Protein AF-A0A367XX42-F1 (afdb_monomer_lite)

pLDDT: mean 78.11, std 17.23, range [24.27, 94.19]

Sequence (552 aa):
MSEKLGTAPFSQDINPVTSVGSHLQVQDHEVNIDAITSNPLGLGEVGTTLTESEKWFVLKRLHFDALLSLDELPPSATFIFDKIEQMSPEEAVEILRSAIVEHAGDVNIPEADLDLWRELVEYNGPKDVHLGAKYDHSLDGNSSTAKGEKIVIHENGTEDSLTNPERHEVVDWNLQVRLEAVLVAYWSPYPEVRAVTFPYDDPSIPVETFRVYLIGIIWTGIGAVINQFFTERQPSITLAMSVVQVFLYPSGLLCEWVLPKWSFKIWKWTIDLNPGPYTFKEQMLATIFCGVTGGGTSYVSSNILMQKSEIFYDNKWVDFGYQVLLILSTNFLGVGLAGIMRKFSIYPVKAVWPSILPGIALNKTLLTPSKKEKINGWTISAYKFFFIVFWASFLYFWVPDYLFQALSTFNWMTWIKPTNLNLAVVTGSVGGLGLNPIPTFDWNYFSSLLQPLQVPFYNPVNNIIGMFLGFFCILGVWYSNYKWTGYLPINDNGLYTNTGERYSVTAVVDKDSLFDVEKYNEIGPPSTLRLIWLFMVHSLPSILSTLFTKSV

Foldseek 3Di:
DDDDPDDDDPPDPLPQADCPDFLVDQNRQAGDVCSCVVPFAALCRFLVVADPVLLCVLCVVLVNNQFPGRRGDDVLSRSLRVQLVVDFLVNLLVLLVVVLVQCPLQPQFQPLLSVVSVCLNPPPDDQPQHDDPDDDDDPDPDDPDDDDDDDDDDDPDPPPPVVDPSHDDCRHSSSVSSSQSSCVSQANSGPLRNLLDGSHDHPVDDQDAPLLVVLLVVLLVVQQVVQLVQCPDVVGDHDALLNSLVVLLVSQQVQLVPPDQDWDDDPPDIHGSHPDHRALNSSVSSSVSSVLSRPHYQPCSVVLCQCCDPQHNVPPVSDPVNVVVVSVVSVCVVVVVVVVCCVPQPPSSSRDDLQCSVVSNSSCLSHPDDRQGQDPNDRDDPVNVVVVVVVVLVVVQCVCPPVNVCQAQPQVQCVVPVPDPVSCQDCPSPLHLNPDPRGHPHPCSVCVQQVPVRDDPVLSVLLVVLSVVLSVVLVVCCVVCPLPNVLERSDDPFWAFSVRHGDHLNQQADPNRHGHPVSCVVRDDTDDNVVSVCCSNPVRSVVVVVVVSVVD

Radius of gyration: 30.05 Å; chains: 1; bounding box: 87×72×72 Å

InterPro domains:
  IPR004648 Tetrapeptide transporter, OPT1/isp4 [PTHR22601] (186-536)
  IPR004813 Oligopeptide transporter, OPT superfamily [PF03169] (208-543)
  IPR004813 Oligopeptide transporter, OPT superfamily [TIGR00728] (191-525)

Structure (mmCIF, N/CA/C/O backbone):
data_AF-A0A367XX42-F1
#
_entry.id   AF-A0A367XX42-F1
#
loop_
_atom_site.group_PDB
_atom_site.id
_atom_site.type_symbol
_atom_site.label_atom_id
_atom_site.label_alt_id
_atom_site.label_comp_id
_atom_site.label_asym_id
_atom_site.label_entity_id
_atom_site.label_seq_id
_atom_site.pdbx_PDB_ins_code
_atom_site.Cartn_x
_atom_site.Cartn_y
_atom_site.Cartn_z
_atom_site.occupancy
_atom_site.B_iso_or_equiv
_atom_site.auth_seq_id
_atom_site.auth_comp_id
_atom_site.auth_asym_id
_atom_site.auth_atom_id
_atom_site.pdbx_PDB_model_num
ATOM 1 N N . MET A 1 1 ? -46.211 -36.014 17.354 1.00 34.41 1 MET A N 1
ATOM 2 C CA . MET A 1 1 ? -45.037 -36.649 17.990 1.00 34.41 1 MET A CA 1
ATOM 3 C C . MET A 1 1 ? -43.874 -35.672 17.801 1.00 34.41 1 MET A C 1
ATOM 5 O O . MET A 1 1 ? -43.135 -35.789 16.845 1.00 34.41 1 MET A O 1
ATOM 9 N N . SER A 1 2 ? -43.896 -34.476 18.398 1.00 30.98 2 SER A N 1
ATOM 10 C CA . SER A 1 2 ? -43.550 -34.189 19.800 1.00 30.98 2 SER A CA 1
ATOM 11 C C . SER A 1 2 ? -42.387 -35.044 20.287 1.00 30.98 2 SER A C 1
ATOM 13 O O . SER A 1 2 ? -42.651 -36.132 20.781 1.00 30.98 2 SER A O 1
ATOM 15 N N . GLU A 1 3 ? -41.152 -34.553 20.153 1.00 26.73 3 GLU A N 1
ATOM 16 C CA . GLU A 1 3 ? -40.171 -34.509 21.249 1.00 26.73 3 GLU A CA 1
ATOM 17 C C . GLU A 1 3 ? -38.836 -33.870 20.812 1.00 26.73 3 GLU A C 1
ATOM 19 O O . GLU A 1 3 ? -38.213 -34.297 19.846 1.00 26.73 3 GLU A O 1
ATOM 24 N N . LYS A 1 4 ? -38.395 -32.904 21.633 1.00 26.22 4 LYS A N 1
ATOM 25 C CA . LYS A 1 4 ? -36.998 -32.557 21.962 1.00 26.22 4 LYS A CA 1
ATOM 26 C C . LYS A 1 4 ? -36.167 -31.771 20.932 1.00 26.22 4 LYS A C 1
ATOM 28 O O . LYS A 1 4 ? -35.149 -32.246 20.443 1.00 26.22 4 LYS A O 1
ATOM 33 N N . LEU A 1 5 ? -36.502 -30.485 20.766 1.00 27.83 5 LEU A N 1
ATOM 34 C CA . LEU A 1 5 ? -35.464 -29.451 20.651 1.00 27.83 5 LEU A CA 1
ATOM 35 C C . LEU A 1 5 ? -34.899 -29.194 22.055 1.00 27.83 5 LEU A C 1
ATOM 37 O O . LEU A 1 5 ? -35.572 -28.613 22.903 1.00 27.83 5 LEU A O 1
ATOM 41 N N . GLY A 1 6 ? -33.683 -29.673 22.309 1.00 24.44 6 GLY A N 1
ATOM 42 C CA . GLY A 1 6 ? -32.907 -29.276 23.477 1.00 24.44 6 GLY A CA 1
ATOM 43 C C . GLY A 1 6 ? -32.323 -27.887 23.248 1.00 24.44 6 GLY A C 1
ATOM 44 O O . GLY A 1 6 ? -31.422 -27.723 22.432 1.00 24.44 6 GLY A O 1
ATOM 45 N N . THR A 1 7 ? -32.838 -26.893 23.962 1.00 28.52 7 THR A N 1
ATOM 46 C CA . THR A 1 7 ? -32.195 -25.590 24.137 1.00 28.52 7 THR A CA 1
ATOM 47 C C . THR A 1 7 ? -30.976 -25.774 25.040 1.00 28.52 7 THR A C 1
ATOM 49 O O . THR A 1 7 ? -31.125 -26.001 26.242 1.00 28.52 7 THR A O 1
ATOM 52 N N . ALA A 1 8 ? -29.774 -25.721 24.467 1.00 24.62 8 ALA A N 1
ATOM 53 C CA . ALA A 1 8 ? -28.548 -25.554 25.241 1.00 24.62 8 ALA A CA 1
ATOM 54 C C . ALA A 1 8 ? -28.492 -24.108 25.778 1.00 24.62 8 ALA A C 1
ATOM 56 O O . ALA A 1 8 ? -28.835 -23.185 25.034 1.00 24.62 8 ALA A O 1
ATOM 57 N N . PRO A 1 9 ? -28.093 -23.880 27.041 1.00 25.00 9 PRO A N 1
ATOM 58 C CA . PRO A 1 9 ? -28.039 -22.543 27.608 1.00 25.00 9 PRO A CA 1
ATOM 59 C C . PRO A 1 9 ? -26.758 -21.852 27.125 1.00 25.00 9 PRO A C 1
ATOM 61 O O . PRO A 1 9 ? -25.681 -22.082 27.665 1.00 25.00 9 PRO A O 1
ATOM 64 N N . PHE A 1 10 ? -26.861 -21.008 26.099 1.00 27.25 10 PHE A N 1
ATOM 65 C CA . PHE A 1 10 ? -25.854 -19.978 25.841 1.00 27.25 10 PHE A CA 1
ATOM 66 C C . PHE A 1 10 ? -26.141 -18.798 26.774 1.00 27.25 10 PHE A C 1
ATOM 68 O O . PHE A 1 10 ? -26.784 -17.828 26.393 1.00 27.25 10 PHE A O 1
ATOM 75 N N . SER A 1 11 ? -25.707 -18.911 28.028 1.00 31.38 11 SER A N 1
ATOM 76 C CA . SER A 1 11 ? -25.450 -17.745 28.874 1.00 31.38 11 SER A CA 1
ATOM 77 C C . SER A 1 11 ? -23.935 -17.572 28.950 1.00 31.38 11 SER A C 1
ATOM 79 O O . SER A 1 11 ? -23.294 -18.029 29.896 1.00 31.38 11 SER A O 1
ATOM 81 N N . GLN A 1 12 ? -23.351 -17.008 27.896 1.00 31.55 12 GLN A N 1
ATOM 82 C CA . GLN A 1 12 ? -22.063 -16.333 28.018 1.00 31.55 12 GLN A CA 1
ATOM 83 C C . GLN A 1 12 ? -22.381 -14.870 28.302 1.00 31.55 12 GLN A C 1
ATOM 85 O O . GLN A 1 12 ? -23.206 -14.284 27.602 1.00 31.55 12 GLN A O 1
ATOM 90 N N . ASP A 1 13 ? -21.790 -14.331 29.365 1.00 31.23 13 ASP A N 1
ATOM 91 C CA . ASP A 1 13 ? -21.870 -12.917 29.712 1.00 31.23 13 ASP A CA 1
ATOM 92 C C . ASP A 1 13 ? -21.578 -12.072 28.466 1.00 31.23 13 ASP A C 1
ATOM 94 O O . ASP A 1 13 ? -20.507 -12.165 27.865 1.00 31.23 13 ASP A O 1
ATOM 98 N N . ILE A 1 14 ? -22.574 -11.295 28.040 1.00 37.25 14 ILE A N 1
ATOM 99 C CA . ILE A 1 14 ? -22.528 -10.454 26.844 1.00 37.25 14 ILE A CA 1
ATOM 100 C C . ILE A 1 14 ? -21.790 -9.168 27.223 1.00 37.25 14 ILE A C 1
ATOM 102 O O . ILE A 1 14 ? -22.387 -8.100 27.296 1.00 37.25 14 ILE A O 1
ATOM 106 N N . ASN A 1 15 ? -20.497 -9.274 27.520 1.00 46.44 15 ASN A N 1
ATOM 107 C CA . ASN A 1 15 ? -19.628 -8.107 27.477 1.00 46.44 15 ASN A CA 1
ATOM 108 C C . ASN A 1 15 ? -19.117 -7.993 26.036 1.00 46.44 15 ASN A C 1
ATOM 110 O O . ASN A 1 15 ? -18.351 -8.855 25.603 1.00 46.44 15 ASN A O 1
ATOM 114 N N . PRO A 1 16 ? -19.566 -6.987 25.260 1.00 55.16 16 PRO A N 1
ATOM 115 C CA . PRO A 1 16 ? -19.175 -6.843 23.859 1.00 55.16 16 PRO A CA 1
ATOM 116 C C . PRO A 1 16 ? -17.667 -6.607 23.689 1.00 55.16 16 PRO A C 1
ATOM 118 O O . PRO A 1 16 ? -17.118 -6.932 22.638 1.00 55.16 16 PRO A O 1
ATOM 121 N N . VAL A 1 17 ? -17.005 -6.091 24.728 1.00 56.19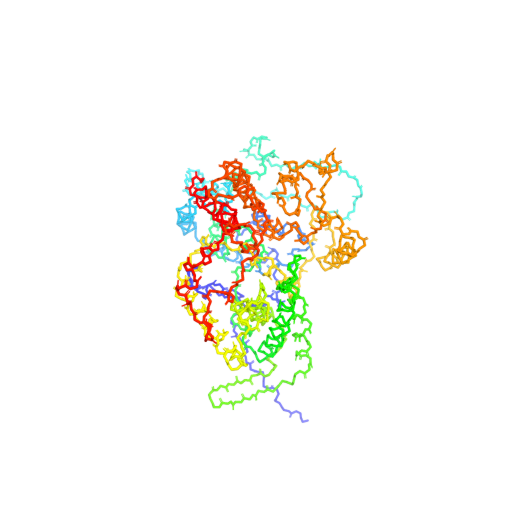 17 VAL A N 1
ATOM 122 C CA . VAL A 1 17 ? -15.565 -5.827 24.795 1.00 56.19 17 VAL A CA 1
ATOM 123 C C . VAL A 1 17 ? -14.982 -6.602 25.975 1.00 56.19 17 VAL A C 1
ATOM 125 O O . VAL A 1 17 ? -15.462 -6.477 27.105 1.00 56.19 17 VAL A O 1
ATOM 128 N N . THR A 1 18 ? -13.953 -7.414 25.736 1.00 54.69 18 THR A N 1
ATOM 129 C CA . THR A 1 18 ? -13.193 -8.051 26.817 1.00 54.69 18 THR A CA 1
ATOM 130 C C . THR A 1 18 ? -12.054 -7.129 27.238 1.00 54.69 18 THR A C 1
ATOM 132 O O . THR A 1 18 ? -11.157 -6.846 26.454 1.00 54.69 18 THR A O 1
ATOM 135 N N . SER A 1 19 ? -12.086 -6.646 28.480 1.00 53.19 19 SER A N 1
ATOM 136 C CA . SER A 1 19 ? -10.995 -5.867 29.074 1.00 53.19 19 SER A CA 1
ATOM 137 C C . SER A 1 19 ? -10.301 -6.712 30.137 1.00 53.19 19 SER A C 1
ATOM 139 O O . SER A 1 19 ? -10.938 -7.160 31.093 1.00 53.19 19 SER A O 1
ATOM 141 N N . VAL A 1 20 ? -9.019 -7.010 29.930 1.00 50.78 20 VAL A N 1
ATOM 142 C CA . VAL A 1 20 ? -8.220 -7.914 30.778 1.00 50.78 20 VAL A CA 1
ATOM 143 C C . VAL A 1 20 ? -7.036 -7.184 31.431 1.00 50.78 20 VAL A C 1
ATOM 145 O O . VAL A 1 20 ? -6.425 -7.715 32.360 1.00 50.78 20 VAL A O 1
ATOM 148 N N . GLY A 1 21 ? -6.788 -5.920 31.065 1.00 61.53 21 GLY A N 1
ATOM 149 C CA . GLY A 1 21 ? -6.164 -4.956 31.977 1.00 61.53 21 GLY A CA 1
ATOM 150 C C . GLY A 1 21 ? -4.957 -4.173 31.463 1.00 61.53 21 GLY A C 1
ATOM 151 O O . GLY A 1 21 ? -4.473 -3.323 32.200 1.00 61.53 21 GLY A O 1
ATOM 152 N N . SER A 1 22 ? -4.437 -4.422 30.257 1.00 72.75 22 SER A N 1
ATOM 153 C CA . SER A 1 22 ? -3.381 -3.576 29.674 1.00 72.75 22 SER A CA 1
ATOM 154 C C . SER A 1 22 ? -3.448 -3.550 28.153 1.00 72.75 22 SER A C 1
ATOM 156 O O . SER A 1 22 ? -3.519 -4.603 27.521 1.00 72.75 22 SER A O 1
ATOM 158 N N . HIS A 1 23 ? -3.281 -2.359 27.575 1.00 74.94 23 HIS A N 1
ATOM 159 C CA . HIS A 1 23 ? -3.243 -2.126 26.127 1.00 74.94 23 HIS A CA 1
ATOM 160 C C . HIS A 1 23 ? -2.162 -2.930 25.377 1.00 74.94 23 HIS A C 1
ATOM 162 O O . HIS A 1 23 ? -2.243 -3.092 24.162 1.00 74.94 23 HIS A O 1
ATOM 168 N N . LEU A 1 24 ? -1.150 -3.455 26.078 1.00 80.12 24 LEU A N 1
ATOM 169 C CA . LEU A 1 24 ? -0.098 -4.296 25.493 1.00 80.12 24 LEU A CA 1
ATOM 170 C C . LEU A 1 24 ? -0.530 -5.757 25.282 1.00 80.12 24 LEU A C 1
ATOM 172 O O . LEU A 1 24 ? 0.173 -6.516 24.610 1.00 80.12 24 LEU A O 1
ATOM 176 N N . GLN A 1 25 ? -1.640 -6.182 25.888 1.00 82.44 25 GLN A N 1
ATOM 177 C CA . GLN A 1 25 ? -2.153 -7.543 25.766 1.00 82.44 25 GLN A CA 1
ATOM 178 C C . GLN A 1 25 ? -3.146 -7.635 24.613 1.00 82.44 25 GLN A C 1
ATOM 180 O O . GLN A 1 25 ? -4.071 -6.839 24.520 1.00 82.44 25 GLN A O 1
ATOM 185 N N . VAL A 1 26 ? -2.987 -8.653 23.764 1.00 80.69 26 VAL A N 1
ATOM 186 C CA . VAL A 1 26 ? -3.850 -8.869 22.587 1.00 80.69 26 VAL A CA 1
ATOM 187 C C . VAL A 1 26 ? -5.320 -9.006 22.986 1.00 80.69 26 VAL A C 1
ATOM 189 O O . VAL A 1 26 ? -6.181 -8.452 22.315 1.00 80.69 26 VAL A O 1
ATOM 192 N N . GLN A 1 27 ? -5.589 -9.664 24.116 1.00 82.44 27 GLN A N 1
ATOM 193 C CA . GLN A 1 27 ? -6.941 -9.906 24.628 1.00 82.44 27 GLN A CA 1
ATOM 194 C C . GLN A 1 27 ? -7.713 -8.616 24.920 1.00 82.44 27 GLN A C 1
ATOM 196 O O . GLN A 1 27 ? -8.938 -8.615 24.887 1.00 82.44 27 GLN A O 1
ATOM 201 N N . ASP A 1 28 ? -7.006 -7.518 25.195 1.00 82.75 28 ASP A N 1
ATOM 202 C CA . ASP A 1 28 ? -7.619 -6.233 25.527 1.00 82.75 28 ASP A CA 1
ATOM 203 C C . ASP A 1 28 ? -8.176 -5.496 24.295 1.00 82.75 28 ASP A C 1
ATOM 205 O O . ASP A 1 28 ? -8.953 -4.549 24.430 1.00 82.75 28 ASP A O 1
ATOM 209 N N . HIS A 1 29 ? -7.802 -5.961 23.099 1.00 84.38 29 HIS A N 1
ATOM 210 C CA . HIS A 1 29 ? -8.303 -5.497 21.802 1.00 84.38 29 HIS A CA 1
ATOM 211 C C . HIS A 1 29 ? -9.388 -6.423 21.237 1.00 84.38 29 HIS A C 1
ATOM 213 O O . HIS A 1 29 ? -9.926 -6.143 20.166 1.00 84.38 29 HIS A O 1
ATOM 219 N N . GLU A 1 30 ? -9.702 -7.529 21.921 1.00 85.50 30 GLU A N 1
ATOM 220 C CA . GLU A 1 30 ? -10.661 -8.523 21.441 1.00 85.50 30 GLU A CA 1
ATOM 221 C C . GLU A 1 30 ? -12.111 -8.062 21.664 1.00 85.50 30 GLU A C 1
ATOM 223 O O . GLU A 1 30 ? -12.510 -7.632 22.750 1.00 85.50 30 GLU A O 1
ATOM 228 N N . VAL A 1 31 ? -12.912 -8.144 20.602 1.00 83.62 31 VAL A N 1
ATOM 229 C CA . VAL A 1 31 ? -14.309 -7.705 20.562 1.00 83.62 31 VAL A CA 1
ATOM 230 C C . VAL A 1 31 ? -15.153 -8.755 19.853 1.00 83.62 31 VAL A C 1
ATOM 232 O O . VAL A 1 31 ? -14.757 -9.279 18.815 1.00 83.62 31 VAL A O 1
ATOM 235 N N . ASN A 1 32 ? -16.347 -9.031 20.382 1.00 81.88 32 ASN A N 1
ATOM 236 C CA . ASN A 1 32 ? -17.321 -9.888 19.708 1.00 81.88 32 ASN A CA 1
ATOM 237 C C . ASN A 1 32 ? -18.212 -9.037 18.792 1.00 81.88 32 ASN A C 1
ATOM 239 O O . ASN A 1 32 ? -19.147 -8.369 19.247 1.00 81.88 32 ASN A O 1
ATOM 243 N N . ILE A 1 33 ? -17.921 -9.053 17.490 1.00 78.06 33 ILE A N 1
ATOM 244 C CA . ILE A 1 33 ? -18.613 -8.199 16.516 1.00 78.06 33 ILE A CA 1
ATOM 245 C C . ILE A 1 33 ? -20.065 -8.646 16.330 1.00 78.06 33 ILE A C 1
ATOM 247 O O . ILE A 1 33 ? -20.950 -7.800 16.186 1.00 78.06 33 ILE A O 1
ATOM 251 N N . ASP A 1 34 ? -20.338 -9.950 16.379 1.00 76.56 34 ASP A N 1
ATOM 252 C CA . ASP A 1 34 ? -21.696 -10.488 16.256 1.00 76.56 34 ASP A CA 1
ATOM 253 C C . ASP A 1 34 ? -22.591 -10.002 17.406 1.00 76.56 34 ASP A C 1
ATOM 255 O O . ASP A 1 34 ? -23.749 -9.642 17.187 1.00 76.56 34 ASP A O 1
ATOM 259 N N . ALA A 1 35 ? -22.051 -9.907 18.624 1.00 74.81 35 ALA A N 1
ATOM 260 C CA . ALA A 1 35 ? -22.774 -9.364 19.771 1.00 74.81 35 ALA A CA 1
ATOM 261 C C . ALA A 1 35 ? -23.094 -7.867 19.599 1.00 74.81 35 ALA A C 1
ATOM 263 O O . ALA A 1 35 ? -24.232 -7.459 19.839 1.00 74.81 35 ALA A O 1
ATOM 264 N N . ILE A 1 36 ? -22.125 -7.066 19.137 1.00 73.31 36 ILE A N 1
ATOM 265 C CA . ILE A 1 36 ? -22.303 -5.618 18.908 1.00 73.31 36 ILE A CA 1
ATOM 266 C C . ILE A 1 36 ? -23.280 -5.345 17.763 1.00 73.31 36 ILE A C 1
ATOM 268 O O . ILE A 1 36 ? -24.101 -4.437 17.841 1.00 73.31 36 ILE A O 1
ATOM 272 N N . THR A 1 37 ? -23.197 -6.115 16.681 1.00 72.62 37 THR A N 1
ATOM 273 C CA . THR A 1 37 ? -24.079 -5.933 15.520 1.00 72.62 37 THR A CA 1
ATOM 274 C C . THR A 1 37 ? -25.500 -6.416 15.787 1.00 72.62 37 THR A C 1
ATOM 276 O O . THR A 1 37 ? -26.442 -5.840 15.247 1.00 72.62 37 THR A O 1
ATOM 279 N N . SER A 1 38 ? -25.674 -7.433 16.637 1.00 78.25 38 SER A N 1
ATOM 280 C CA . SER A 1 38 ? -26.997 -7.936 17.026 1.00 78.25 38 SER A CA 1
ATOM 281 C C . SER A 1 38 ? -27.737 -6.996 17.981 1.00 78.25 38 SER A C 1
ATOM 283 O O . SER A 1 38 ? -28.964 -6.947 17.942 1.00 78.25 38 SER A O 1
ATOM 285 N N . ASN A 1 39 ? -27.007 -6.253 18.819 1.00 77.75 39 ASN A N 1
ATOM 286 C CA . ASN A 1 39 ? -27.549 -5.257 19.743 1.00 77.75 39 ASN A CA 1
ATOM 287 C C . ASN A 1 39 ? -26.800 -3.926 19.556 1.00 77.75 39 ASN A C 1
ATOM 289 O O . ASN A 1 39 ? -25.881 -3.633 20.326 1.00 77.75 39 ASN A O 1
ATOM 293 N N . PRO A 1 40 ? -27.142 -3.142 18.517 1.00 75.19 40 PRO A N 1
ATOM 294 C CA . PRO A 1 40 ? -26.451 -1.892 18.247 1.00 75.19 40 PRO A CA 1
ATOM 295 C C . PRO A 1 40 ? -26.687 -0.907 19.392 1.00 75.19 40 PRO A C 1
ATOM 297 O O . PRO A 1 40 ? -27.827 -0.671 19.784 1.00 75.19 40 PRO A O 1
ATOM 300 N N . LEU A 1 41 ? -25.599 -0.335 19.907 1.00 79.81 41 LEU A N 1
ATOM 301 C CA . LEU A 1 41 ? -25.650 0.646 20.986 1.00 79.81 41 LEU A CA 1
ATOM 302 C C . LEU A 1 41 ? -25.751 2.064 20.422 1.00 79.81 41 LEU A C 1
ATOM 304 O O . LEU A 1 41 ? -24.984 2.447 19.528 1.00 79.81 41 LEU A O 1
ATOM 308 N N . GLY A 1 42 ? -26.670 2.846 20.979 1.00 80.75 42 GLY A N 1
ATOM 309 C CA . GLY A 1 42 ? -26.812 4.268 20.673 1.00 80.75 42 GLY A CA 1
ATOM 310 C C . GLY A 1 42 ? -25.917 5.156 21.537 1.00 80.75 42 GLY A C 1
ATOM 311 O O . GLY A 1 42 ? -25.373 4.732 22.557 1.00 80.75 42 GLY A O 1
ATOM 312 N N . LEU A 1 43 ? -25.806 6.439 21.180 1.00 79.69 43 LEU A N 1
ATOM 313 C CA . LEU A 1 43 ? -25.015 7.421 21.941 1.00 79.69 43 LEU A CA 1
ATOM 314 C C . LEU A 1 43 ? -25.445 7.546 23.416 1.00 79.69 43 LEU A C 1
ATOM 316 O O . LEU A 1 43 ? -24.625 7.841 24.287 1.00 79.69 43 LEU A O 1
ATOM 320 N N . GLY A 1 44 ? -26.724 7.302 23.709 1.00 75.94 44 GLY A N 1
ATOM 321 C CA . GLY A 1 44 ? -27.254 7.309 25.074 1.00 75.94 44 GLY A CA 1
ATOM 322 C C . GLY A 1 44 ? -26.788 6.130 25.935 1.00 75.94 44 GLY A C 1
ATOM 323 O O . GLY A 1 44 ? -26.713 6.271 27.151 1.00 75.94 44 GLY A O 1
ATOM 324 N N . GLU A 1 45 ? -26.444 4.999 25.320 1.00 79.38 45 GLU A N 1
ATOM 325 C CA . GLU A 1 45 ? -26.136 3.735 26.009 1.00 79.38 45 GLU A CA 1
ATOM 326 C C . GLU A 1 45 ? -24.630 3.509 26.197 1.00 79.38 45 GLU A C 1
ATOM 328 O O . GLU A 1 45 ? -24.217 2.699 27.021 1.00 79.38 45 GLU A O 1
ATOM 333 N N . VAL A 1 46 ? -23.809 4.247 25.451 1.00 82.06 46 VAL A N 1
ATOM 334 C CA . VAL A 1 46 ? -22.345 4.186 25.491 1.00 82.06 46 VAL A CA 1
ATOM 335 C C . VAL A 1 46 ? -21.794 5.356 26.301 1.00 82.06 46 VAL A C 1
ATOM 337 O O . VAL A 1 46 ? -22.337 6.458 26.221 1.00 82.06 46 VAL A O 1
ATOM 340 N N . GLY A 1 47 ? -20.702 5.163 27.048 1.00 77.12 47 GLY A N 1
ATOM 341 C CA . GLY A 1 47 ? -20.066 6.262 27.775 1.00 77.12 47 GLY A CA 1
ATOM 342 C C . GLY A 1 47 ? -20.987 6.825 28.859 1.00 77.12 47 GLY A C 1
ATOM 343 O O . GLY A 1 47 ? -21.227 8.028 28.898 1.00 77.12 47 GLY A O 1
ATOM 344 N N . THR A 1 48 ? -21.614 5.961 29.661 1.00 81.31 48 THR A N 1
ATOM 345 C CA . THR A 1 48 ? -22.647 6.344 30.645 1.00 81.31 48 THR A CA 1
ATOM 346 C C . THR A 1 48 ? -22.174 7.363 31.684 1.00 81.31 48 THR A C 1
ATOM 348 O O . THR A 1 48 ? -22.992 8.096 32.237 1.00 81.31 48 THR A O 1
ATOM 351 N N . THR A 1 49 ? -20.866 7.436 31.924 1.00 83.06 49 THR A N 1
ATOM 352 C CA . THR A 1 49 ? -20.237 8.411 32.821 1.00 83.06 49 THR A CA 1
ATOM 353 C C . THR A 1 49 ? -20.009 9.779 32.175 1.00 83.06 49 THR A C 1
ATOM 355 O O . THR A 1 49 ? -19.788 10.751 32.894 1.00 83.06 49 THR A O 1
ATOM 358 N N . LEU A 1 50 ? -20.088 9.866 30.843 1.00 83.06 50 LEU A N 1
ATOM 359 C CA . LEU A 1 50 ? -19.843 11.080 30.070 1.00 83.06 50 LEU A CA 1
ATOM 360 C C . LEU A 1 50 ? -21.137 11.860 29.811 1.00 83.06 50 LEU A C 1
ATOM 362 O O . LEU A 1 50 ? -22.195 11.302 29.504 1.00 83.06 50 LEU A O 1
ATOM 366 N N . THR A 1 51 ? -21.031 13.180 29.864 1.00 84.00 51 THR A N 1
ATOM 367 C CA . THR A 1 51 ? -22.068 14.120 29.435 1.00 84.00 51 THR A CA 1
ATOM 368 C C . THR A 1 51 ? -22.234 14.112 27.913 1.00 84.00 51 THR A C 1
ATOM 370 O O . THR A 1 51 ? -21.370 13.668 27.157 1.00 84.00 51 THR A O 1
ATOM 373 N N . GLU A 1 52 ? -23.362 14.626 27.424 1.00 78.94 52 GLU A N 1
ATOM 374 C CA . GLU A 1 52 ? -23.644 14.683 25.985 1.00 78.94 52 GLU A CA 1
ATOM 375 C C . GLU A 1 52 ? -22.615 15.534 25.214 1.00 78.94 52 GLU A C 1
ATOM 377 O O . GLU A 1 52 ? -22.163 15.139 24.140 1.00 78.94 52 GLU A O 1
ATOM 382 N N . SER A 1 53 ? -22.177 16.657 25.788 1.00 75.56 53 SER A N 1
ATOM 383 C CA . SER A 1 53 ? -21.129 17.529 25.239 1.00 75.56 53 SER A CA 1
ATOM 384 C C . SER A 1 53 ? -19.771 16.827 25.143 1.00 75.56 53 SER A C 1
ATOM 386 O O . SER A 1 53 ? -19.095 16.938 24.119 1.00 75.56 53 SER A O 1
ATOM 388 N N . GLU A 1 54 ? -19.380 16.074 26.173 1.00 81.19 54 GLU A N 1
ATOM 389 C CA . GLU A 1 54 ? -18.151 15.266 26.177 1.00 81.19 54 GLU A CA 1
ATOM 390 C C . GLU A 1 54 ? -18.212 14.162 25.111 1.00 81.19 54 GLU A C 1
ATOM 392 O O . GLU A 1 54 ? -17.257 13.960 24.359 1.00 81.19 54 GLU A O 1
ATOM 397 N N . LYS A 1 55 ? -19.361 13.492 24.962 1.00 84.44 55 LYS A N 1
ATOM 398 C CA . LYS A 1 55 ? -19.560 12.484 23.910 1.00 84.44 55 LYS A CA 1
ATOM 399 C C . LYS A 1 55 ? -19.430 13.074 22.506 1.00 84.44 55 LYS A C 1
ATOM 401 O O . LYS A 1 55 ? -18.773 12.480 21.651 1.00 84.44 55 LYS A O 1
ATOM 406 N N . TRP A 1 56 ? -20.003 14.251 22.265 1.00 81.69 56 TRP A N 1
ATOM 407 C CA . TRP A 1 56 ? -19.856 14.961 20.992 1.00 81.69 56 TRP A CA 1
ATOM 408 C C . TRP A 1 56 ? -18.418 15.388 20.715 1.00 81.69 56 TRP A C 1
ATOM 410 O O . TRP A 1 56 ? -17.954 15.280 19.578 1.00 81.69 56 TRP A O 1
ATOM 420 N N . PHE A 1 57 ? -17.696 15.825 21.747 1.00 83.88 57 PHE A N 1
ATOM 421 C CA . PHE A 1 57 ? -16.276 16.134 21.635 1.00 83.88 57 PHE A CA 1
ATOM 422 C C . PHE A 1 57 ? -15.479 14.909 21.162 1.00 83.88 57 PHE A C 1
ATOM 424 O O . PHE A 1 57 ? -14.722 15.005 20.192 1.00 83.88 57 PHE A O 1
ATOM 431 N N . VAL A 1 58 ? -15.716 13.743 21.775 1.00 86.38 58 VAL A N 1
ATOM 432 C CA . VAL A 1 58 ? -15.096 12.475 21.363 1.00 86.38 58 VAL A CA 1
ATOM 433 C C . VAL A 1 58 ? -15.461 12.131 19.917 1.00 86.38 58 VAL A C 1
ATOM 435 O O . VAL A 1 58 ? -14.567 11.901 19.107 1.00 86.38 58 VAL A O 1
ATOM 438 N N . LEU A 1 59 ? -16.745 12.158 19.540 1.00 85.12 59 LEU A N 1
ATOM 439 C CA . LEU A 1 59 ? -17.172 11.841 18.168 1.00 85.12 59 LEU A CA 1
ATOM 440 C C . LEU A 1 59 ? -16.518 12.746 17.122 1.00 85.12 59 LEU A C 1
ATOM 442 O O . LEU A 1 59 ? -16.098 12.260 16.072 1.00 85.12 59 LEU A O 1
ATOM 446 N N . LYS A 1 60 ? -16.386 14.042 17.416 1.00 84.69 60 LYS A N 1
ATOM 447 C CA . LYS A 1 60 ? -15.721 14.998 16.529 1.00 84.69 60 LYS A CA 1
ATOM 448 C C . LYS A 1 60 ? -14.233 14.687 16.372 1.00 84.69 60 LYS A C 1
ATOM 450 O O . LYS A 1 60 ? -13.731 14.703 15.251 1.00 84.69 60 LYS A O 1
ATOM 455 N N . ARG A 1 61 ? -13.535 14.348 17.463 1.00 85.56 61 ARG A N 1
ATOM 456 C CA . ARG A 1 61 ? -12.121 13.934 17.414 1.00 85.56 61 ARG A CA 1
ATOM 457 C C . ARG A 1 61 ? -11.925 12.622 16.644 1.00 85.56 61 ARG A C 1
ATOM 459 O O . ARG A 1 61 ? -10.897 12.442 16.002 1.00 85.56 61 ARG A O 1
ATOM 466 N N . LEU A 1 62 ? -12.918 11.731 16.663 1.00 84.19 62 LEU A N 1
ATOM 467 C CA . LEU A 1 62 ? -12.925 10.478 15.899 1.00 84.19 62 LEU A CA 1
ATOM 468 C C . LEU A 1 62 ? -13.398 10.631 14.439 1.00 84.19 62 LEU A C 1
ATOM 470 O O . LEU A 1 62 ? -13.417 9.635 13.718 1.00 84.19 62 LEU A O 1
ATOM 474 N N . HIS A 1 63 ? -13.776 11.838 13.998 1.00 82.62 63 HIS A N 1
ATOM 475 C CA . HIS A 1 63 ? -14.383 12.111 12.684 1.00 82.62 63 HIS A CA 1
ATOM 476 C C . HIS A 1 63 ? -15.705 11.362 12.419 1.00 82.62 63 HIS A C 1
ATOM 478 O O . HIS A 1 63 ? -16.028 11.023 11.281 1.00 82.62 63 HIS A O 1
ATOM 484 N N . PHE A 1 64 ? -16.487 11.112 13.472 1.00 81.38 64 PHE A N 1
ATOM 485 C CA . PHE A 1 64 ? -17.833 10.530 13.401 1.00 81.38 64 PHE A CA 1
ATOM 486 C C . PHE A 1 64 ? -18.950 11.575 13.574 1.00 81.38 64 PHE A C 1
ATOM 488 O O . PHE A 1 64 ? -20.116 11.229 13.753 1.00 81.38 64 PHE A O 1
ATOM 495 N N . ASP A 1 65 ? -18.625 12.862 13.481 1.00 71.94 65 ASP A N 1
ATOM 496 C CA . ASP A 1 65 ? -19.567 13.984 13.559 1.00 71.94 65 ASP A CA 1
ATOM 497 C C . ASP A 1 65 ? -20.496 14.093 12.334 1.00 71.94 65 ASP A C 1
ATOM 499 O O . ASP A 1 65 ? -21.553 14.717 12.403 1.00 71.94 65 ASP A O 1
ATOM 503 N N . ALA A 1 66 ? -20.143 13.439 11.223 1.00 72.44 66 ALA A N 1
ATOM 504 C CA . ALA A 1 66 ? -20.917 13.420 9.979 1.00 72.44 66 ALA A CA 1
ATOM 505 C C . ALA A 1 66 ? -21.946 12.271 9.871 1.00 72.44 66 ALA A C 1
ATOM 507 O O . ALA A 1 66 ? -22.543 12.078 8.799 1.00 72.44 66 ALA A O 1
ATOM 508 N N . LEU A 1 67 ? -22.140 11.488 10.940 1.00 75.25 67 LEU A N 1
ATOM 509 C CA . LEU A 1 67 ? -23.094 10.377 10.971 1.00 75.25 67 LEU A CA 1
ATOM 510 C C . LEU A 1 67 ? -24.541 10.876 10.826 1.00 75.25 67 LEU A C 1
ATOM 512 O O . LEU A 1 67 ? -24.954 11.850 11.448 1.00 75.25 67 LEU A O 1
ATOM 516 N N . LEU A 1 68 ? -25.342 10.183 10.007 1.00 68.56 68 LEU A N 1
ATOM 517 C CA . LEU A 1 68 ? -26.756 10.536 9.805 1.00 68.56 68 LEU A CA 1
ATOM 518 C C . LEU A 1 68 ? -27.687 10.109 10.954 1.00 68.56 68 LEU A C 1
ATOM 520 O O . LEU A 1 68 ? -28.789 10.641 11.050 1.00 68.56 68 LEU A O 1
ATOM 524 N N . SER A 1 69 ? -27.287 9.134 11.773 1.00 74.56 69 SER A N 1
ATOM 525 C CA . SER A 1 69 ? -28.014 8.673 12.965 1.00 74.56 69 SER A CA 1
ATOM 526 C C . SER A 1 69 ? -27.005 8.281 14.044 1.00 74.56 69 SER A C 1
ATOM 528 O O . SER A 1 69 ? -25.940 7.743 13.734 1.00 74.56 69 SER A O 1
ATOM 530 N N . LEU A 1 70 ? -27.362 8.573 15.296 1.00 79.81 70 LEU A N 1
ATOM 531 C CA . LEU A 1 70 ? -26.590 8.276 16.508 1.00 79.81 70 LEU A CA 1
ATOM 532 C C . LEU A 1 70 ? -27.239 7.170 17.354 1.00 79.81 70 LEU A C 1
ATOM 534 O O . LEU A 1 70 ? -26.727 6.832 18.421 1.00 79.81 70 LEU A O 1
ATOM 538 N N . ASP A 1 71 ? -28.351 6.609 16.874 1.00 77.38 71 ASP A N 1
ATOM 539 C CA . ASP A 1 71 ? -29.066 5.501 17.519 1.00 77.38 71 ASP A CA 1
ATOM 540 C C . ASP A 1 71 ? -28.291 4.190 17.379 1.00 77.38 71 ASP A C 1
ATOM 542 O O . ASP A 1 71 ? -28.403 3.296 18.206 1.00 77.38 71 ASP A O 1
ATOM 546 N N . GLU A 1 72 ? -27.459 4.100 16.343 1.00 78.50 72 GLU A N 1
ATOM 547 C CA . GLU A 1 72 ? -26.530 3.002 16.146 1.00 78.50 72 GLU A CA 1
ATOM 548 C C . GLU A 1 72 ? -25.138 3.591 15.927 1.00 78.50 72 GLU A C 1
ATOM 550 O O . GLU A 1 72 ? -24.823 4.095 14.841 1.00 78.50 72 GLU A O 1
ATOM 555 N N . LEU A 1 73 ? -24.255 3.489 16.913 1.00 82.88 73 LEU A N 1
ATOM 556 C CA . LEU A 1 73 ? -22.866 3.905 16.744 1.00 82.88 73 LEU A CA 1
ATOM 557 C C . LEU A 1 73 ? -22.051 2.866 15.950 1.00 82.88 73 LEU A C 1
ATOM 559 O O . LEU A 1 73 ? -22.417 1.686 15.879 1.00 82.88 73 LEU A O 1
ATOM 563 N N . PRO A 1 74 ? -20.975 3.275 15.254 1.00 83.62 74 PRO A N 1
ATOM 564 C CA . PRO A 1 74 ? -19.998 2.337 14.711 1.00 83.62 74 PRO A CA 1
ATOM 565 C C . PRO A 1 74 ? -19.288 1.576 15.846 1.00 83.62 74 PRO A C 1
ATOM 567 O O . PRO A 1 74 ? -18.942 2.208 16.846 1.00 83.62 74 PRO A O 1
ATOM 570 N N . PRO A 1 75 ? -18.954 0.280 15.681 1.00 84.94 75 PRO A N 1
ATOM 571 C CA . PRO A 1 75 ? -18.269 -0.490 16.725 1.00 84.94 75 PRO A CA 1
ATOM 572 C C . PRO A 1 75 ? -16.950 0.143 17.190 1.00 84.94 75 PRO A C 1
ATOM 574 O O . PRO A 1 75 ? -16.611 0.066 18.364 1.00 84.94 75 PRO A O 1
ATOM 577 N N . SER A 1 76 ? -16.233 0.835 16.294 1.00 87.81 76 SER A N 1
ATOM 578 C CA . SER A 1 76 ? -15.006 1.561 16.648 1.00 87.81 76 SER A CA 1
ATOM 579 C C . SER A 1 76 ? -15.263 2.682 17.650 1.00 87.81 76 SER A C 1
ATOM 581 O O . SER A 1 76 ? -14.468 2.866 18.560 1.00 87.81 76 SER A O 1
ATOM 583 N N . ALA A 1 77 ? -16.363 3.425 17.496 1.00 87.56 77 ALA A N 1
ATOM 584 C CA . ALA A 1 77 ? -16.714 4.489 18.430 1.00 87.56 77 ALA A CA 1
ATOM 585 C C . ALA A 1 77 ? -17.091 3.892 19.790 1.00 87.56 77 ALA A C 1
ATOM 587 O O . ALA A 1 77 ? -16.569 4.328 20.811 1.00 87.56 77 ALA A O 1
ATOM 588 N N . THR A 1 78 ? -17.928 2.849 19.794 1.00 87.38 78 THR A N 1
ATOM 589 C CA . THR A 1 78 ? -18.320 2.120 21.010 1.00 87.38 78 THR A CA 1
ATOM 590 C C . THR A 1 78 ? -17.110 1.593 21.780 1.00 87.38 78 THR A C 1
ATOM 592 O O . THR A 1 78 ? -17.021 1.799 22.986 1.00 87.38 78 THR A O 1
ATOM 595 N N . PHE A 1 79 ? -16.156 0.972 21.082 1.00 89.25 79 PHE A N 1
ATOM 596 C CA . PHE A 1 79 ? -14.925 0.459 21.678 1.00 89.25 79 PHE A CA 1
ATOM 597 C C . PHE A 1 79 ? -14.074 1.571 22.306 1.00 89.25 79 PHE A C 1
ATOM 599 O O . PHE A 1 79 ? -13.614 1.435 23.436 1.00 89.25 79 PHE A O 1
ATOM 606 N N . ILE A 1 80 ? -13.898 2.697 21.608 1.00 91.12 80 ILE A N 1
ATOM 607 C CA . ILE A 1 80 ? -13.117 3.826 22.131 1.00 91.12 80 ILE A CA 1
ATOM 608 C C . ILE A 1 80 ? -13.775 4.423 23.377 1.00 91.12 80 ILE A C 1
ATOM 610 O O . ILE A 1 80 ? -13.081 4.693 24.353 1.00 91.12 80 ILE A O 1
ATOM 614 N N . PHE A 1 81 ? -15.098 4.593 23.381 1.00 90.19 81 PHE A N 1
ATOM 615 C CA . PHE A 1 81 ? -15.805 5.077 24.566 1.00 90.19 81 PHE A CA 1
ATOM 616 C C . PHE A 1 81 ? -15.630 4.149 25.771 1.00 90.19 81 PHE A C 1
ATOM 618 O O . PHE A 1 81 ? -15.322 4.637 26.854 1.00 90.19 81 PHE A O 1
ATOM 625 N N . ASP A 1 82 ? -15.769 2.834 25.584 1.00 88.31 82 ASP A N 1
ATOM 626 C CA . ASP A 1 82 ? -15.562 1.851 26.655 1.00 88.31 82 ASP A CA 1
ATOM 627 C C . ASP A 1 82 ? -14.140 1.939 27.240 1.00 88.31 82 ASP A C 1
ATOM 629 O O . ASP A 1 82 ? -13.952 1.987 28.457 1.00 88.31 82 ASP A O 1
ATOM 633 N N . LYS A 1 83 ? -13.121 2.084 26.382 1.00 89.81 83 LYS A N 1
ATOM 634 C CA . LYS A 1 83 ? -11.730 2.256 26.831 1.00 89.81 83 LYS A CA 1
ATOM 635 C C . LYS A 1 83 ? -11.479 3.590 27.536 1.00 89.81 83 LYS A C 1
ATOM 637 O O . LYS A 1 83 ? -10.696 3.622 28.482 1.00 89.81 83 LYS A O 1
ATOM 642 N N . ILE A 1 84 ? -12.154 4.673 27.142 1.00 90.50 84 ILE A N 1
ATOM 643 C CA . ILE A 1 84 ? -12.077 5.966 27.848 1.00 90.50 84 ILE A CA 1
ATOM 644 C C . ILE A 1 84 ? -12.659 5.859 29.266 1.00 90.50 84 ILE A C 1
ATOM 646 O O . ILE A 1 84 ? -12.113 6.457 30.195 1.00 90.50 84 ILE A O 1
ATOM 650 N N . GLU A 1 85 ? -13.744 5.102 29.455 1.00 88.12 85 GLU A N 1
ATOM 651 C CA . GLU A 1 85 ? -14.347 4.896 30.781 1.00 88.12 85 GLU A CA 1
ATOM 652 C C . GLU A 1 85 ? -13.471 4.036 31.698 1.00 88.12 85 GLU A C 1
ATOM 654 O O . GLU A 1 85 ? -13.435 4.265 32.907 1.00 88.12 85 GLU A O 1
ATOM 659 N N . GLN A 1 86 ? -12.748 3.071 31.130 1.00 87.50 86 GLN A N 1
ATOM 660 C CA . GLN A 1 86 ? -11.878 2.166 31.883 1.00 87.50 86 GLN A CA 1
ATOM 661 C C . GLN A 1 86 ? -10.502 2.767 32.203 1.00 87.50 86 GLN A C 1
ATOM 663 O O . GLN A 1 86 ? -9.875 2.368 33.185 1.00 87.50 86 GLN A O 1
ATOM 668 N N . MET A 1 87 ? -10.017 3.714 31.395 1.00 88.19 87 MET A N 1
ATOM 669 C CA . MET A 1 87 ? -8.689 4.302 31.559 1.00 88.19 87 MET A CA 1
ATOM 670 C C . MET A 1 87 ? -8.652 5.330 32.695 1.00 88.19 87 MET A C 1
ATOM 672 O O . MET A 1 87 ? -9.443 6.274 32.729 1.00 88.19 87 MET A O 1
ATOM 676 N N . SER A 1 88 ? -7.680 5.191 33.601 1.00 90.25 88 SER A N 1
ATOM 677 C CA . SER A 1 88 ? -7.434 6.199 34.639 1.00 90.25 88 SER A CA 1
ATOM 678 C C . SER A 1 88 ? -6.636 7.392 34.088 1.00 90.25 88 SER A C 1
ATOM 680 O O . SER A 1 88 ? -5.801 7.208 33.196 1.00 90.25 88 SER A O 1
ATOM 682 N N . PRO A 1 89 ? -6.835 8.621 34.605 1.00 88.94 89 PRO A N 1
ATOM 683 C CA . PRO A 1 89 ? -6.033 9.775 34.198 1.00 88.94 89 PRO A CA 1
ATOM 684 C C . PRO A 1 89 ? -4.529 9.580 34.437 1.00 88.94 89 PRO A C 1
ATOM 686 O O . PRO A 1 89 ? -3.714 10.061 33.654 1.00 88.94 89 PRO A O 1
ATOM 689 N N . GLU A 1 90 ? -4.139 8.865 35.495 1.00 88.44 90 GLU A N 1
ATOM 690 C CA . GLU A 1 90 ? -2.733 8.597 35.812 1.00 88.44 90 GLU A CA 1
ATOM 691 C C . GLU A 1 90 ? -2.079 7.689 34.768 1.00 88.44 90 GLU A C 1
ATOM 693 O O . GLU A 1 90 ? -0.970 7.971 34.310 1.00 88.44 90 GLU A O 1
ATOM 698 N N . GLU A 1 91 ? -2.775 6.624 34.364 1.00 89.81 91 GLU A N 1
ATOM 699 C CA . GLU A 1 91 ? -2.320 5.737 33.292 1.00 89.81 91 GLU A CA 1
ATOM 700 C C . GLU A 1 91 ? -2.242 6.483 31.956 1.00 89.81 91 GLU A C 1
ATOM 702 O O . GLU A 1 91 ? -1.248 6.366 31.238 1.00 89.81 91 GLU A O 1
ATOM 707 N N . ALA A 1 92 ? -3.248 7.310 31.656 1.00 91.31 92 ALA A N 1
ATOM 708 C CA . ALA A 1 92 ? -3.293 8.111 30.441 1.00 91.31 92 ALA A CA 1
ATOM 709 C C . ALA A 1 92 ? -2.077 9.047 30.309 1.00 91.31 92 ALA A C 1
ATOM 711 O O . ALA A 1 92 ? -1.448 9.116 29.251 1.00 91.31 92 ALA A O 1
ATOM 712 N N . VAL A 1 93 ? -1.691 9.725 31.397 1.00 91.75 93 VAL A N 1
ATOM 713 C CA . VAL A 1 93 ? -0.506 10.600 31.421 1.00 91.75 93 VAL A CA 1
ATOM 714 C C . VAL A 1 93 ? 0.782 9.819 31.154 1.00 91.75 93 VAL A C 1
ATOM 716 O O . VAL A 1 93 ? 1.661 10.325 30.455 1.00 91.75 93 VAL A O 1
ATOM 719 N N . GLU A 1 94 ? 0.921 8.602 31.683 1.00 91.69 94 GLU A N 1
ATOM 720 C CA . GLU A 1 94 ? 2.127 7.788 31.479 1.00 91.69 94 GLU A CA 1
ATOM 721 C C . GLU A 1 94 ? 2.251 7.286 30.033 1.00 91.69 94 GLU A C 1
ATOM 723 O O . GLU A 1 94 ? 3.343 7.314 29.449 1.00 91.69 94 GLU A O 1
ATOM 728 N N . ILE A 1 95 ? 1.123 6.901 29.427 1.00 91.69 95 ILE A N 1
ATOM 729 C CA . ILE A 1 95 ? 1.047 6.541 28.006 1.00 91.69 95 ILE A CA 1
ATOM 730 C C . ILE A 1 95 ? 1.474 7.733 27.146 1.00 91.69 95 ILE A C 1
ATOM 732 O O . ILE A 1 95 ? 2.372 7.595 26.315 1.00 91.69 95 ILE A O 1
ATOM 736 N N . LEU A 1 96 ? 0.900 8.918 27.377 1.00 92.12 96 LEU A N 1
ATOM 737 C CA . LEU A 1 96 ? 1.245 10.117 26.607 1.00 92.12 96 LEU A CA 1
ATOM 738 C C . LEU A 1 96 ? 2.697 10.548 26.820 1.00 92.12 96 LEU A C 1
ATOM 740 O O . LEU A 1 96 ? 3.376 10.907 25.861 1.00 92.12 96 LEU A O 1
ATOM 744 N N . ARG A 1 97 ? 3.225 10.457 28.046 1.00 92.88 97 ARG A N 1
ATOM 745 C CA . ARG A 1 97 ? 4.640 10.746 28.328 1.00 92.88 97 ARG A CA 1
ATOM 746 C C . ARG A 1 97 ? 5.563 9.839 27.515 1.00 92.88 97 ARG A C 1
ATOM 748 O O . ARG A 1 97 ? 6.536 10.322 26.934 1.00 92.88 97 ARG A O 1
ATOM 755 N N . SER A 1 98 ? 5.248 8.548 27.458 1.00 90.44 98 SER A N 1
ATOM 756 C CA . SER A 1 98 ? 5.994 7.577 26.655 1.00 90.44 98 SER A CA 1
ATOM 757 C C . SER A 1 98 ? 5.879 7.886 25.162 1.00 90.44 98 SER A C 1
ATOM 759 O O . SER A 1 98 ? 6.892 7.908 24.464 1.00 90.44 98 SER A O 1
ATOM 761 N N . ALA A 1 99 ? 4.677 8.224 24.695 1.00 90.06 99 ALA A N 1
ATOM 762 C CA . ALA A 1 99 ? 4.401 8.569 23.305 1.00 90.06 99 ALA A CA 1
ATOM 763 C C . ALA A 1 99 ? 5.133 9.837 22.843 1.00 90.06 99 ALA A C 1
ATOM 765 O O . ALA A 1 99 ? 5.665 9.859 21.740 1.00 90.06 99 ALA A O 1
ATOM 766 N N . ILE A 1 100 ? 5.234 10.873 23.682 1.00 91.25 100 ILE A N 1
ATOM 767 C CA . ILE A 1 100 ? 5.983 12.102 23.364 1.00 91.25 100 ILE A CA 1
ATOM 768 C C . ILE A 1 100 ? 7.470 11.793 23.164 1.00 91.25 100 ILE A C 1
ATOM 770 O O . ILE A 1 100 ? 8.095 12.319 22.244 1.00 91.25 100 ILE A O 1
ATOM 774 N N . VAL A 1 101 ? 8.053 10.949 24.022 1.00 90.50 101 VAL A N 1
ATOM 775 C CA . VAL A 1 101 ? 9.464 10.545 23.906 1.00 90.50 101 VAL A CA 1
ATOM 776 C C . VAL A 1 101 ? 9.667 9.650 22.690 1.00 90.50 101 VAL A C 1
ATOM 778 O O . VAL A 1 101 ? 10.654 9.798 21.968 1.00 90.50 101 VAL A O 1
ATOM 781 N N . GLU A 1 102 ? 8.741 8.724 22.456 1.00 87.19 102 GLU A N 1
ATOM 782 C CA . GLU A 1 102 ? 8.786 7.846 21.302 1.00 87.19 102 GLU A CA 1
ATOM 783 C C . GLU A 1 102 ? 8.671 8.668 20.014 1.00 87.19 102 GLU A C 1
ATOM 785 O O . GLU A 1 102 ? 9.558 8.613 19.174 1.00 87.19 102 GLU A O 1
ATOM 790 N N . HIS A 1 103 ? 7.673 9.518 19.857 1.00 88.12 103 HIS A N 1
ATOM 791 C CA . HIS A 1 103 ? 7.415 10.217 18.599 1.00 88.12 103 HIS A CA 1
ATOM 792 C C . HIS A 1 103 ? 8.068 11.603 18.484 1.00 88.12 103 HIS A C 1
ATOM 794 O O . HIS A 1 103 ? 7.704 12.400 17.621 1.00 88.12 103 HIS A O 1
ATOM 800 N N . ALA A 1 104 ? 9.073 11.896 19.311 1.00 84.81 104 ALA A N 1
ATOM 801 C CA . ALA A 1 104 ? 9.849 13.124 19.187 1.00 84.81 104 ALA A CA 1
ATOM 802 C C . ALA A 1 104 ? 10.527 13.215 17.802 1.00 84.81 104 ALA A C 1
ATOM 804 O O . ALA A 1 104 ? 11.363 12.374 17.462 1.00 84.81 104 ALA A O 1
ATOM 805 N N . GLY A 1 105 ? 10.176 14.247 17.024 1.00 80.38 105 GLY A N 1
ATOM 806 C CA . GLY A 1 105 ? 10.699 14.474 15.668 1.00 80.38 105 GLY A CA 1
ATOM 807 C C . GLY A 1 105 ? 10.073 13.585 14.586 1.00 80.38 105 GLY A C 1
ATOM 808 O O . GLY A 1 105 ? 10.638 13.435 13.507 1.00 80.38 105 GLY A O 1
ATOM 809 N N . ASP A 1 106 ? 8.935 12.940 14.859 1.00 83.06 106 ASP A N 1
ATOM 810 C CA . ASP A 1 106 ? 8.226 12.161 13.845 1.00 83.06 106 ASP A CA 1
ATOM 811 C C . ASP A 1 106 ? 7.385 13.069 12.939 1.00 83.06 106 ASP A C 1
ATOM 813 O O . ASP A 1 106 ? 6.347 13.587 13.341 1.00 83.06 106 ASP A O 1
ATOM 817 N N . VAL A 1 107 ? 7.814 13.216 11.685 1.00 78.38 107 VAL A N 1
ATOM 818 C CA . VAL A 1 107 ? 7.136 14.044 10.671 1.00 78.38 107 VAL A CA 1
ATOM 819 C C . VAL A 1 107 ? 5.743 13.544 10.279 1.00 78.38 107 VAL A C 1
ATOM 821 O O . VAL A 1 107 ? 5.014 14.260 9.597 1.00 78.38 107 VAL A O 1
ATOM 824 N N . ASN A 1 108 ? 5.383 12.310 10.645 1.00 80.88 108 ASN A N 1
ATOM 825 C CA . ASN A 1 108 ? 4.079 11.732 10.317 1.00 80.88 108 ASN A CA 1
ATOM 826 C C . ASN A 1 108 ? 3.018 12.024 11.388 1.00 80.88 108 ASN A C 1
ATOM 828 O O . ASN A 1 108 ? 1.853 11.700 11.173 1.00 80.88 108 ASN A O 1
ATOM 832 N N . ILE A 1 109 ? 3.394 12.603 12.534 1.00 84.31 109 ILE A N 1
ATOM 833 C CA . ILE A 1 109 ? 2.429 13.075 13.532 1.00 84.31 109 ILE A CA 1
ATOM 834 C C . ILE A 1 109 ? 2.253 14.587 13.367 1.00 84.31 109 ILE A C 1
ATOM 836 O O . ILE A 1 109 ? 3.254 15.306 13.330 1.00 84.31 109 ILE A O 1
ATOM 840 N N . PRO A 1 110 ? 1.009 15.096 13.287 1.00 83.75 110 PRO A N 1
ATOM 841 C CA . PRO A 1 110 ? 0.767 16.532 13.282 1.00 83.75 110 PRO A CA 1
ATOM 842 C C . PRO A 1 110 ? 1.392 17.211 14.509 1.00 83.75 110 PRO A C 1
ATOM 844 O O . PRO A 1 110 ? 1.173 16.784 15.641 1.00 83.75 110 PRO A O 1
ATOM 847 N N . GLU A 1 111 ? 2.128 18.305 14.300 1.00 83.88 111 GLU A N 1
ATOM 848 C CA . GLU A 1 111 ? 2.789 19.045 15.390 1.00 83.88 111 GLU A CA 1
ATOM 849 C C . GLU A 1 111 ? 1.777 19.530 16.443 1.00 83.88 111 GLU A C 1
ATOM 851 O O . GLU A 1 111 ? 2.025 19.428 17.641 1.00 83.88 111 GLU A O 1
ATOM 856 N N . ALA A 1 112 ? 0.579 19.917 15.997 1.00 83.75 112 ALA A N 1
ATOM 857 C CA . ALA A 1 112 ? -0.544 20.282 16.854 1.00 83.75 112 ALA A CA 1
ATOM 858 C C . ALA A 1 112 ? -0.991 19.167 17.821 1.00 83.75 112 ALA A C 1
ATOM 860 O O . ALA A 1 112 ? -1.439 19.468 18.926 1.00 83.75 112 ALA A O 1
ATOM 861 N N . ASP A 1 113 ? -0.894 17.896 17.418 1.00 86.38 113 ASP A N 1
ATOM 862 C CA . ASP A 1 113 ? -1.243 16.761 18.280 1.00 86.38 113 ASP A CA 1
ATOM 863 C C . ASP A 1 113 ? -0.125 16.504 19.307 1.00 86.38 113 ASP A C 1
ATOM 865 O O . ASP A 1 113 ? -0.405 16.281 20.483 1.00 86.38 113 ASP A O 1
ATOM 869 N N . LEU A 1 114 ? 1.149 16.613 18.903 1.00 86.50 114 LEU A N 1
ATOM 870 C CA . LEU A 1 114 ? 2.288 16.489 19.826 1.00 86.50 114 LEU A CA 1
ATOM 871 C C . LEU A 1 114 ? 2.316 17.605 20.875 1.00 86.50 114 LEU A C 1
ATOM 873 O O . LEU A 1 114 ? 2.610 17.344 22.045 1.00 86.50 114 LEU A O 1
ATOM 877 N N . ASP A 1 115 ? 2.020 18.838 20.472 1.00 88.31 115 ASP A N 1
ATOM 878 C CA . ASP A 1 115 ? 1.951 19.974 21.388 1.00 88.31 115 ASP A CA 1
ATOM 879 C C . ASP A 1 115 ? 0.777 19.840 22.360 1.00 88.31 115 ASP A C 1
ATOM 881 O O . ASP A 1 115 ? 0.962 20.071 23.556 1.00 88.31 115 ASP A O 1
ATOM 885 N N . LEU A 1 116 ? -0.379 19.352 21.895 1.00 87.81 116 LEU A N 1
ATOM 886 C CA . LEU A 1 116 ? -1.497 19.000 22.771 1.00 87.81 116 LEU A CA 1
ATOM 887 C C . LEU A 1 116 ? -1.082 17.949 23.808 1.00 87.81 116 LEU A C 1
ATOM 889 O O . LEU A 1 116 ? -1.372 18.102 24.992 1.00 87.81 116 LEU A O 1
ATOM 893 N N . TRP A 1 117 ? -0.377 16.887 23.405 1.00 91.19 117 TRP A N 1
ATOM 894 C CA . TRP A 1 117 ? 0.069 15.859 24.352 1.00 91.19 117 TRP A CA 1
ATOM 895 C C . TRP A 1 117 ? 1.016 16.430 25.410 1.00 91.19 117 TRP A C 1
ATOM 897 O O . TRP A 1 117 ? 0.893 16.091 26.589 1.00 91.19 117 TRP A O 1
ATOM 907 N N . ARG A 1 118 ? 1.940 17.318 25.018 1.00 89.75 118 ARG A N 1
ATOM 908 C CA . ARG A 1 118 ? 2.831 18.020 25.959 1.00 89.75 118 ARG A CA 1
ATOM 909 C C . ARG A 1 118 ? 2.037 18.880 26.933 1.00 89.75 118 ARG A C 1
ATOM 911 O O . ARG A 1 118 ? 2.265 18.787 28.137 1.00 89.75 118 ARG A O 1
ATOM 918 N N . GLU A 1 119 ? 1.081 19.654 26.428 1.00 88.50 119 GLU A N 1
ATOM 919 C CA . GLU A 1 119 ? 0.225 20.508 27.249 1.00 88.50 119 GLU A CA 1
ATOM 920 C C . GLU A 1 119 ? -0.600 19.688 28.249 1.00 88.50 119 GLU A C 1
ATOM 922 O O . GLU A 1 119 ? -0.655 20.038 29.426 1.00 88.50 119 GLU A O 1
ATOM 927 N N . LEU A 1 120 ? -1.165 18.552 27.826 1.00 88.12 120 LEU A N 1
ATOM 928 C CA . LEU A 1 120 ? -1.926 17.645 28.691 1.00 88.12 120 LEU A CA 1
ATOM 929 C C . LEU A 1 120 ? -1.057 17.010 29.787 1.00 88.12 120 LEU A C 1
ATOM 931 O O . LEU A 1 120 ? -1.508 16.876 30.927 1.00 88.12 120 LEU A O 1
ATOM 935 N N . VAL A 1 121 ? 0.188 16.633 29.482 1.00 89.50 121 VAL A N 1
ATOM 936 C CA . VAL A 1 121 ? 1.111 16.026 30.461 1.00 89.50 121 VAL A CA 1
ATOM 937 C C . VAL A 1 121 ? 1.651 17.058 31.458 1.00 89.50 121 VAL A C 1
ATOM 939 O O . VAL A 1 121 ? 1.832 16.736 32.635 1.00 89.50 121 VAL A O 1
ATOM 942 N N . GLU A 1 122 ? 1.907 18.287 31.010 1.00 87.94 122 GLU A N 1
ATOM 943 C CA . GLU A 1 122 ? 2.425 19.390 31.836 1.00 87.94 122 GLU A CA 1
ATOM 944 C C . GLU A 1 122 ? 1.316 20.248 32.469 1.00 87.94 122 GLU A C 1
ATOM 946 O O . GLU A 1 122 ? 1.597 21.252 33.132 1.00 87.94 122 GLU A O 1
ATOM 951 N N . TYR A 1 123 ? 0.052 19.850 32.300 1.00 84.62 123 TYR A N 1
ATOM 952 C CA . TYR A 1 123 ? -1.103 20.619 32.743 1.00 84.62 123 TYR A CA 1
ATOM 953 C C . TYR A 1 123 ? -1.124 20.816 34.267 1.00 84.62 123 TYR A C 1
ATOM 955 O O . TYR A 1 123 ? -1.308 19.878 35.051 1.00 84.62 123 TYR A O 1
ATOM 963 N N . ASN A 1 124 ? -0.995 22.078 34.681 1.00 73.56 124 ASN A N 1
ATOM 964 C CA . ASN A 1 124 ? -1.018 22.511 36.083 1.00 73.56 124 ASN A CA 1
ATOM 965 C C . ASN A 1 124 ? -2.330 23.224 36.478 1.00 73.56 124 ASN A C 1
ATOM 967 O O . ASN A 1 124 ? -2.422 23.776 37.575 1.00 73.56 124 ASN A O 1
ATOM 971 N N . GLY A 1 125 ? -3.324 23.259 35.583 1.00 71.06 125 GLY A N 1
ATOM 972 C CA . GLY A 1 125 ? -4.626 23.888 35.816 1.00 71.06 125 GLY A CA 1
ATOM 973 C C . GLY A 1 125 ? -5.611 23.013 36.612 1.00 71.06 125 GLY A C 1
ATOM 974 O O . GLY A 1 125 ? -5.261 21.917 37.060 1.00 71.06 125 GLY A O 1
ATOM 975 N N . PRO A 1 126 ? -6.855 23.486 36.814 1.00 69.19 126 PRO A N 1
ATOM 976 C CA . PRO A 1 126 ? -7.903 22.712 37.477 1.00 69.19 126 PRO A CA 1
ATOM 977 C C . PRO A 1 126 ? -8.296 21.483 36.641 1.00 69.19 126 PRO A C 1
ATOM 979 O O . PRO A 1 126 ? -8.696 21.608 35.490 1.00 69.19 126 PRO A O 1
ATOM 982 N N . LYS A 1 127 ? -8.181 20.289 37.232 1.00 73.06 127 LYS A N 1
ATOM 983 C CA . LYS A 1 127 ? -8.370 18.998 36.542 1.00 73.06 127 LYS A CA 1
ATOM 984 C C . LYS A 1 127 ? -9.818 18.491 36.516 1.00 73.06 127 LYS A C 1
ATOM 986 O O . LYS A 1 127 ? -10.109 17.573 35.759 1.00 73.06 127 LYS A O 1
ATOM 991 N N . ASP A 1 128 ? -10.704 19.111 37.296 1.00 61.78 128 ASP A N 1
ATOM 992 C CA . ASP A 1 128 ? -12.119 18.730 37.450 1.00 61.78 128 ASP A CA 1
ATOM 993 C C . ASP A 1 128 ? -13.070 19.645 36.643 1.00 61.78 128 ASP A C 1
ATOM 995 O O . ASP A 1 128 ? -14.209 19.897 37.043 1.00 61.78 128 ASP A O 1
ATOM 999 N N . VAL A 1 129 ? -12.589 20.227 35.539 1.00 61.97 129 VAL A N 1
ATOM 1000 C CA . VAL A 1 129 ? -13.398 21.086 34.660 1.00 61.97 129 VAL A CA 1
ATOM 1001 C C . VAL A 1 129 ? -14.079 20.222 33.605 1.00 61.97 129 VAL A C 1
ATOM 1003 O O . VAL A 1 129 ? -13.407 19.692 32.729 1.00 61.97 129 VAL A O 1
ATOM 1006 N N . HIS A 1 130 ? -15.405 20.122 33.690 1.00 60.41 130 HIS A N 1
ATOM 1007 C CA . HIS A 1 130 ? -16.238 19.388 32.737 1.00 60.41 130 HIS A CA 1
ATOM 1008 C C . HIS A 1 130 ? -16.867 20.314 31.693 1.00 60.41 130 HIS A C 1
ATOM 1010 O O . HIS A 1 130 ? -17.267 21.444 31.999 1.00 60.41 130 HIS A O 1
ATOM 1016 N N . LEU A 1 131 ? -17.033 19.811 30.470 1.00 61.56 131 LEU A N 1
ATOM 1017 C CA . LEU A 1 131 ? -17.780 20.499 29.413 1.00 61.56 131 LEU A CA 1
ATOM 1018 C C . LEU A 1 131 ? -19.253 20.696 29.823 1.00 61.56 131 LEU A C 1
ATOM 1020 O O . LEU A 1 131 ? -20.013 19.740 29.965 1.00 61.56 131 LEU A O 1
ATOM 1024 N N . GLY A 1 132 ? -19.690 21.949 29.974 1.00 51.00 132 GLY A N 1
ATOM 1025 C CA . GLY A 1 132 ? -21.072 22.282 30.340 1.00 51.00 132 GLY A CA 1
ATOM 1026 C C . GLY A 1 132 ? -22.122 21.888 29.284 1.00 51.00 132 GLY A C 1
ATOM 1027 O O . GLY A 1 132 ? -21.849 21.847 28.088 1.00 51.00 132 GLY A O 1
ATOM 1028 N N . ALA A 1 133 ? -23.367 21.671 29.725 1.00 43.38 133 ALA A N 1
ATOM 1029 C CA . ALA A 1 133 ? -24.486 21.117 28.943 1.00 43.38 133 ALA A CA 1
ATOM 1030 C C . ALA A 1 133 ? -25.099 22.026 27.846 1.00 43.38 133 ALA A C 1
ATOM 1032 O O . ALA A 1 133 ? -26.252 21.835 27.465 1.00 43.38 133 ALA A O 1
ATOM 1033 N N . LYS A 1 134 ? -24.394 23.046 27.344 1.00 42.66 134 LYS A N 1
ATOM 1034 C CA . LYS A 1 134 ? -24.916 23.913 26.271 1.00 42.66 134 LYS A CA 1
ATOM 1035 C C . LYS A 1 134 ? -24.279 23.558 24.935 1.00 42.66 134 LYS A C 1
ATOM 1037 O O . LYS A 1 134 ? -23.352 24.225 24.490 1.00 42.66 134 LYS A O 1
ATOM 1042 N N . TYR A 1 135 ? -24.822 22.529 24.296 1.00 36.41 135 TYR A N 1
ATOM 1043 C CA . TYR A 1 135 ? -24.593 22.242 22.885 1.00 36.41 135 TYR A CA 1
ATOM 1044 C C . TYR A 1 135 ? -25.955 22.190 22.187 1.00 36.41 135 TYR A C 1
ATOM 1046 O O . TYR A 1 135 ? -26.800 21.380 22.555 1.00 36.41 135 TYR A O 1
ATOM 1054 N N . ASP A 1 136 ? -26.202 23.095 21.238 1.00 34.75 136 ASP A N 1
ATOM 1055 C CA . ASP A 1 136 ? -27.458 23.149 20.481 1.00 34.75 136 ASP A CA 1
ATOM 1056 C C . ASP A 1 136 ? -27.228 22.497 19.110 1.00 34.75 136 ASP A C 1
ATOM 1058 O O . ASP A 1 136 ? -26.586 23.073 18.229 1.00 34.75 136 ASP A O 1
ATOM 1062 N N . HIS A 1 137 ? -27.684 21.253 18.951 1.00 42.22 137 HIS A N 1
ATOM 1063 C CA . HIS A 1 137 ? -27.614 20.503 17.698 1.00 42.22 137 HIS A CA 1
ATOM 1064 C C . HIS A 1 137 ? -29.007 20.433 17.064 1.00 42.22 137 HIS A C 1
ATOM 1066 O O . HIS A 1 137 ? -29.802 19.548 17.376 1.00 42.22 137 HIS A O 1
ATOM 1072 N N . SER A 1 138 ? -29.305 21.339 16.129 1.00 33.31 138 SER A N 1
ATOM 1073 C CA . SER A 1 138 ? -30.465 21.182 15.244 1.00 33.31 138 SER A CA 1
ATOM 1074 C C . SER A 1 138 ? -30.078 20.359 14.010 1.00 33.31 138 SER A C 1
ATOM 1076 O O . SER A 1 138 ? -29.294 20.777 13.159 1.00 33.31 138 SER A O 1
ATOM 1078 N N . LEU A 1 139 ? -30.644 19.155 13.903 1.00 36.00 139 LEU A N 1
ATOM 1079 C CA . LEU A 1 139 ? -30.617 18.322 12.697 1.00 36.00 139 LEU A CA 1
ATOM 1080 C C . LEU A 1 139 ? -31.711 18.782 11.716 1.00 36.00 139 LEU A C 1
ATOM 1082 O O . LEU A 1 139 ? -32.591 18.005 11.352 1.00 36.00 139 LEU A O 1
ATOM 1086 N N . ASP A 1 140 ? -31.694 20.043 11.280 1.00 32.12 140 ASP A N 1
ATOM 1087 C CA . ASP A 1 140 ? -32.737 20.535 10.373 1.00 32.12 140 ASP A CA 1
ATOM 1088 C C . ASP A 1 140 ? -32.442 20.181 8.910 1.00 32.12 140 ASP A C 1
ATOM 1090 O O . ASP A 1 140 ? -31.770 20.878 8.144 1.00 32.12 140 ASP A O 1
ATOM 1094 N N . GLY A 1 141 ? -33.013 19.050 8.498 1.00 34.56 141 GLY A N 1
ATOM 1095 C CA . GLY A 1 141 ? -33.227 18.697 7.104 1.00 34.56 141 GLY A CA 1
ATOM 1096 C C . GLY A 1 141 ? -34.341 19.538 6.482 1.00 34.56 141 GLY A C 1
ATOM 1097 O O . GLY A 1 141 ? -35.475 19.084 6.434 1.00 34.56 141 GLY A O 1
ATOM 1098 N N . ASN A 1 142 ? -34.014 20.740 6.000 1.00 31.83 142 ASN A N 1
ATOM 1099 C CA . ASN A 1 142 ? -34.594 21.418 4.824 1.00 31.83 142 ASN A CA 1
ATOM 1100 C C . ASN A 1 142 ? -34.350 22.932 4.907 1.00 31.83 142 ASN A C 1
ATOM 1102 O O . ASN A 1 142 ? -35.159 23.664 5.464 1.00 31.83 142 ASN A O 1
ATOM 1106 N N . SER A 1 143 ? -33.304 23.435 4.255 1.00 25.86 143 SER A N 1
ATOM 1107 C CA . SER A 1 143 ? -33.401 24.702 3.520 1.00 25.86 143 SER A CA 1
ATOM 1108 C C . SER A 1 143 ? -32.195 24.889 2.606 1.00 25.86 143 SER A C 1
ATOM 1110 O O . SER A 1 143 ? -31.033 24.769 2.983 1.00 25.86 143 SER A O 1
ATOM 1112 N N . SER A 1 144 ? -32.499 25.153 1.344 1.00 31.31 144 SER A N 1
ATOM 1113 C CA . SER A 1 144 ? -31.593 25.769 0.390 1.00 31.31 144 SER A CA 1
ATOM 1114 C C . SER A 1 144 ? -31.186 27.163 0.878 1.00 31.31 144 SER A C 1
ATOM 1116 O O . SER A 1 144 ? -32.035 27.908 1.363 1.00 31.31 144 SER A O 1
ATOM 1118 N N . THR A 1 145 ? -29.919 27.518 0.634 1.00 28.38 145 THR A N 1
ATOM 1119 C CA . THR A 1 145 ? -29.285 28.847 0.776 1.00 28.38 145 THR A CA 1
ATOM 1120 C C . THR A 1 145 ? -29.157 29.430 2.187 1.00 28.38 145 THR A C 1
ATOM 1122 O O . THR A 1 145 ? -30.083 30.068 2.661 1.00 28.38 145 THR A O 1
ATOM 1125 N N . ALA A 1 146 ? -27.950 29.380 2.766 1.00 25.03 146 ALA A N 1
ATOM 1126 C CA . ALA A 1 146 ? -27.291 30.538 3.390 1.00 25.03 146 ALA A CA 1
ATOM 1127 C C . ALA A 1 146 ? -25.850 30.208 3.815 1.00 25.03 146 ALA A C 1
ATOM 1129 O O . ALA A 1 146 ? -25.510 29.073 4.128 1.00 25.03 146 ALA A O 1
ATOM 1130 N N . LYS A 1 147 ? -25.012 31.244 3.761 1.00 26.72 147 LYS A N 1
ATOM 1131 C CA . LYS A 1 147 ? -23.606 31.301 4.162 1.00 26.72 147 LYS A CA 1
ATOM 1132 C C . LYS A 1 147 ? -23.410 30.883 5.620 1.00 26.72 147 LYS A C 1
ATOM 1134 O O . LYS A 1 147 ? -24.272 31.141 6.451 1.00 26.72 147 LYS A O 1
ATOM 1139 N N . GLY A 1 148 ? -22.242 30.305 5.891 1.00 39.16 148 GLY A N 1
ATOM 1140 C CA . GLY A 1 148 ? -21.794 29.969 7.236 1.00 39.16 148 GLY A CA 1
ATOM 1141 C C . GLY A 1 148 ? -21.782 31.168 8.184 1.00 39.16 148 GLY A C 1
ATOM 1142 O O . GLY A 1 148 ? -21.330 32.246 7.817 1.00 39.16 148 GLY A O 1
ATOM 1143 N N . GLU A 1 149 ? -22.294 30.920 9.382 1.00 26.94 149 GLU A N 1
ATOM 1144 C CA . GLU A 1 149 ? -22.176 31.623 10.668 1.00 26.94 149 GLU A CA 1
ATOM 1145 C C . GLU A 1 149 ? -22.926 30.692 11.655 1.00 26.94 149 GLU A C 1
ATOM 1147 O O . GLU A 1 149 ? -23.909 30.075 11.260 1.00 26.94 149 GLU A O 1
ATOM 1152 N N . LYS A 1 150 ? -22.583 30.470 12.924 1.00 25.88 150 LYS A N 1
ATOM 1153 C CA . LYS A 1 150 ? -21.629 31.057 13.869 1.00 25.88 150 LYS A CA 1
ATOM 1154 C C . LYS A 1 150 ? -21.515 30.032 15.011 1.00 25.88 150 LYS A C 1
ATOM 1156 O O . LYS A 1 150 ? -22.546 29.582 15.503 1.00 25.88 150 LYS A O 1
ATOM 1161 N N . ILE A 1 151 ? -20.307 29.657 15.427 1.00 28.23 151 ILE A N 1
ATOM 1162 C CA . ILE A 1 151 ? -20.091 28.774 16.586 1.00 28.23 151 ILE A CA 1
ATOM 1163 C C . ILE A 1 151 ? -19.892 29.681 17.802 1.00 28.23 151 ILE A C 1
ATOM 1165 O O . ILE A 1 151 ? -18.969 30.490 17.808 1.00 28.23 151 ILE A O 1
ATOM 1169 N N . VAL A 1 152 ? -20.775 29.586 18.797 1.00 24.27 152 VAL A N 1
ATOM 1170 C CA . VAL A 1 152 ? -20.665 30.339 20.055 1.00 24.27 152 VAL A CA 1
ATOM 1171 C C . VAL A 1 152 ? -20.212 29.386 21.155 1.00 24.27 152 VAL A C 1
ATOM 1173 O O . VAL A 1 152 ? -20.942 28.467 21.511 1.00 24.27 152 VAL A O 1
ATOM 1176 N N . ILE A 1 153 ? -19.029 29.643 21.712 1.00 30.77 153 ILE A N 1
ATOM 1177 C CA . ILE A 1 153 ? -18.549 29.085 22.982 1.00 30.77 153 ILE A CA 1
ATOM 1178 C C . ILE A 1 153 ? -18.028 30.265 23.796 1.00 30.77 153 ILE A C 1
ATOM 1180 O O . ILE A 1 153 ? -17.110 30.912 23.322 1.00 30.77 153 ILE A O 1
ATOM 1184 N N . HIS A 1 154 ? -18.556 30.515 24.998 1.00 31.36 154 HIS A N 1
ATOM 1185 C CA . HIS A 1 154 ? -17.871 31.253 26.076 1.00 31.36 154 HIS A CA 1
ATOM 1186 C C . HIS A 1 154 ? -18.451 30.759 27.418 1.00 31.36 154 HIS A C 1
ATOM 1188 O O . HIS A 1 154 ? -19.638 30.450 27.487 1.00 31.36 154 HIS A O 1
ATOM 1194 N N . GLU A 1 155 ? -17.668 30.567 28.481 1.00 26.61 155 GLU A N 1
ATOM 1195 C CA . GLU A 1 155 ? -16.928 31.607 29.209 1.00 26.61 155 GLU A CA 1
ATOM 1196 C C . GLU A 1 155 ? -15.447 31.225 29.428 1.00 26.61 155 GLU A C 1
ATOM 1198 O O . GLU A 1 155 ? -15.154 30.201 30.033 1.00 26.61 155 GLU A O 1
ATOM 1203 N N . ASN A 1 156 ? -14.533 32.098 28.978 1.00 29.56 156 ASN A N 1
ATOM 1204 C CA . ASN A 1 156 ? -13.062 32.084 29.153 1.00 29.56 156 ASN A CA 1
ATOM 1205 C C . ASN A 1 156 ? -12.169 31.505 28.035 1.00 29.56 156 ASN A C 1
ATOM 1207 O O . ASN A 1 156 ? -11.088 31.001 28.318 1.00 29.56 156 ASN A O 1
ATOM 1211 N N . GLY A 1 157 ? -12.533 31.709 26.769 1.00 30.47 157 GLY A N 1
ATOM 1212 C CA . GLY A 1 157 ? -11.580 31.702 25.648 1.00 30.47 157 GLY A CA 1
ATOM 1213 C C . GLY A 1 157 ? -11.789 32.951 24.794 1.00 30.47 157 GLY A C 1
ATOM 1214 O O . GLY A 1 157 ? -12.924 33.254 24.435 1.00 30.47 157 GLY A O 1
ATOM 1215 N N . THR A 1 158 ? -10.740 33.735 24.550 1.00 30.02 158 THR A N 1
ATOM 1216 C CA . THR A 1 158 ? -10.753 34.930 23.683 1.00 30.02 158 THR A CA 1
ATOM 1217 C C . THR A 1 158 ? -10.968 34.554 22.212 1.00 30.02 158 THR A C 1
ATOM 1219 O O . THR A 1 158 ? -10.544 33.484 21.793 1.00 30.02 158 THR A O 1
ATOM 1222 N N . GLU A 1 159 ? -11.588 35.449 21.429 1.00 32.91 159 GLU A N 1
ATOM 1223 C CA . GLU A 1 159 ? -12.040 35.298 20.022 1.00 32.91 159 GLU A CA 1
ATOM 1224 C C . GLU A 1 159 ? -11.021 34.736 18.992 1.00 32.91 159 GLU A C 1
ATOM 1226 O O . GLU A 1 159 ? -11.404 34.468 17.855 1.00 32.91 159 GLU A O 1
ATOM 1231 N N . ASP A 1 160 ? -9.758 34.510 19.361 1.00 33.22 160 ASP A N 1
ATOM 1232 C CA . ASP A 1 160 ? -8.681 34.018 18.482 1.00 33.22 160 ASP A CA 1
ATOM 1233 C C . ASP A 1 160 ? -8.731 32.496 18.203 1.00 33.22 160 ASP A C 1
ATOM 1235 O O . ASP A 1 160 ? -8.113 32.012 17.249 1.00 33.22 160 ASP A O 1
ATOM 1239 N N . SER A 1 161 ? -9.475 31.717 18.999 1.00 34.81 161 SER A N 1
ATOM 1240 C CA . SER A 1 161 ? -9.519 30.244 18.904 1.00 34.81 161 SER A CA 1
ATOM 1241 C C . SER A 1 161 ? -10.385 29.704 17.757 1.00 34.81 161 SER A C 1
ATOM 1243 O O . SER A 1 161 ? -10.279 28.538 17.384 1.00 34.81 161 SER A O 1
ATOM 1245 N N . LEU A 1 162 ? -11.213 30.548 17.134 1.00 35.94 162 LEU A N 1
ATOM 1246 C CA . LEU A 1 162 ? -12.100 30.153 16.029 1.00 35.94 162 LEU A CA 1
ATOM 1247 C C . LEU A 1 162 ? -11.490 30.384 14.638 1.00 35.94 162 LEU A C 1
ATOM 1249 O O . LEU A 1 162 ? -12.071 29.972 13.634 1.00 35.94 162 LEU A O 1
ATOM 1253 N N . THR A 1 163 ? -10.323 31.028 14.566 1.00 33.72 163 THR A N 1
ATOM 1254 C CA . THR A 1 163 ? -9.621 31.306 13.304 1.00 33.72 163 THR A CA 1
ATOM 1255 C C . THR A 1 163 ? -8.485 30.340 12.997 1.00 33.72 163 THR A C 1
ATOM 1257 O O . THR A 1 163 ? -8.008 30.340 11.863 1.00 33.72 163 THR A O 1
ATOM 1260 N N . ASN A 1 164 ? -8.071 29.502 13.955 1.00 33.56 164 ASN A N 1
ATOM 1261 C CA . ASN A 1 164 ? -6.975 28.562 13.754 1.00 33.56 164 ASN A CA 1
ATOM 1262 C C . ASN A 1 164 ? -7.389 27.114 14.095 1.00 33.56 164 ASN A C 1
ATOM 1264 O O . ASN A 1 164 ? -7.358 26.738 15.265 1.00 33.56 164 ASN A O 1
ATOM 1268 N N . PRO A 1 165 ? -7.765 26.282 13.104 1.00 43.72 165 PRO A N 1
ATOM 1269 C CA . PRO A 1 165 ? -8.147 24.881 13.319 1.00 43.72 165 PRO A CA 1
ATOM 1270 C C . PRO A 1 165 ? -6.997 23.985 13.826 1.00 43.72 165 PRO A C 1
ATOM 1272 O O . PRO A 1 165 ? -7.211 22.797 14.042 1.00 43.72 165 PRO A O 1
ATOM 1275 N N . GLU A 1 166 ? -5.797 24.543 14.015 1.00 42.56 166 GLU A N 1
ATOM 1276 C CA . GLU A 1 166 ? -4.572 23.837 14.407 1.00 42.56 166 GLU A CA 1
ATOM 1277 C C . GLU A 1 166 ? -4.198 23.989 15.893 1.00 42.56 166 GLU A C 1
ATOM 1279 O O . GLU A 1 166 ? -3.194 23.428 16.320 1.00 42.56 166 GLU A O 1
ATOM 1284 N N . ARG A 1 167 ? -4.971 24.717 16.715 1.00 45.66 167 ARG A N 1
ATOM 1285 C CA . ARG A 1 167 ? -4.709 24.818 18.164 1.00 45.66 167 ARG A CA 1
ATOM 1286 C C . ARG A 1 167 ? -5.789 24.110 18.974 1.00 45.66 167 ARG A C 1
ATOM 1288 O O . ARG A 1 167 ? -6.912 24.592 19.089 1.00 45.66 167 ARG A O 1
ATOM 1295 N N . HIS A 1 168 ? -5.430 22.966 19.546 1.00 63.28 168 HIS A N 1
ATOM 1296 C CA . HIS A 1 168 ? -6.267 22.247 20.495 1.00 63.28 168 HIS A CA 1
ATOM 1297 C C . HIS A 1 168 ? -6.085 22.874 21.884 1.00 63.28 168 HIS A C 1
ATOM 1299 O O . HIS A 1 168 ? -5.107 22.590 22.560 1.00 63.28 168 HIS A O 1
ATOM 1305 N N . GLU A 1 169 ? -6.989 23.760 22.302 1.00 65.38 169 GLU A N 1
ATOM 1306 C CA . GLU A 1 169 ? -6.992 24.251 23.687 1.00 65.38 169 GLU A CA 1
ATOM 1307 C C . GLU A 1 169 ? -7.488 23.154 24.647 1.00 65.38 169 GLU A C 1
ATOM 1309 O O . GLU A 1 169 ? -8.400 22.380 24.318 1.00 65.38 169 GLU A O 1
ATOM 1314 N N . VAL A 1 170 ? -6.910 23.094 25.853 1.00 70.44 170 VAL A N 1
ATOM 1315 C CA . VAL A 1 170 ? -7.357 22.161 26.896 1.00 70.44 170 VAL A CA 1
ATOM 1316 C C . VAL A 1 170 ? -8.663 22.656 27.517 1.00 70.44 170 VAL A C 1
ATOM 1318 O O . VAL A 1 170 ? -8.664 23.559 28.353 1.00 70.44 170 VAL A O 1
ATOM 1321 N N . VAL A 1 171 ? -9.787 22.065 27.097 1.00 73.62 171 VAL A N 1
ATOM 1322 C CA . VAL A 1 171 ? -11.142 22.448 27.547 1.00 73.62 171 VAL A CA 1
ATOM 1323 C C . VAL A 1 171 ? -11.624 21.572 28.706 1.00 73.62 171 VAL A C 1
ATOM 1325 O O . VAL A 1 171 ? -12.216 22.075 29.656 1.00 73.62 171 VAL A O 1
ATOM 1328 N N . ASP A 1 172 ? -11.340 20.272 28.634 1.00 80.50 172 ASP A N 1
ATOM 1329 C CA . ASP A 1 172 ? -11.607 19.283 29.681 1.00 80.50 172 ASP A CA 1
ATOM 1330 C C . ASP A 1 172 ? -10.394 18.361 29.766 1.00 80.50 172 ASP A C 1
ATOM 1332 O O . ASP A 1 172 ? -10.196 17.479 28.925 1.00 80.50 172 ASP A O 1
ATOM 1336 N N . TRP A 1 173 ? -9.545 18.607 30.763 1.00 86.69 173 TRP A N 1
ATOM 1337 C CA . TRP A 1 173 ? -8.290 17.879 30.901 1.00 86.69 173 TRP A CA 1
ATOM 1338 C C . TRP A 1 173 ? -8.522 16.380 31.113 1.00 86.69 173 TRP A C 1
ATOM 1340 O O . TRP A 1 173 ? -7.825 15.559 30.520 1.00 86.69 173 TRP A O 1
ATOM 1350 N N . ASN A 1 174 ? -9.508 16.017 31.938 1.00 86.75 174 ASN A N 1
ATOM 1351 C CA . ASN A 1 174 ? -9.740 14.635 32.339 1.00 86.75 174 ASN A CA 1
ATOM 1352 C C . ASN A 1 174 ? -10.242 13.790 31.160 1.00 86.75 174 ASN A C 1
ATOM 1354 O O . ASN A 1 174 ? -9.788 12.661 30.962 1.00 86.75 174 ASN A O 1
ATOM 1358 N N . LEU A 1 175 ? -11.145 14.334 30.343 1.00 87.50 175 LEU A N 1
ATOM 1359 C CA . LEU A 1 175 ? -11.587 13.672 29.119 1.00 87.50 175 LEU A CA 1
ATOM 1360 C C . LEU A 1 175 ? -10.471 13.619 28.071 1.00 87.50 175 LEU A C 1
ATOM 1362 O O . LEU A 1 175 ? -10.207 12.554 27.515 1.00 87.50 175 LEU A O 1
ATOM 1366 N N . GLN A 1 176 ? -9.827 14.754 27.785 1.00 88.94 176 GLN A N 1
ATOM 1367 C CA . GLN A 1 176 ? -8.866 14.857 26.685 1.00 88.94 176 GLN A CA 1
ATOM 1368 C C . GLN A 1 176 ? -7.619 14.003 26.920 1.00 88.94 176 GLN A C 1
ATOM 1370 O O . GLN A 1 176 ? -7.168 13.334 25.992 1.00 88.94 176 GLN A O 1
ATOM 1375 N N . VAL A 1 177 ? -7.096 13.956 28.152 1.00 91.56 177 VAL A N 1
ATOM 1376 C CA . VAL A 1 177 ? -5.927 13.123 28.475 1.00 91.56 177 VAL A CA 1
ATOM 1377 C C . VAL A 1 177 ? -6.221 11.640 28.244 1.00 91.56 177 VAL A C 1
ATOM 1379 O O . VAL A 1 177 ? -5.415 10.948 27.625 1.00 91.56 177 VAL A O 1
ATOM 1382 N N . ARG A 1 178 ? -7.405 11.165 28.659 1.00 92.94 178 ARG A N 1
ATOM 1383 C CA . ARG A 1 178 ? -7.844 9.778 28.451 1.00 92.94 178 ARG A CA 1
ATOM 1384 C C . ARG A 1 178 ? -8.110 9.489 26.980 1.00 92.94 178 ARG A C 1
ATOM 1386 O O . ARG A 1 178 ? -7.676 8.459 26.483 1.00 92.94 178 ARG A O 1
ATOM 1393 N N . LEU A 1 179 ? -8.777 10.399 26.271 1.00 92.06 179 LEU A N 1
ATOM 1394 C CA . LEU A 1 179 ? -9.065 10.255 24.845 1.00 92.06 179 LEU A CA 1
ATOM 1395 C C . LEU A 1 179 ? -7.781 10.115 24.018 1.00 92.06 179 LEU A C 1
ATOM 1397 O O . LEU A 1 179 ? -7.652 9.159 23.257 1.00 92.06 179 LEU A O 1
ATOM 1401 N N . GLU A 1 180 ? -6.826 11.032 24.180 1.00 92.56 180 GLU A N 1
ATOM 1402 C CA . GLU A 1 180 ? -5.569 10.993 23.425 1.00 92.56 180 GLU A CA 1
ATOM 1403 C C . GLU A 1 180 ? -4.736 9.758 23.790 1.00 92.56 180 GLU A C 1
ATOM 1405 O O . GLU A 1 180 ? -4.220 9.078 22.903 1.00 92.56 180 GLU A O 1
ATOM 1410 N N . ALA A 1 181 ? -4.669 9.393 25.074 1.00 92.50 181 ALA A N 1
ATOM 1411 C CA . ALA A 1 181 ? -3.980 8.178 25.499 1.00 92.50 181 ALA A CA 1
ATOM 1412 C C . ALA A 1 181 ? -4.620 6.906 24.919 1.00 92.50 181 ALA A C 1
ATOM 1414 O O . ALA A 1 181 ? -3.904 6.024 24.444 1.00 92.50 181 ALA A O 1
ATOM 1415 N N . VAL A 1 182 ? -5.956 6.817 24.893 1.00 93.00 182 VAL A N 1
ATOM 1416 C CA . VAL A 1 182 ? -6.680 5.696 24.273 1.00 93.00 182 VAL A CA 1
ATOM 1417 C C . VAL A 1 182 ? -6.394 5.623 22.773 1.00 93.00 182 VAL A C 1
ATOM 1419 O O . VAL A 1 182 ? -6.147 4.535 22.257 1.00 93.00 182 VAL A O 1
ATOM 1422 N N . LEU A 1 183 ? -6.375 6.756 22.066 1.00 91.88 183 LEU A N 1
ATOM 1423 C CA . LEU A 1 183 ? -6.064 6.791 20.633 1.00 91.88 183 LEU A CA 1
ATOM 1424 C C . LEU A 1 183 ? -4.654 6.278 20.327 1.00 91.88 183 LEU A C 1
ATOM 1426 O O . LEU A 1 183 ? -4.474 5.515 19.372 1.00 91.88 183 LEU A O 1
ATOM 1430 N N . VAL A 1 184 ? -3.673 6.674 21.139 1.00 90.94 184 VAL A N 1
ATOM 1431 C CA . VAL A 1 184 ? -2.283 6.224 21.009 1.00 90.94 184 VAL A CA 1
ATOM 1432 C C . VAL A 1 184 ? -2.147 4.736 21.344 1.00 90.94 184 VAL A C 1
ATOM 1434 O O . VAL A 1 184 ? -1.507 4.003 20.594 1.00 90.94 184 VAL A O 1
ATOM 1437 N N . ALA A 1 185 ? -2.760 4.283 22.438 1.00 90.19 185 ALA A N 1
ATOM 1438 C CA . ALA A 1 185 ? -2.578 2.932 22.962 1.00 90.19 185 ALA A CA 1
ATOM 1439 C C . ALA A 1 185 ? -3.383 1.854 22.217 1.00 90.19 185 ALA A C 1
ATOM 1441 O O . ALA A 1 185 ? -2.889 0.742 22.035 1.00 90.19 185 ALA A O 1
ATOM 1442 N N . TYR A 1 186 ? -4.612 2.168 21.795 1.00 89.62 186 TYR A N 1
ATOM 1443 C CA . TYR A 1 186 ? -5.562 1.181 21.265 1.00 89.62 186 TYR A CA 1
ATOM 1444 C C . TYR A 1 186 ? -5.851 1.302 19.771 1.00 89.62 186 TYR A C 1
ATOM 1446 O O . TYR A 1 186 ? -6.497 0.423 19.209 1.00 89.62 186 TYR A O 1
ATOM 1454 N N . TRP A 1 187 ? -5.404 2.362 19.096 1.00 90.25 187 TRP A N 1
ATOM 1455 C CA . TRP A 1 187 ? -5.664 2.506 17.665 1.00 90.25 187 TRP A CA 1
ATOM 1456 C C . TRP A 1 187 ? -4.397 2.752 16.861 1.00 90.25 187 TRP A C 1
ATOM 1458 O O . TRP A 1 187 ? -3.884 1.852 16.201 1.00 90.25 187 TRP A O 1
ATOM 1468 N N . SER A 1 188 ? -3.922 3.987 16.856 1.00 90.44 188 SER A N 1
ATOM 1469 C CA . SER A 1 188 ? -2.663 4.399 16.253 1.00 90.44 188 SER A CA 1
ATOM 1470 C C . SER A 1 188 ? -2.507 5.890 16.518 1.00 90.44 188 SER A C 1
ATOM 1472 O O . SER A 1 188 ? -3.490 6.619 16.364 1.00 90.44 188 SER A O 1
ATOM 1474 N N . PRO A 1 189 ? -1.303 6.391 16.824 1.00 89.06 189 PRO A N 1
ATOM 1475 C CA . PRO A 1 189 ? -1.062 7.829 16.869 1.00 89.06 189 PRO A CA 1
ATOM 1476 C C . PRO A 1 189 ? -1.228 8.495 15.490 1.00 89.06 189 PRO A C 1
ATOM 1478 O O . PRO A 1 189 ? -1.581 9.669 15.429 1.00 89.06 189 PRO A O 1
ATOM 1481 N N . TYR A 1 190 ? -1.066 7.743 14.392 1.00 89.38 190 TYR A N 1
ATOM 1482 C CA . TYR A 1 190 ? -1.112 8.256 13.019 1.00 89.38 190 TYR A CA 1
ATOM 1483 C C . TYR A 1 190 ? -2.549 8.328 12.471 1.00 89.38 190 TYR A C 1
ATOM 1485 O O . TYR A 1 190 ? -3.187 7.279 12.295 1.00 89.38 190 TYR A O 1
ATOM 1493 N N . PRO A 1 191 ? -3.069 9.523 12.136 1.00 86.38 191 PRO A N 1
ATOM 1494 C CA . PRO A 1 191 ? -4.416 9.683 11.584 1.00 86.38 191 PRO A CA 1
ATOM 1495 C C . PRO A 1 191 ? -4.667 8.860 10.310 1.00 86.38 191 PRO A C 1
ATOM 1497 O O . PRO A 1 191 ? -5.743 8.283 10.138 1.00 86.38 191 PRO A O 1
ATOM 1500 N N . GLU A 1 192 ? -3.669 8.741 9.433 1.00 85.12 192 GLU A N 1
ATOM 1501 C CA . GLU A 1 192 ? -3.756 8.014 8.162 1.00 85.12 192 GLU A CA 1
ATOM 1502 C C . GLU A 1 192 ? -3.914 6.507 8.380 1.00 85.12 192 GLU A C 1
ATOM 1504 O O . GLU A 1 192 ? -4.645 5.836 7.648 1.00 85.12 192 GLU A O 1
ATOM 1509 N N . VAL A 1 193 ? -3.253 5.969 9.410 1.00 89.31 193 VAL A N 1
ATOM 1510 C CA . VAL A 1 193 ? -3.400 4.565 9.809 1.00 89.31 193 VAL A CA 1
ATOM 1511 C C . VAL A 1 193 ? -4.770 4.355 10.442 1.00 89.31 193 VAL A C 1
ATOM 1513 O O . VAL A 1 193 ? -5.452 3.383 10.102 1.00 89.31 193 VAL A O 1
ATOM 1516 N N . ARG A 1 194 ? -5.221 5.280 11.303 1.00 88.94 194 ARG A N 1
ATOM 1517 C CA . ARG A 1 194 ? -6.551 5.204 11.925 1.00 88.94 194 ARG A CA 1
ATOM 1518 C C . ARG A 1 194 ? -7.663 5.160 10.881 1.00 88.94 194 ARG A C 1
ATOM 1520 O O . ARG A 1 194 ? -8.525 4.286 10.938 1.00 88.94 194 ARG A O 1
ATOM 1527 N N . ALA A 1 195 ? -7.598 6.013 9.859 1.00 85.19 195 ALA A N 1
ATOM 1528 C CA . ALA A 1 195 ? -8.607 6.069 8.800 1.00 85.19 195 ALA A CA 1
ATOM 1529 C C . ALA A 1 195 ? -8.859 4.698 8.132 1.00 85.19 195 ALA A C 1
ATOM 1531 O O . ALA A 1 195 ? -9.999 4.334 7.816 1.00 85.19 195 ALA A O 1
ATOM 1532 N N . VAL A 1 196 ? -7.808 3.888 7.966 1.00 87.06 196 VAL A N 1
ATOM 1533 C CA . VAL A 1 196 ? -7.871 2.631 7.203 1.00 87.06 196 VAL A CA 1
ATOM 1534 C C . VAL A 1 196 ? -7.950 1.371 8.067 1.00 87.06 196 VAL A C 1
ATOM 1536 O O . VAL A 1 196 ? -8.229 0.302 7.536 1.00 87.06 196 VAL A O 1
ATOM 1539 N N . THR A 1 197 ? -7.781 1.476 9.386 1.00 89.00 197 THR A N 1
ATOM 1540 C CA . THR A 1 197 ? -7.781 0.333 10.321 1.00 89.00 197 THR A CA 1
ATOM 1541 C C . THR A 1 197 ? -8.974 0.362 11.281 1.00 89.00 197 THR A C 1
ATOM 1543 O O . THR A 1 197 ? -9.797 1.282 11.241 1.00 89.00 197 THR A O 1
ATOM 1546 N N . PHE A 1 198 ? -9.109 -0.679 12.102 1.00 88.25 198 PHE A N 1
ATOM 1547 C CA . PHE A 1 198 ? -10.026 -0.732 13.239 1.00 88.25 198 PHE A CA 1
ATOM 1548 C C . PHE A 1 198 ? -9.205 -0.828 14.536 1.00 88.25 198 PHE A C 1
ATOM 1550 O O . PHE A 1 198 ? -8.135 -1.433 14.495 1.00 88.25 198 PHE A O 1
ATOM 1557 N N . PRO A 1 199 ? -9.682 -0.260 15.659 1.00 89.38 199 PRO A N 1
ATOM 1558 C CA . PRO A 1 199 ? -8.988 -0.324 16.950 1.00 89.38 199 PRO A CA 1
ATOM 1559 C C . PRO A 1 199 ? -9.211 -1.645 17.711 1.00 89.38 199 PRO A C 1
ATOM 1561 O O . PRO A 1 199 ? -8.787 -1.777 18.848 1.00 89.38 199 PRO A O 1
ATOM 1564 N N . TYR A 1 200 ? -9.919 -2.605 17.117 1.00 88.62 200 TYR A N 1
ATOM 1565 C CA . TYR A 1 200 ? -10.283 -3.874 17.745 1.00 88.62 200 TYR A CA 1
ATOM 1566 C C . TYR A 1 200 ? -10.087 -5.038 16.773 1.00 88.62 200 TYR A C 1
ATOM 1568 O O . TYR A 1 200 ? -10.030 -4.844 15.553 1.00 88.62 200 TYR A O 1
ATOM 1576 N N . ASP A 1 201 ? -10.051 -6.254 17.315 1.00 88.62 201 ASP A N 1
ATOM 1577 C CA . ASP A 1 201 ? -10.033 -7.498 16.554 1.00 88.62 201 ASP A CA 1
ATOM 1578 C C . ASP A 1 201 ? -11.073 -8.500 17.075 1.00 88.62 201 ASP A C 1
ATOM 1580 O O . ASP A 1 201 ? -11.337 -8.565 18.267 1.00 88.62 201 ASP A O 1
ATOM 1584 N N . ASP A 1 202 ? -11.654 -9.312 16.190 1.00 88.12 202 ASP A N 1
ATOM 1585 C CA . ASP A 1 202 ? -12.540 -10.418 16.586 1.00 88.12 202 ASP A CA 1
ATOM 1586 C C . ASP A 1 202 ? -11.873 -11.769 16.287 1.00 88.12 202 ASP A C 1
ATOM 1588 O O . ASP A 1 202 ? -11.797 -12.166 15.113 1.00 88.12 202 ASP A O 1
ATOM 1592 N N . PRO A 1 203 ? -11.382 -12.501 17.302 1.00 86.81 203 PRO A N 1
ATOM 1593 C CA . PRO A 1 203 ? -10.654 -13.751 17.100 1.00 86.81 203 PRO A CA 1
ATOM 1594 C C . PRO A 1 203 ? -11.539 -14.899 16.586 1.00 86.81 203 PRO A C 1
ATOM 1596 O O . PRO A 1 203 ? -11.008 -15.912 16.131 1.00 86.81 203 PRO A O 1
ATOM 1599 N N . SER A 1 204 ? -12.870 -14.767 16.632 1.00 86.75 204 SER A N 1
ATOM 1600 C CA . SER A 1 204 ? -13.800 -15.797 16.152 1.00 86.75 204 SER A CA 1
ATOM 1601 C C . SER A 1 204 ? -13.925 -15.832 14.625 1.00 86.75 204 SER A C 1
ATOM 1603 O O . SER A 1 204 ? -14.292 -16.862 14.051 1.00 86.75 204 SER A O 1
ATOM 1605 N N . ILE A 1 205 ? -13.576 -14.731 13.950 1.00 87.75 205 ILE A N 1
ATOM 1606 C CA . ILE A 1 205 ? -13.680 -14.613 12.496 1.00 87.75 205 ILE A CA 1
ATOM 1607 C C . ILE A 1 205 ? -12.594 -15.464 11.817 1.00 87.75 205 ILE A C 1
ATOM 1609 O O . ILE A 1 205 ? -11.401 -15.238 12.048 1.00 87.75 205 ILE A O 1
ATOM 1613 N N . PRO A 1 206 ? -12.963 -16.397 10.914 1.00 88.38 206 PRO A N 1
ATOM 1614 C CA . PRO A 1 206 ? -11.991 -17.234 10.224 1.00 88.38 206 PRO A CA 1
ATOM 1615 C C . PRO A 1 206 ? -11.101 -16.398 9.296 1.00 88.38 206 PRO A C 1
ATOM 1617 O O . PRO A 1 206 ? -11.577 -15.522 8.572 1.00 88.38 206 PRO A O 1
ATOM 1620 N N . VAL A 1 207 ? -9.801 -16.703 9.304 1.00 90.62 207 VAL A N 1
ATOM 1621 C CA . VAL A 1 207 ? -8.783 -16.019 8.485 1.00 90.62 207 VAL A CA 1
ATOM 1622 C C . VAL A 1 207 ? -8.212 -16.962 7.432 1.00 90.62 207 VAL A C 1
ATOM 1624 O O . VAL A 1 207 ? -8.259 -16.679 6.238 1.00 90.62 207 VAL A O 1
ATOM 1627 N N . GLU A 1 208 ? -7.681 -18.100 7.876 1.00 91.62 208 GLU A N 1
ATOM 1628 C CA . GLU A 1 208 ? -7.063 -19.115 7.028 1.00 91.62 208 GLU A CA 1
ATOM 1629 C C . GLU A 1 208 ? -8.105 -20.171 6.643 1.00 91.62 208 GLU A C 1
ATOM 1631 O O . GLU A 1 208 ? -8.483 -21.020 7.448 1.00 91.62 208 GLU A O 1
ATOM 1636 N N . THR A 1 209 ? -8.592 -20.117 5.404 1.00 92.00 209 THR A N 1
ATOM 1637 C CA . THR A 1 209 ? -9.594 -21.060 4.887 1.00 92.00 209 THR A CA 1
ATOM 1638 C C . THR A 1 209 ? -9.163 -21.624 3.539 1.00 92.00 209 THR A C 1
ATOM 1640 O O . THR A 1 209 ? -8.339 -21.042 2.830 1.00 92.00 209 THR A O 1
ATOM 1643 N N . PHE A 1 210 ? -9.757 -22.748 3.129 1.00 91.62 210 PHE A N 1
ATOM 1644 C CA . PHE A 1 210 ? -9.495 -23.324 1.807 1.00 91.62 210 PHE A CA 1
ATOM 1645 C C . PHE A 1 210 ? -9.790 -22.336 0.664 1.00 91.62 210 PHE A C 1
ATOM 1647 O O . PHE A 1 210 ? -9.058 -22.298 -0.327 1.00 91.62 210 PHE A O 1
ATOM 1654 N N . ARG A 1 211 ? -10.828 -21.498 0.817 1.00 92.88 211 ARG A N 1
ATOM 1655 C CA . ARG A 1 211 ? -11.196 -20.467 -0.165 1.00 92.88 211 ARG A CA 1
ATOM 1656 C C . ARG A 1 211 ? -10.049 -19.514 -0.438 1.00 92.88 211 ARG A C 1
ATOM 1658 O O . ARG A 1 211 ? -9.775 -19.240 -1.601 1.00 92.88 211 ARG A O 1
ATOM 1665 N N . VAL A 1 212 ? -9.373 -19.055 0.617 1.00 93.81 212 VAL A N 1
ATOM 1666 C CA . VAL A 1 212 ? -8.243 -18.124 0.519 1.00 93.81 212 VAL A CA 1
ATOM 1667 C C . VAL A 1 212 ? -7.112 -18.716 -0.313 1.00 93.81 212 VAL A C 1
ATOM 1669 O O . VAL A 1 212 ? -6.606 -18.043 -1.208 1.00 93.81 212 VAL A O 1
ATOM 1672 N N . TYR A 1 213 ? -6.757 -19.982 -0.083 1.00 93.12 213 TYR A N 1
ATOM 1673 C CA . TYR A 1 213 ? -5.742 -20.664 -0.889 1.00 93.12 213 TYR A CA 1
ATOM 1674 C C . TYR A 1 213 ? -6.168 -20.810 -2.348 1.00 93.12 213 TYR A C 1
ATOM 1676 O O . TYR A 1 213 ? -5.378 -20.524 -3.245 1.00 93.12 213 TYR A O 1
ATOM 1684 N N . LEU A 1 214 ? -7.415 -21.220 -2.596 1.00 92.88 214 LEU A N 1
ATOM 1685 C CA . LEU A 1 214 ? -7.933 -21.405 -3.948 1.00 92.88 214 LEU A CA 1
ATOM 1686 C C . LEU A 1 214 ? -7.903 -20.094 -4.747 1.00 92.88 214 LEU A C 1
ATOM 1688 O O . LEU A 1 214 ? -7.312 -20.049 -5.826 1.00 92.88 214 LEU A O 1
ATOM 1692 N N . ILE A 1 215 ? -8.509 -19.024 -4.219 1.00 93.81 215 ILE A N 1
ATOM 1693 C CA . ILE A 1 215 ? -8.570 -17.729 -4.912 1.00 93.81 215 ILE A CA 1
ATOM 1694 C C . ILE A 1 215 ? -7.191 -17.067 -4.973 1.00 93.81 215 ILE A C 1
ATOM 1696 O O . ILE A 1 215 ? -6.835 -16.516 -6.012 1.00 93.81 215 ILE A O 1
ATOM 1700 N N . GLY A 1 216 ? -6.405 -17.163 -3.895 1.00 92.38 216 GLY A N 1
ATOM 1701 C CA . GLY A 1 216 ? -5.066 -16.594 -3.805 1.00 92.38 216 GLY A CA 1
ATOM 1702 C C . GLY A 1 216 ? -4.144 -17.188 -4.861 1.00 92.38 216 GLY A C 1
ATOM 1703 O O . GLY A 1 216 ? -3.585 -16.449 -5.657 1.00 92.38 216 GLY A O 1
ATOM 1704 N N . ILE A 1 217 ? -4.056 -18.519 -4.962 1.00 92.00 217 ILE A N 1
ATOM 1705 C CA . ILE A 1 217 ? -3.197 -19.190 -5.954 1.00 92.00 217 ILE A CA 1
ATOM 1706 C C . ILE A 1 217 ? -3.597 -18.824 -7.390 1.00 92.00 217 ILE A C 1
ATOM 1708 O O . ILE A 1 217 ? -2.724 -18.557 -8.218 1.00 92.00 217 ILE A O 1
ATOM 1712 N N . ILE A 1 218 ? -4.900 -18.789 -7.692 1.00 92.88 218 ILE A N 1
ATOM 1713 C CA . ILE A 1 218 ? -5.398 -18.443 -9.031 1.00 92.88 218 ILE A CA 1
ATOM 1714 C C . ILE A 1 218 ? -5.007 -17.007 -9.396 1.00 92.88 218 ILE A C 1
ATOM 1716 O O . ILE A 1 218 ? -4.412 -16.781 -10.453 1.00 92.88 218 ILE A O 1
ATOM 1720 N N . TRP A 1 219 ? -5.301 -16.039 -8.526 1.00 91.94 219 TRP A N 1
ATOM 1721 C CA . TRP A 1 219 ? -5.023 -14.628 -8.794 1.00 91.94 219 TRP A CA 1
ATOM 1722 C C . TRP A 1 219 ? -3.530 -14.298 -8.768 1.00 91.94 219 TRP A C 1
ATOM 1724 O O . TRP A 1 219 ? -3.083 -13.515 -9.604 1.00 91.94 219 TRP A O 1
ATOM 1734 N N . THR A 1 220 ? -2.738 -14.951 -7.915 1.00 90.19 220 THR A N 1
ATOM 1735 C CA . THR A 1 220 ? -1.270 -14.891 -7.957 1.00 90.19 220 THR A CA 1
ATOM 1736 C C . THR A 1 220 ? -0.742 -15.414 -9.297 1.00 90.19 220 THR A C 1
ATOM 1738 O O . THR A 1 220 ? 0.107 -14.776 -9.916 1.00 90.19 220 THR A O 1
ATOM 1741 N N . GLY A 1 221 ? -1.261 -16.540 -9.801 1.00 90.00 221 GLY A N 1
ATOM 1742 C CA . GLY A 1 221 ? -0.866 -17.084 -11.105 1.00 90.00 221 GLY A CA 1
ATOM 1743 C C . GLY A 1 221 ? -1.198 -16.145 -12.269 1.00 90.00 221 GLY A C 1
ATOM 1744 O O . GLY A 1 221 ? -0.340 -15.865 -13.107 1.00 90.00 221 GLY A O 1
ATOM 1745 N N . ILE A 1 222 ? -2.422 -15.608 -12.295 1.00 90.19 222 ILE A N 1
ATOM 1746 C CA . ILE A 1 222 ? -2.862 -14.629 -13.303 1.00 90.19 222 ILE A CA 1
ATOM 1747 C C . ILE A 1 222 ? -2.005 -13.359 -13.231 1.00 90.19 222 ILE A C 1
ATOM 1749 O O . ILE A 1 222 ? -1.507 -12.891 -14.256 1.00 90.19 222 ILE A O 1
ATOM 1753 N N . GLY A 1 223 ? -1.796 -12.827 -12.025 1.00 88.94 223 GLY A N 1
ATOM 1754 C CA . GLY A 1 223 ? -0.985 -11.638 -11.788 1.00 88.94 223 GLY A CA 1
ATOM 1755 C C . GLY A 1 223 ? 0.455 -11.817 -12.257 1.00 88.94 223 GLY A C 1
ATOM 1756 O O . GLY A 1 223 ? 0.977 -10.949 -12.952 1.00 88.94 223 GLY A O 1
ATOM 1757 N N . ALA A 1 224 ? 1.071 -12.968 -11.970 1.00 87.56 224 ALA A N 1
ATOM 1758 C CA . ALA A 1 224 ? 2.420 -13.287 -12.429 1.00 87.56 224 ALA A CA 1
ATOM 1759 C C . ALA A 1 224 ? 2.532 -13.289 -13.962 1.00 87.56 224 ALA A C 1
ATOM 1761 O O . ALA A 1 224 ? 3.471 -12.707 -14.502 1.00 87.56 224 ALA A O 1
ATOM 1762 N N . VAL A 1 225 ? 1.570 -13.896 -14.669 1.00 88.75 225 VAL A N 1
ATOM 1763 C CA . VAL A 1 225 ? 1.562 -13.933 -16.143 1.00 88.75 225 VAL A CA 1
ATOM 1764 C C . VAL A 1 225 ? 1.402 -12.532 -16.728 1.00 88.75 225 VAL A C 1
ATOM 1766 O O . VAL A 1 225 ? 2.179 -12.144 -17.598 1.00 88.75 225 VAL A O 1
ATOM 1769 N N . ILE A 1 226 ? 0.425 -11.763 -16.239 1.00 88.25 226 ILE A N 1
ATOM 1770 C CA . ILE A 1 226 ? 0.155 -10.402 -16.723 1.00 88.25 226 ILE A CA 1
ATOM 1771 C C . ILE A 1 226 ? 1.371 -9.504 -16.483 1.00 88.25 226 ILE A C 1
ATOM 1773 O O . ILE A 1 226 ? 1.850 -8.854 -17.412 1.00 88.25 226 ILE A O 1
ATOM 1777 N N . ASN A 1 227 ? 1.916 -9.507 -15.266 1.00 87.75 227 ASN A N 1
ATOM 1778 C CA . ASN A 1 227 ? 3.068 -8.676 -14.922 1.00 87.75 227 ASN A CA 1
ATOM 1779 C C . ASN A 1 227 ? 4.310 -9.073 -15.719 1.00 87.75 227 ASN A C 1
ATOM 1781 O O . ASN A 1 227 ? 5.009 -8.198 -16.223 1.00 87.75 227 ASN A O 1
ATOM 1785 N N . GLN A 1 228 ? 4.560 -10.372 -15.911 1.00 86.75 228 GLN A N 1
ATOM 1786 C CA . GLN A 1 228 ? 5.680 -10.832 -16.732 1.00 86.75 228 GLN A CA 1
ATOM 1787 C C . GLN A 1 228 ? 5.531 -10.468 -18.205 1.00 86.75 228 GLN A C 1
ATOM 1789 O O . GLN A 1 228 ? 6.529 -10.183 -18.860 1.00 86.75 228 GLN A O 1
ATOM 1794 N N . PHE A 1 229 ? 4.308 -10.445 -18.725 1.00 86.50 229 PHE A N 1
ATOM 1795 C CA . PHE A 1 229 ? 4.061 -10.047 -20.102 1.00 86.50 229 PHE A CA 1
ATOM 1796 C C . PHE A 1 229 ? 4.299 -8.545 -20.323 1.00 86.50 229 PHE A C 1
ATOM 1798 O O . PHE A 1 229 ? 4.910 -8.157 -21.316 1.00 86.50 229 PHE A O 1
ATOM 1805 N N . PHE A 1 230 ? 3.850 -7.695 -19.396 1.00 84.25 230 PHE A N 1
ATOM 1806 C CA . PHE A 1 230 ? 3.934 -6.239 -19.548 1.00 84.25 230 PHE A CA 1
ATOM 1807 C C . PHE A 1 230 ? 5.228 -5.604 -19.025 1.00 84.25 230 PHE A C 1
ATOM 1809 O O . PHE A 1 230 ? 5.476 -4.435 -19.326 1.00 84.25 230 PHE A O 1
ATOM 1816 N N . THR A 1 231 ? 6.067 -6.339 -18.289 1.00 81.38 231 THR A N 1
ATOM 1817 C CA . THR A 1 231 ? 7.329 -5.800 -17.747 1.00 81.38 231 THR A CA 1
ATOM 1818 C C . THR A 1 231 ? 8.288 -5.312 -18.840 1.00 81.38 231 THR A C 1
ATOM 1820 O O . THR A 1 231 ? 8.982 -4.315 -18.657 1.00 81.38 231 THR A O 1
ATOM 1823 N N . GLU A 1 232 ? 8.277 -5.959 -20.010 1.00 80.69 232 GLU A N 1
ATOM 1824 C CA . GLU A 1 232 ? 9.153 -5.614 -21.140 1.00 80.69 232 GLU A CA 1
ATOM 1825 C C . GLU A 1 232 ? 8.650 -4.396 -21.941 1.00 80.69 232 GLU A C 1
ATOM 1827 O O . GLU A 1 232 ? 9.341 -3.893 -22.830 1.00 80.69 232 GLU A O 1
ATOM 1832 N N . ARG A 1 233 ? 7.445 -3.889 -21.637 1.00 79.31 233 ARG A N 1
ATOM 1833 C CA . ARG A 1 233 ? 6.900 -2.665 -22.240 1.00 79.31 233 ARG A CA 1
ATOM 1834 C C . ARG A 1 233 ? 7.589 -1.432 -21.646 1.00 79.31 233 ARG A C 1
ATOM 1836 O O . ARG A 1 233 ? 7.925 -1.404 -20.467 1.00 79.31 233 ARG A O 1
ATOM 1843 N N . GLN A 1 234 ? 7.747 -0.378 -22.447 1.00 69.94 234 GLN A N 1
ATOM 1844 C CA . GLN A 1 234 ? 8.196 0.940 -21.987 1.00 69.94 234 GLN A CA 1
ATOM 1845 C C . GLN A 1 234 ? 7.113 1.994 -22.287 1.00 69.94 234 GLN A C 1
ATOM 1847 O O . GLN A 1 234 ? 6.800 2.185 -23.463 1.00 69.94 234 GLN A O 1
ATOM 1852 N N . PRO A 1 235 ? 6.525 2.655 -21.269 1.00 71.81 235 PRO A N 1
ATOM 1853 C CA . PRO A 1 235 ? 6.713 2.414 -19.837 1.00 71.81 235 PRO A CA 1
ATOM 1854 C C . PRO A 1 235 ? 6.091 1.069 -19.433 1.00 71.81 235 PRO A C 1
ATOM 1856 O O . PRO A 1 235 ? 5.125 0.605 -20.059 1.00 71.81 235 PRO A O 1
ATOM 1859 N N . SER A 1 236 ? 6.656 0.437 -18.403 1.00 71.19 236 SER A N 1
ATOM 1860 C CA . SER A 1 236 ? 6.151 -0.844 -17.915 1.00 71.19 236 SER A CA 1
ATOM 1861 C C . SER A 1 236 ? 4.769 -0.655 -17.299 1.00 71.19 236 SER A C 1
ATOM 1863 O O . SER A 1 236 ? 4.502 0.318 -16.594 1.00 71.19 236 SER A O 1
ATOM 1865 N N . ILE A 1 237 ? 3.870 -1.591 -17.594 1.00 77.56 237 ILE A N 1
ATOM 1866 C CA . ILE A 1 237 ? 2.546 -1.647 -16.975 1.00 77.56 237 ILE A CA 1
ATOM 1867 C C . ILE A 1 237 ? 2.580 -2.784 -15.962 1.00 77.56 237 ILE A C 1
ATOM 1869 O O . ILE A 1 237 ? 3.058 -3.876 -16.263 1.00 77.56 237 ILE A O 1
ATOM 1873 N N . THR A 1 238 ? 2.064 -2.535 -14.764 1.00 79.25 238 THR A N 1
ATOM 1874 C CA . THR A 1 238 ? 1.918 -3.561 -13.732 1.00 79.25 238 THR A CA 1
ATOM 1875 C C . THR A 1 238 ? 0.471 -3.633 -13.273 1.00 79.25 238 THR A C 1
ATOM 1877 O O . THR A 1 238 ? -0.230 -2.626 -13.159 1.00 79.25 238 THR A O 1
ATOM 1880 N N . LEU A 1 239 ? 0.006 -4.850 -13.020 1.00 83.25 239 LEU A N 1
ATOM 1881 C CA . LEU A 1 239 ? -1.260 -5.109 -12.369 1.00 83.25 239 LEU A CA 1
ATOM 1882 C C . LEU A 1 239 ? -1.109 -4.774 -10.885 1.00 83.25 239 LEU A C 1
ATOM 1884 O O . LEU A 1 239 ? -0.519 -5.533 -10.112 1.00 83.25 239 LEU A O 1
ATOM 1888 N N . ALA A 1 240 ? -1.633 -3.611 -10.509 1.00 80.19 240 ALA A N 1
ATOM 1889 C CA . ALA A 1 240 ? -1.627 -3.153 -9.132 1.00 80.19 240 ALA A CA 1
ATOM 1890 C C . ALA A 1 240 ? -2.489 -4.055 -8.237 1.00 80.19 240 ALA A C 1
ATOM 1892 O O . ALA A 1 240 ? -3.553 -4.538 -8.635 1.00 80.19 240 ALA A O 1
ATOM 1893 N N . MET A 1 241 ? -2.059 -4.209 -6.986 1.00 80.25 241 MET A N 1
ATOM 1894 C CA . MET A 1 241 ? -2.765 -5.012 -5.986 1.00 80.25 241 MET A CA 1
ATOM 1895 C C . MET A 1 241 ? -4.204 -4.580 -5.742 1.00 80.25 241 MET A C 1
ATOM 1897 O O . MET A 1 241 ? -5.079 -5.426 -5.574 1.00 80.25 241 MET A O 1
ATOM 1901 N N . SER A 1 242 ? -4.461 -3.276 -5.782 1.00 81.00 242 SER A N 1
ATOM 1902 C CA . SER A 1 242 ? -5.800 -2.713 -5.627 1.00 81.00 242 SER A CA 1
ATOM 1903 C C . SER A 1 242 ? -6.781 -3.223 -6.681 1.00 81.00 242 SER A C 1
ATOM 1905 O O . SER A 1 242 ? -7.936 -3.494 -6.369 1.00 81.00 242 SER A O 1
ATOM 1907 N N . VAL A 1 243 ? -6.326 -3.431 -7.918 1.00 83.50 243 VAL A N 1
ATOM 1908 C CA . VAL A 1 243 ? -7.166 -3.988 -8.986 1.00 83.50 243 VAL A CA 1
ATOM 1909 C C . VAL A 1 243 ? -7.518 -5.439 -8.675 1.00 83.50 243 VAL A C 1
ATOM 1911 O O . VAL A 1 243 ? -8.679 -5.825 -8.779 1.00 83.50 243 VAL A O 1
ATOM 1914 N N . VAL A 1 244 ? -6.539 -6.233 -8.232 1.00 87.94 244 VAL A N 1
ATOM 1915 C CA . VAL A 1 244 ? -6.766 -7.634 -7.849 1.00 87.94 244 VAL A CA 1
ATOM 1916 C C . VAL A 1 244 ? -7.749 -7.729 -6.679 1.00 87.94 244 VAL A C 1
ATOM 1918 O O . VAL A 1 244 ? -8.653 -8.555 -6.724 1.00 87.94 244 VAL A O 1
ATOM 1921 N N . GLN A 1 245 ? -7.660 -6.841 -5.682 1.00 88.12 245 GLN A N 1
ATOM 1922 C CA . GLN A 1 245 ? -8.601 -6.782 -4.551 1.00 88.12 245 GLN A CA 1
ATOM 1923 C C . GLN A 1 245 ? -10.062 -6.606 -4.985 1.00 88.12 245 GLN A C 1
ATOM 1925 O O . GLN A 1 245 ? -10.940 -7.287 -4.455 1.00 88.12 245 GLN A O 1
ATOM 1930 N N . VAL A 1 246 ? -10.324 -5.745 -5.978 1.00 87.25 246 VAL A N 1
ATOM 1931 C CA . VAL A 1 246 ? -11.681 -5.545 -6.523 1.00 87.25 246 VAL A CA 1
ATOM 1932 C C . VAL A 1 246 ? -12.248 -6.843 -7.096 1.00 87.25 246 VAL A C 1
ATOM 1934 O O . VAL A 1 246 ? -13.447 -7.080 -6.983 1.00 87.25 246 VAL A O 1
ATOM 1937 N N . PHE A 1 247 ? -11.404 -7.702 -7.674 1.00 89.94 247 PHE A N 1
ATOM 1938 C CA . PHE A 1 247 ? -11.826 -9.001 -8.196 1.00 89.94 247 PHE A CA 1
ATOM 1939 C C . PHE A 1 247 ? -11.804 -10.132 -7.159 1.00 89.94 247 PHE A C 1
ATOM 1941 O O . PHE A 1 247 ? -12.550 -11.105 -7.306 1.00 89.94 247 PHE A O 1
ATOM 1948 N N . LEU A 1 248 ? -10.999 -10.020 -6.099 1.00 91.81 248 LEU A N 1
ATOM 1949 C CA . LEU A 1 248 ? -10.984 -10.988 -5.001 1.00 91.81 248 LEU A CA 1
ATOM 1950 C C . LEU A 1 248 ? -12.330 -11.032 -4.282 1.00 91.81 248 LEU A C 1
ATOM 1952 O O . LEU A 1 248 ? -12.817 -12.126 -4.018 1.00 91.81 248 LEU A O 1
ATOM 1956 N N . TYR A 1 249 ? -12.966 -9.882 -4.054 1.00 89.50 249 TYR A N 1
ATOM 1957 C CA . TYR A 1 249 ? -14.276 -9.814 -3.402 1.00 89.50 249 TYR A CA 1
ATOM 1958 C C . TYR A 1 249 ? -15.369 -10.655 -4.099 1.00 89.50 249 TYR A C 1
ATOM 1960 O O . TYR A 1 249 ? -15.888 -11.589 -3.481 1.00 89.50 249 TYR A O 1
ATOM 1968 N N . PRO A 1 250 ? -15.701 -10.433 -5.390 1.00 91.88 250 PRO A N 1
ATOM 1969 C CA . PRO A 1 250 ? -16.685 -11.262 -6.083 1.00 91.88 250 PRO A CA 1
ATOM 1970 C C . PRO A 1 250 ? -16.223 -12.717 -6.242 1.00 91.88 250 PRO A C 1
ATOM 1972 O O . PRO A 1 250 ? -17.064 -13.613 -6.244 1.00 91.88 250 PRO A O 1
ATOM 1975 N N . SER A 1 251 ? -14.912 -12.981 -6.333 1.00 93.44 251 SER A N 1
ATOM 1976 C CA . SER A 1 251 ? -14.381 -14.354 -6.362 1.00 93.44 251 SER A CA 1
ATOM 1977 C C . SER A 1 251 ? -14.627 -15.086 -5.037 1.00 93.44 251 SER A C 1
ATOM 1979 O O . SER A 1 251 ? -15.025 -16.249 -5.039 1.00 93.44 251 SER A O 1
ATOM 1981 N N . GLY A 1 252 ? -14.430 -14.406 -3.905 1.00 92.44 252 GLY A N 1
ATOM 1982 C CA . GLY A 1 252 ? -14.685 -14.932 -2.567 1.00 92.44 252 GLY A CA 1
ATOM 1983 C C . GLY A 1 252 ? -16.164 -15.225 -2.333 1.00 92.44 252 GLY A C 1
ATOM 1984 O O . GLY A 1 252 ? -16.502 -16.329 -1.908 1.00 92.44 252 GLY A O 1
ATOM 1985 N N . LEU A 1 253 ? -17.047 -14.298 -2.722 1.00 91.75 253 LEU A N 1
ATOM 1986 C CA . LEU A 1 253 ? -18.500 -14.508 -2.694 1.00 91.75 253 LEU A CA 1
ATOM 1987 C C . LEU A 1 253 ? -18.942 -15.665 -3.601 1.00 91.75 253 LEU A C 1
ATOM 1989 O O . LEU A 1 253 ? -19.805 -16.461 -3.233 1.00 91.75 253 LEU A O 1
ATOM 1993 N N . LEU A 1 254 ? -18.334 -15.803 -4.783 1.00 93.44 254 LEU A N 1
ATOM 1994 C CA . LEU A 1 254 ? -18.607 -16.937 -5.664 1.00 93.44 254 LEU A CA 1
ATOM 1995 C C . LEU A 1 254 ? -18.193 -18.258 -5.003 1.00 93.44 254 LEU A C 1
ATOM 1997 O O . LEU A 1 254 ? -18.943 -19.229 -5.060 1.00 93.44 254 LEU A O 1
ATOM 2001 N N . CYS A 1 255 ? -17.032 -18.303 -4.344 1.00 92.12 255 CYS A N 1
ATOM 2002 C CA . CYS A 1 255 ? -16.605 -19.474 -3.581 1.00 92.12 255 CYS A CA 1
ATOM 2003 C C . CYS A 1 255 ? -17.539 -19.775 -2.404 1.00 92.12 255 CYS A C 1
ATOM 2005 O O . CYS A 1 255 ? -17.824 -20.944 -2.157 1.00 92.12 255 CYS A O 1
ATOM 2007 N N . GLU A 1 256 ? -18.038 -18.759 -1.700 1.00 91.62 256 GLU A N 1
ATOM 2008 C CA . GLU A 1 256 ? -19.051 -18.925 -0.654 1.00 91.62 256 GLU A CA 1
ATOM 2009 C C . GLU A 1 256 ? -20.330 -19.577 -1.196 1.00 91.62 256 GLU A C 1
ATOM 2011 O O . GLU A 1 256 ? -20.878 -20.476 -0.559 1.00 91.62 256 GLU A O 1
ATOM 2016 N N . TRP A 1 257 ? -20.785 -19.161 -2.380 1.00 89.56 257 TRP A N 1
ATOM 2017 C CA . TRP A 1 257 ? -22.019 -19.666 -2.980 1.00 89.56 257 TRP A CA 1
ATOM 2018 C C . TRP A 1 257 ? -21.871 -21.060 -3.608 1.00 89.56 257 TRP A C 1
ATOM 2020 O O . TRP A 1 257 ? -22.786 -21.879 -3.529 1.00 89.56 257 TRP A O 1
ATOM 2030 N N . VAL A 1 258 ? -20.725 -21.339 -4.236 1.00 92.94 258 VAL A N 1
ATOM 2031 C CA . VAL A 1 258 ? -20.490 -22.573 -5.006 1.00 92.94 258 VAL A CA 1
ATOM 2032 C C . VAL A 1 258 ? -19.959 -23.715 -4.140 1.00 92.94 258 VAL A C 1
ATOM 2034 O O . VAL A 1 258 ? -20.294 -24.875 -4.392 1.00 92.94 258 VAL A O 1
ATOM 2037 N N . LEU A 1 259 ? -19.111 -23.436 -3.143 1.00 91.62 259 LEU A N 1
ATOM 2038 C CA . LEU A 1 259 ? -18.478 -24.502 -2.366 1.00 91.62 259 LEU A CA 1
ATOM 2039 C C . LEU A 1 259 ? -19.446 -25.104 -1.341 1.00 91.62 259 LEU A C 1
ATOM 2041 O O . LEU A 1 259 ? -20.084 -24.371 -0.579 1.00 91.62 259 LEU A O 1
ATOM 2045 N N . PRO A 1 260 ? -19.512 -26.443 -1.242 1.00 88.94 260 PRO A N 1
ATOM 2046 C CA . PRO A 1 260 ? -20.341 -27.093 -0.242 1.00 88.94 260 PRO A CA 1
ATOM 2047 C C . PRO A 1 260 ? -19.776 -26.880 1.169 1.00 88.94 260 PRO A C 1
ATOM 2049 O O . PRO A 1 260 ? -18.561 -26.832 1.372 1.00 88.94 260 PRO A O 1
ATOM 2052 N N . LYS A 1 261 ? -20.666 -26.829 2.168 1.00 87.19 261 LYS A N 1
ATOM 2053 C CA . LYS A 1 261 ? -20.327 -26.799 3.604 1.00 87.19 261 LYS A CA 1
ATOM 2054 C C . LYS A 1 261 ? -19.857 -28.174 4.094 1.00 87.19 261 LYS A C 1
ATOM 2056 O O . LYS A 1 261 ? -20.503 -28.805 4.926 1.00 87.19 261 LYS A O 1
ATOM 2061 N N . TRP A 1 262 ? -18.778 -28.682 3.506 1.00 87.00 262 TRP A N 1
ATOM 2062 C CA . TRP A 1 262 ? -18.155 -29.946 3.892 1.00 87.00 262 TRP A CA 1
ATOM 2063 C C . TRP A 1 262 ? -16.931 -29.697 4.764 1.00 87.00 262 TRP A C 1
ATOM 2065 O O . TRP A 1 262 ? -16.117 -28.820 4.470 1.00 87.00 262 TRP A O 1
ATOM 2075 N N . SER A 1 263 ? -16.800 -30.519 5.800 1.00 85.25 263 SER A N 1
ATOM 2076 C CA . SER A 1 263 ? -15.652 -30.560 6.693 1.00 85.25 263 SER A CA 1
ATOM 2077 C C . SER A 1 263 ? -14.947 -31.904 6.547 1.00 85.25 263 SER A C 1
ATOM 2079 O O . SER A 1 263 ? -15.557 -32.972 6.651 1.00 85.25 263 SER A O 1
ATOM 2081 N N . PHE A 1 264 ? -13.647 -31.868 6.264 1.00 87.06 264 PHE A N 1
ATOM 2082 C CA . PHE A 1 264 ? -12.823 -33.065 6.141 1.00 87.06 264 PHE A CA 1
ATOM 2083 C C . PHE A 1 264 ? -11.831 -33.126 7.284 1.00 87.06 264 PHE A C 1
ATOM 2085 O O . PHE A 1 264 ? -11.061 -32.196 7.506 1.00 87.06 264 PHE A O 1
ATOM 2092 N N . LYS A 1 265 ? -11.793 -34.256 7.982 1.00 87.00 265 LYS A N 1
ATOM 2093 C CA . LYS A 1 265 ? -10.779 -34.499 9.003 1.00 87.00 265 LYS A CA 1
ATOM 2094 C C . LYS A 1 265 ? -9.623 -35.290 8.402 1.00 87.00 265 LYS A C 1
ATOM 2096 O O . LYS A 1 265 ? -9.755 -36.485 8.146 1.00 87.00 265 LYS A O 1
ATOM 2101 N N . ILE A 1 266 ? -8.484 -34.633 8.200 1.00 86.69 266 ILE A N 1
ATOM 2102 C CA . ILE A 1 266 ? -7.234 -35.264 7.774 1.00 86.69 266 ILE A CA 1
ATOM 2103 C C . ILE A 1 266 ? -6.323 -35.378 8.997 1.00 86.69 266 ILE A C 1
ATOM 2105 O O . ILE A 1 266 ? -5.708 -34.415 9.451 1.00 86.69 266 ILE A O 1
ATOM 2109 N N . TRP A 1 267 ? -6.242 -36.587 9.554 1.00 85.94 267 TRP A N 1
ATOM 2110 C CA . TRP A 1 267 ? -5.471 -36.897 10.762 1.00 85.94 267 TRP A CA 1
ATOM 2111 C C . TRP A 1 267 ? -5.871 -36.031 11.974 1.00 85.94 267 TRP A C 1
ATOM 2113 O O . TRP A 1 267 ? -6.905 -36.288 12.595 1.00 85.94 267 TRP A O 1
ATOM 2123 N N . LYS A 1 268 ? -5.067 -35.019 12.324 1.00 86.25 268 LYS A N 1
ATOM 2124 C CA . LYS A 1 268 ? -5.342 -34.069 13.420 1.00 86.25 268 LYS A CA 1
ATOM 2125 C C . LYS A 1 268 ? -5.989 -32.759 12.952 1.00 86.25 268 LYS A C 1
ATOM 2127 O O . LYS A 1 268 ? -6.347 -31.948 13.794 1.00 86.25 268 LYS A O 1
ATOM 2132 N N . TRP A 1 269 ? -6.105 -32.549 11.643 1.00 81.25 269 TRP A N 1
ATOM 2133 C CA . TRP A 1 269 ? -6.467 -31.271 11.039 1.00 81.25 269 TRP A CA 1
ATOM 2134 C C . TRP A 1 269 ? -7.888 -31.387 10.490 1.00 81.25 269 TRP A C 1
ATOM 2136 O O . TRP A 1 269 ? -8.203 -32.351 9.790 1.00 81.25 269 TRP A O 1
ATOM 2146 N N . THR A 1 270 ? -8.748 -30.430 10.820 1.00 83.50 270 THR A N 1
ATOM 2147 C CA . THR A 1 270 ? -10.091 -30.323 10.241 1.00 83.50 270 THR A CA 1
ATOM 2148 C C . THR A 1 270 ? -10.049 -29.208 9.208 1.00 83.50 270 THR A C 1
ATOM 2150 O O . THR A 1 270 ? -9.706 -28.081 9.545 1.00 83.50 270 THR A O 1
ATOM 2153 N N . ILE A 1 271 ? -10.330 -29.537 7.951 1.00 84.19 271 ILE A N 1
ATOM 2154 C CA . ILE A 1 271 ? -10.365 -28.590 6.840 1.00 84.19 271 ILE A CA 1
ATOM 2155 C C . ILE A 1 271 ? -11.826 -28.356 6.482 1.00 84.19 271 ILE A C 1
ATOM 2157 O O . ILE A 1 271 ? -12.490 -29.255 5.960 1.00 84.19 271 ILE A O 1
ATOM 2161 N N . ASP A 1 272 ? -12.296 -27.141 6.732 1.00 86.12 272 ASP A N 1
ATOM 2162 C CA . ASP A 1 272 ? -13.623 -26.692 6.331 1.00 86.12 272 ASP A CA 1
ATOM 2163 C C . ASP A 1 272 ? -13.541 -26.014 4.962 1.00 86.12 272 ASP A C 1
ATOM 2165 O O . ASP A 1 272 ? -12.848 -25.009 4.783 1.00 86.12 272 ASP A O 1
ATOM 2169 N N . LEU A 1 273 ? -14.243 -26.570 3.968 1.00 86.25 273 LEU A N 1
ATOM 2170 C CA . LEU A 1 273 ? -14.278 -25.989 2.620 1.00 86.25 273 LEU A CA 1
ATOM 2171 C C . LEU A 1 273 ? -15.022 -24.650 2.585 1.00 86.25 273 LEU A C 1
ATOM 2173 O O . LEU A 1 273 ? -14.662 -23.757 1.819 1.00 86.25 273 LEU A O 1
ATOM 2177 N N . ASN A 1 274 ? -16.076 -24.530 3.392 1.00 90.31 274 ASN A N 1
ATOM 2178 C CA . ASN A 1 274 ? -16.925 -23.349 3.474 1.00 90.31 274 ASN A CA 1
ATOM 2179 C C . ASN A 1 274 ? -17.346 -23.132 4.942 1.00 90.31 274 ASN A C 1
ATOM 2181 O O . ASN A 1 274 ? -18.391 -23.648 5.351 1.00 90.31 274 ASN A O 1
ATOM 2185 N N . PRO A 1 275 ? -16.523 -22.423 5.742 1.00 86.56 275 PRO A N 1
ATOM 2186 C CA . PRO A 1 275 ? -16.772 -22.215 7.171 1.00 86.56 275 PRO A CA 1
ATOM 2187 C C . PRO A 1 275 ? -17.905 -21.220 7.471 1.00 86.56 275 PRO A C 1
ATOM 2189 O O . PRO A 1 275 ? -18.363 -21.140 8.605 1.00 86.56 275 PRO A O 1
ATOM 2192 N N . GLY A 1 276 ? -18.386 -20.472 6.477 1.00 86.75 276 GLY A N 1
ATOM 2193 C CA . GLY A 1 276 ? -19.380 -19.419 6.675 1.00 86.75 276 GLY A CA 1
ATOM 2194 C C . GLY A 1 276 ? -19.290 -18.323 5.613 1.00 86.75 276 GLY A C 1
ATOM 2195 O O . GLY A 1 276 ? -18.621 -18.538 4.594 1.00 86.75 276 GLY A O 1
ATOM 2196 N N . PRO A 1 277 ? -19.945 -17.172 5.850 1.00 88.81 277 PRO A N 1
ATOM 2197 C CA . PRO A 1 277 ? -19.873 -16.005 4.976 1.00 88.81 277 PRO A CA 1
ATOM 2198 C C . PRO A 1 277 ? -18.431 -15.576 4.697 1.00 88.81 277 PRO A C 1
ATOM 2200 O O . PRO A 1 277 ? -17.565 -15.747 5.554 1.00 88.81 277 PRO A O 1
ATOM 2203 N N . TYR A 1 278 ? -18.163 -15.043 3.507 1.00 89.50 278 TYR A N 1
ATOM 2204 C CA . TYR A 1 278 ? -16.839 -14.547 3.147 1.00 89.50 278 TYR A CA 1
ATOM 2205 C C . TYR A 1 278 ? -16.522 -13.254 3.903 1.00 89.50 278 TYR A C 1
ATOM 2207 O O . TYR A 1 278 ? -17.256 -12.268 3.805 1.00 89.50 278 TYR A O 1
ATOM 2215 N N . THR A 1 279 ? -15.432 -13.259 4.670 1.00 88.19 279 THR A N 1
ATOM 2216 C CA . THR A 1 279 ? -15.129 -12.180 5.624 1.00 88.19 279 THR A CA 1
ATOM 2217 C C . THR A 1 279 ? -13.995 -11.270 5.159 1.00 88.19 279 THR A C 1
ATOM 2219 O O . THR A 1 279 ? -13.194 -11.604 4.279 1.00 88.19 279 THR A O 1
ATOM 2222 N N . PHE A 1 280 ? -13.883 -10.096 5.789 1.00 86.56 280 PHE A N 1
ATOM 2223 C CA . PHE A 1 280 ? -12.805 -9.155 5.481 1.00 86.56 280 PHE A CA 1
ATOM 2224 C C . PHE A 1 280 ? -11.413 -9.711 5.810 1.00 86.56 280 PHE A C 1
ATOM 2226 O O . PHE A 1 280 ? -10.444 -9.361 5.133 1.00 86.56 280 PHE A O 1
ATOM 2233 N N . LYS A 1 281 ? -11.304 -10.603 6.807 1.00 89.62 281 LYS A N 1
ATOM 2234 C CA . LYS A 1 281 ? -10.040 -11.252 7.180 1.00 89.62 281 LYS A CA 1
ATOM 2235 C C . LYS A 1 281 ? -9.588 -12.257 6.122 1.00 89.62 281 LYS A C 1
ATOM 2237 O O . LYS A 1 281 ? -8.422 -12.229 5.726 1.00 89.62 281 LYS A O 1
ATOM 2242 N N . GLU A 1 282 ? -10.506 -13.075 5.601 1.00 92.44 282 GLU A N 1
ATOM 2243 C CA . GLU A 1 282 ? -10.216 -13.970 4.473 1.00 92.44 282 GLU A CA 1
ATOM 2244 C C . GLU A 1 282 ? -9.750 -13.180 3.242 1.00 92.44 282 GLU A C 1
ATOM 2246 O O . GLU A 1 282 ? -8.755 -13.538 2.605 1.00 92.44 282 GLU A O 1
ATOM 2251 N N . GLN A 1 283 ? -10.421 -12.069 2.917 1.00 91.69 283 GLN A N 1
ATOM 2252 C CA . GLN A 1 283 ? -10.010 -11.220 1.797 1.00 91.69 283 GLN A CA 1
ATOM 2253 C C . GLN A 1 283 ? -8.662 -10.544 2.021 1.00 91.69 283 GLN A C 1
ATOM 2255 O O . GLN A 1 283 ? -7.862 -10.452 1.085 1.00 91.69 283 GLN A O 1
ATOM 2260 N N . MET A 1 284 ? -8.380 -10.089 3.242 1.00 90.62 284 MET A N 1
ATOM 2261 C CA . MET A 1 284 ? -7.081 -9.514 3.568 1.00 90.62 284 MET A CA 1
ATOM 2262 C C . MET A 1 284 ? -5.965 -10.546 3.379 1.00 90.62 284 MET A C 1
ATOM 2264 O O . MET A 1 284 ? -4.965 -10.246 2.729 1.00 90.62 284 MET A O 1
ATOM 2268 N N . LEU A 1 285 ? -6.151 -11.783 3.847 1.00 92.50 285 LEU A N 1
ATOM 2269 C CA . LEU A 1 285 ? -5.157 -12.837 3.645 1.00 92.50 285 LEU A CA 1
ATOM 2270 C C . LEU A 1 285 ? -4.987 -13.192 2.157 1.00 92.50 285 LEU A C 1
ATOM 2272 O O . LEU A 1 285 ? -3.859 -13.295 1.675 1.00 92.50 285 LEU A O 1
ATOM 2276 N N . ALA A 1 286 ? -6.081 -13.300 1.395 1.00 92.38 286 ALA A N 1
ATOM 2277 C CA . ALA A 1 286 ? -6.026 -13.527 -0.055 1.00 92.38 286 ALA A CA 1
ATOM 2278 C C . ALA A 1 286 ? -5.310 -12.390 -0.804 1.00 92.38 286 ALA A C 1
ATOM 2280 O O . ALA A 1 286 ? -4.555 -12.623 -1.752 1.00 92.38 286 ALA A O 1
ATOM 2281 N N . THR A 1 287 ? -5.503 -11.154 -0.343 1.00 90.25 287 THR A N 1
ATOM 2282 C CA . THR A 1 287 ? -4.773 -9.986 -0.839 1.00 90.25 287 THR A CA 1
ATOM 2283 C C . THR A 1 287 ? -3.281 -10.141 -0.581 1.00 90.25 287 THR A C 1
ATOM 2285 O O . THR A 1 287 ? -2.494 -9.926 -1.493 1.00 90.25 287 THR A O 1
ATOM 2288 N N . ILE A 1 288 ? -2.869 -10.539 0.625 1.00 89.12 288 ILE A N 1
ATOM 2289 C CA . ILE A 1 288 ? -1.448 -10.723 0.953 1.00 89.12 288 ILE A CA 1
ATOM 2290 C C . ILE A 1 288 ? -0.807 -11.778 0.035 1.00 89.12 288 ILE A C 1
ATOM 2292 O O . ILE A 1 288 ? 0.288 -11.543 -0.476 1.00 89.12 288 ILE A O 1
ATOM 2296 N N . PHE A 1 289 ? -1.502 -12.887 -0.259 1.00 87.31 289 PHE A N 1
ATOM 2297 C CA . PHE A 1 289 ? -1.041 -13.889 -1.236 1.00 87.31 289 PHE A CA 1
ATOM 2298 C C . PHE A 1 289 ? -0.780 -13.293 -2.621 1.00 87.31 289 PHE A C 1
ATOM 2300 O O . PHE A 1 289 ? 0.274 -13.522 -3.221 1.00 87.31 289 PHE A O 1
ATOM 2307 N N . CYS A 1 290 ? -1.727 -12.505 -3.126 1.00 86.19 290 CYS A N 1
ATOM 2308 C CA . CYS A 1 290 ? -1.594 -11.848 -4.424 1.00 86.19 290 CYS A CA 1
ATOM 2309 C C . CYS A 1 290 ? -0.525 -10.737 -4.387 1.00 86.19 290 CYS A C 1
ATOM 2311 O O . CYS A 1 290 ? 0.135 -10.483 -5.397 1.00 86.19 290 CYS A O 1
ATOM 2313 N N . GLY A 1 291 ? -0.292 -10.147 -3.206 1.00 79.75 291 GLY A N 1
ATOM 2314 C CA . GLY A 1 291 ? 0.708 -9.117 -2.903 1.00 79.75 291 GLY A CA 1
ATOM 2315 C C . GLY A 1 291 ? 2.120 -9.500 -3.305 1.00 79.75 291 GLY A C 1
ATOM 2316 O O . GLY A 1 291 ? 2.871 -8.656 -3.780 1.00 79.75 291 GLY A O 1
ATOM 2317 N N . VAL A 1 292 ? 2.452 -10.789 -3.215 1.00 75.75 292 VAL A N 1
ATOM 2318 C CA . VAL A 1 292 ? 3.753 -11.323 -3.645 1.00 75.75 292 VAL A CA 1
ATOM 2319 C C . VAL A 1 292 ? 4.004 -11.083 -5.139 1.00 75.75 292 VAL A C 1
ATOM 2321 O O . VAL A 1 292 ? 5.145 -10.914 -5.556 1.00 75.75 292 VAL A O 1
ATOM 2324 N N . THR A 1 293 ? 2.943 -11.043 -5.949 1.00 69.12 293 THR A N 1
ATOM 2325 C CA . THR A 1 293 ? 3.021 -10.763 -7.393 1.00 69.12 293 THR A CA 1
ATOM 2326 C C . THR A 1 293 ? 2.630 -9.340 -7.766 1.00 69.12 293 THR A C 1
ATOM 2328 O O . THR A 1 293 ? 2.968 -8.880 -8.856 1.00 69.12 293 THR A O 1
ATOM 2331 N N . GLY A 1 294 ? 1.900 -8.634 -6.903 1.00 58.53 294 GLY A N 1
ATOM 2332 C CA . GLY A 1 294 ? 1.415 -7.293 -7.187 1.00 58.53 294 GLY A CA 1
ATOM 2333 C C . GLY A 1 294 ? 2.473 -6.243 -6.898 1.00 58.53 294 GLY A C 1
ATOM 2334 O O . GLY A 1 294 ? 2.584 -5.732 -5.789 1.00 58.53 294 GLY A O 1
ATOM 2335 N N . GLY A 1 295 ? 3.248 -5.924 -7.926 1.00 59.62 295 GLY A N 1
ATOM 2336 C CA . GLY A 1 295 ? 4.316 -4.930 -7.856 1.00 59.62 295 GLY A CA 1
ATOM 2337 C C . GLY A 1 295 ? 5.466 -5.203 -8.819 1.00 59.62 295 GLY A C 1
ATOM 2338 O O . GLY A 1 295 ? 6.267 -4.308 -9.064 1.00 59.62 295 GLY A O 1
ATOM 2339 N N . GLY A 1 296 ? 5.541 -6.401 -9.405 1.00 64.88 296 GLY A N 1
ATOM 2340 C CA . GLY A 1 296 ? 6.545 -6.706 -10.417 1.00 64.88 296 GLY A CA 1
ATOM 2341 C C . GLY A 1 296 ? 6.766 -8.196 -10.635 1.00 64.88 296 GLY A C 1
ATOM 2342 O O . GLY A 1 296 ? 6.061 -9.050 -10.099 1.00 64.88 296 GLY A O 1
ATOM 2343 N N . THR A 1 297 ? 7.755 -8.496 -11.465 1.00 74.38 297 THR A N 1
ATOM 2344 C CA . THR A 1 297 ? 8.206 -9.854 -11.765 1.00 74.38 297 THR A CA 1
ATOM 2345 C C . THR A 1 297 ? 9.307 -10.288 -10.804 1.00 74.38 297 THR A C 1
ATOM 2347 O O . THR A 1 297 ? 9.890 -9.478 -10.083 1.00 74.38 297 THR A O 1
ATOM 2350 N N . SER A 1 298 ? 9.632 -11.585 -10.795 1.00 81.81 298 SER A N 1
ATOM 2351 C CA . SER A 1 298 ? 10.809 -12.063 -10.063 1.00 81.81 298 SER A CA 1
ATOM 2352 C C . SER A 1 298 ? 12.062 -11.329 -10.549 1.00 81.81 298 SER A C 1
ATOM 2354 O O . SER A 1 298 ? 12.253 -11.165 -11.755 1.00 81.81 298 SER A O 1
ATOM 2356 N N . TYR A 1 299 ? 12.941 -10.937 -9.624 1.00 81.56 299 TYR A N 1
ATOM 2357 C CA . TYR A 1 299 ? 14.178 -10.212 -9.933 1.00 81.56 299 TYR A CA 1
ATOM 2358 C C . TYR A 1 299 ? 15.013 -10.887 -11.033 1.00 81.56 299 TYR A C 1
ATOM 2360 O O . TYR A 1 299 ? 15.568 -10.221 -11.902 1.00 81.56 299 TYR A O 1
ATOM 2368 N N . VAL A 1 300 ? 15.071 -12.221 -11.039 1.00 88.62 300 VAL A N 1
ATOM 2369 C CA . VAL A 1 300 ? 15.853 -12.981 -12.025 1.00 88.62 300 VAL A CA 1
ATOM 2370 C C . VAL A 1 300 ? 15.208 -13.071 -13.407 1.00 88.62 300 VAL A C 1
ATOM 2372 O O . VAL A 1 300 ? 15.846 -13.590 -14.317 1.00 88.62 300 VAL A O 1
ATOM 2375 N N . SER A 1 301 ? 13.989 -12.560 -13.601 1.00 86.00 301 SER A N 1
ATOM 2376 C CA . SER A 1 301 ? 13.316 -12.563 -14.910 1.00 86.00 301 SER A CA 1
ATOM 2377 C C . SER A 1 301 ? 14.149 -11.866 -15.992 1.00 86.00 301 SER A C 1
ATOM 2379 O O . SER A 1 301 ? 14.351 -12.433 -17.065 1.00 86.00 301 SER A O 1
ATOM 2381 N N . SER A 1 302 ? 14.731 -10.705 -15.681 1.00 85.56 302 SER A N 1
ATOM 2382 C CA . SER A 1 302 ? 15.623 -9.969 -16.586 1.00 85.56 302 SER A CA 1
ATOM 2383 C C . SER A 1 302 ? 16.927 -10.724 -16.862 1.00 85.56 302 SER A C 1
ATOM 2385 O O . SER A 1 302 ? 17.399 -10.748 -17.997 1.00 85.56 302 SER A O 1
ATOM 2387 N N . ASN A 1 303 ? 17.481 -11.408 -15.854 1.00 88.12 303 ASN A N 1
ATOM 2388 C CA . ASN A 1 303 ? 18.667 -12.253 -16.014 1.00 88.12 303 ASN A CA 1
ATOM 2389 C C . ASN A 1 303 ? 18.387 -13.437 -16.945 1.00 88.12 303 ASN A C 1
ATOM 2391 O O . ASN A 1 303 ? 19.189 -13.716 -17.831 1.00 88.12 303 ASN A O 1
ATOM 2395 N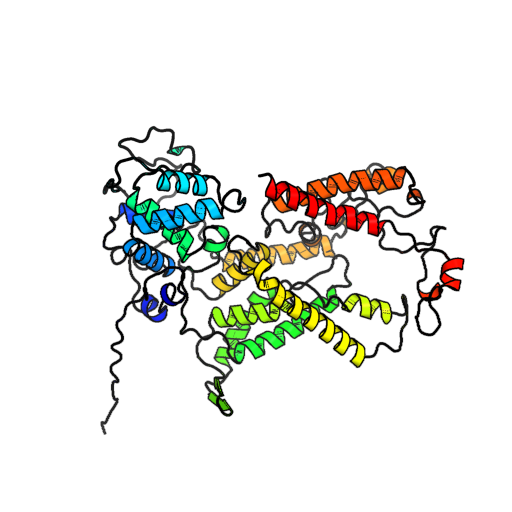 N . ILE A 1 304 ? 17.245 -14.106 -16.778 1.00 90.50 304 ILE A N 1
ATOM 2396 C CA . ILE A 1 304 ? 16.826 -15.223 -17.633 1.00 90.50 304 ILE A CA 1
ATOM 2397 C C . ILE A 1 304 ? 16.640 -14.746 -19.075 1.00 90.50 304 ILE A C 1
ATOM 2399 O O . ILE A 1 304 ? 17.146 -15.389 -19.996 1.00 90.50 304 ILE A O 1
ATOM 2403 N N . LEU A 1 305 ? 15.961 -13.610 -19.277 1.00 88.62 305 LEU A N 1
ATOM 2404 C CA . LEU A 1 305 ? 15.782 -13.018 -20.603 1.00 88.62 305 LEU A CA 1
ATOM 2405 C C . LEU A 1 305 ? 17.132 -12.712 -21.255 1.00 88.62 305 LEU A C 1
ATOM 2407 O O . LEU A 1 305 ? 17.363 -13.095 -22.399 1.00 88.62 305 LEU A O 1
ATOM 2411 N N . MET A 1 306 ? 18.036 -12.063 -20.520 1.00 87.69 306 MET A N 1
ATOM 2412 C CA . MET A 1 306 ? 19.359 -11.706 -21.019 1.00 87.69 306 MET A CA 1
ATOM 2413 C C . MET A 1 306 ? 20.197 -12.950 -21.342 1.00 87.69 306 MET A C 1
ATOM 2415 O O . MET A 1 306 ? 20.843 -12.999 -22.382 1.00 87.69 306 MET A O 1
ATOM 2419 N N . GLN A 1 307 ? 20.170 -13.982 -20.497 1.00 88.88 307 GLN A N 1
ATOM 2420 C CA . GLN A 1 307 ? 20.911 -15.214 -20.760 1.00 88.88 307 GLN A CA 1
ATOM 2421 C C . GLN A 1 307 ? 20.371 -15.957 -21.987 1.00 88.88 307 GLN A C 1
ATOM 2423 O O . GLN A 1 307 ? 21.159 -16.435 -22.791 1.00 88.88 307 GLN A O 1
ATOM 2428 N N . LYS A 1 308 ? 19.047 -16.061 -22.143 1.00 89.38 308 LYS A N 1
ATOM 2429 C CA . LYS A 1 308 ? 18.417 -16.898 -23.176 1.00 89.38 308 LYS A CA 1
ATOM 2430 C C . LYS A 1 308 ? 18.226 -16.207 -24.529 1.00 89.38 308 LYS A C 1
ATOM 2432 O O . LYS A 1 308 ? 18.116 -16.888 -25.543 1.00 89.38 308 LYS A O 1
ATOM 2437 N N . SER A 1 309 ? 18.117 -14.882 -24.549 1.00 86.81 309 SER A N 1
ATOM 2438 C CA . SER A 1 309 ? 17.863 -14.116 -25.772 1.00 86.81 309 SER A CA 1
ATOM 2439 C C . SER A 1 309 ? 19.045 -14.172 -26.741 1.00 86.81 309 SER A C 1
ATOM 2441 O O . SER A 1 309 ? 20.192 -13.971 -26.340 1.00 86.81 309 SER A O 1
ATOM 2443 N N . GLU A 1 310 ? 18.738 -14.338 -28.029 1.00 84.12 310 GLU A N 1
ATOM 2444 C CA . GLU A 1 310 ? 19.709 -14.368 -29.136 1.00 84.12 310 GLU A CA 1
ATOM 2445 C C . GLU A 1 310 ? 20.444 -13.031 -29.323 1.00 84.12 310 GLU A C 1
ATOM 2447 O O . GLU A 1 310 ? 21.526 -12.978 -29.895 1.00 84.12 310 GLU A O 1
ATOM 2452 N N . ILE A 1 311 ? 19.857 -11.937 -28.829 1.00 81.38 311 ILE A N 1
ATOM 2453 C CA . ILE A 1 311 ? 20.417 -10.581 -28.928 1.00 81.38 311 ILE A CA 1
ATOM 2454 C C . ILE A 1 311 ? 21.498 -10.350 -27.855 1.00 81.38 311 ILE A C 1
ATOM 2456 O O . ILE A 1 311 ? 22.322 -9.446 -27.983 1.00 81.38 311 ILE A O 1
ATOM 2460 N N . PHE A 1 312 ? 21.485 -11.152 -26.786 1.00 83.44 312 PHE A N 1
ATOM 2461 C CA . PHE A 1 312 ? 22.365 -11.007 -25.629 1.00 83.44 312 PHE A CA 1
ATOM 2462 C C . PHE A 1 312 ? 23.349 -12.180 -25.542 1.00 83.44 312 PHE A C 1
ATOM 2464 O O . PHE A 1 312 ? 24.295 -12.195 -26.316 1.00 83.44 312 PHE A O 1
ATOM 2471 N N . TYR A 1 313 ? 23.180 -13.135 -24.617 1.00 85.12 313 TYR A N 1
ATOM 2472 C CA . TYR A 1 313 ? 24.149 -14.233 -24.434 1.00 85.12 313 TYR A CA 1
ATOM 2473 C C . TYR A 1 313 ? 23.844 -15.492 -25.255 1.00 85.12 313 TYR A C 1
ATOM 2475 O O . TYR A 1 313 ? 24.720 -16.336 -25.399 1.00 85.12 313 TYR A O 1
ATOM 2483 N N . ASP A 1 314 ? 22.621 -15.640 -25.766 1.00 86.12 314 ASP A N 1
ATOM 2484 C CA . ASP A 1 314 ? 22.169 -16.812 -26.525 1.00 86.12 314 ASP A CA 1
ATOM 2485 C C . ASP A 1 314 ? 22.436 -18.187 -25.864 1.00 86.12 314 ASP A C 1
ATOM 2487 O O . ASP A 1 314 ? 22.700 -19.203 -26.514 1.00 86.12 314 ASP A O 1
ATOM 2491 N N . ASN A 1 315 ? 22.348 -18.254 -24.535 1.00 87.44 315 ASN A N 1
ATOM 2492 C CA . ASN A 1 315 ? 22.595 -19.476 -23.779 1.00 87.44 315 ASN A CA 1
ATOM 2493 C C . ASN A 1 315 ? 21.462 -20.486 -23.984 1.00 87.44 315 ASN A C 1
ATOM 2495 O O . ASN A 1 315 ? 20.429 -20.452 -23.308 1.00 87.44 315 ASN A O 1
ATOM 2499 N N . LYS A 1 316 ? 21.684 -21.464 -24.866 1.00 86.25 316 LYS A N 1
ATOM 2500 C CA . LYS A 1 316 ? 20.710 -22.537 -25.139 1.00 86.25 316 LYS A CA 1
ATOM 2501 C C . LYS A 1 316 ? 20.528 -23.524 -23.975 1.00 86.25 316 LYS A C 1
ATOM 2503 O O . LYS A 1 316 ? 19.531 -24.239 -23.944 1.00 86.25 316 LYS A O 1
ATOM 2508 N N . TRP A 1 317 ? 21.456 -23.554 -23.012 1.00 87.44 317 TRP A N 1
ATOM 2509 C CA . TRP A 1 317 ? 21.386 -24.420 -21.827 1.00 87.44 317 TRP A CA 1
ATOM 2510 C C . TRP A 1 317 ? 20.395 -23.930 -20.757 1.00 87.44 317 TRP A C 1
ATOM 2512 O O . TRP A 1 317 ? 20.093 -24.680 -19.832 1.00 87.44 317 TRP A O 1
ATOM 2522 N N . VAL A 1 318 ? 19.866 -22.704 -20.880 1.00 90.62 318 VAL A N 1
ATOM 2523 C CA . VAL A 1 318 ? 18.853 -22.131 -19.973 1.00 90.62 318 VAL A CA 1
ATOM 2524 C C . VAL A 1 318 ? 17.496 -22.796 -20.230 1.00 90.62 318 VAL A C 1
ATOM 2526 O O . VAL A 1 318 ? 16.602 -22.279 -20.917 1.00 90.62 318 VAL A O 1
ATOM 2529 N N . ASP A 1 319 ? 17.354 -24.000 -19.691 1.00 91.06 319 ASP A N 1
ATOM 2530 C CA . ASP A 1 319 ? 16.169 -24.833 -19.804 1.00 91.06 319 ASP A CA 1
ATOM 2531 C C . ASP A 1 319 ? 15.078 -24.426 -18.796 1.00 91.06 319 ASP A C 1
ATOM 2533 O O . ASP A 1 319 ? 15.207 -23.467 -18.030 1.00 91.06 319 ASP A O 1
ATOM 2537 N N . PHE A 1 320 ? 13.932 -25.107 -18.845 1.00 91.50 320 PHE A N 1
ATOM 2538 C CA . PHE A 1 320 ? 12.820 -24.827 -17.934 1.00 91.50 320 PHE A CA 1
ATOM 2539 C C . PHE A 1 320 ? 13.181 -25.137 -16.473 1.00 91.50 320 PHE A C 1
ATOM 2541 O O . PHE A 1 320 ? 12.819 -24.373 -15.579 1.00 91.50 320 PHE A O 1
ATOM 2548 N N . GLY A 1 321 ? 13.922 -26.225 -16.234 1.00 94.19 321 GLY A N 1
ATOM 2549 C CA . GLY A 1 321 ? 14.333 -26.635 -14.892 1.00 94.19 321 GLY A CA 1
ATOM 2550 C C . GLY A 1 321 ? 15.210 -25.585 -14.216 1.00 94.19 321 GLY A C 1
ATOM 2551 O O . GLY A 1 321 ? 14.923 -25.185 -13.088 1.00 94.19 321 GLY A O 1
ATOM 2552 N N . TYR A 1 322 ? 16.217 -25.073 -14.927 1.00 92.94 322 TYR A N 1
ATOM 2553 C CA . TYR A 1 322 ? 17.074 -23.990 -14.456 1.00 92.94 322 TYR A CA 1
ATOM 2554 C C . TYR A 1 322 ? 16.269 -22.734 -14.117 1.00 92.94 322 TYR A C 1
ATOM 2556 O O . TYR A 1 322 ? 16.434 -22.179 -13.033 1.00 92.94 322 TYR A O 1
ATOM 2564 N N . GLN A 1 323 ? 15.361 -22.312 -15.004 1.00 91.81 323 GLN A N 1
ATOM 2565 C CA . GLN A 1 323 ? 14.532 -21.123 -14.781 1.00 91.81 323 GLN A CA 1
ATOM 2566 C C . GLN A 1 323 ? 13.686 -21.253 -13.508 1.00 91.81 323 GLN A C 1
ATOM 2568 O O . GLN A 1 323 ? 13.690 -20.349 -12.673 1.00 91.81 323 GLN A O 1
ATOM 2573 N N . VAL A 1 324 ? 13.004 -22.389 -13.321 1.00 92.00 324 VAL A N 1
ATOM 2574 C CA . VAL A 1 324 ? 12.171 -22.638 -12.134 1.00 92.00 324 VAL A CA 1
ATOM 2575 C C . VAL A 1 324 ? 13.016 -22.673 -10.863 1.00 92.00 324 VAL A C 1
ATOM 2577 O O . VAL A 1 324 ? 12.667 -22.018 -9.882 1.00 92.00 324 VAL A O 1
ATOM 2580 N N . LEU A 1 325 ? 14.137 -23.398 -10.869 1.00 94.06 325 LEU A N 1
ATOM 2581 C CA . LEU A 1 325 ? 15.010 -23.510 -9.698 1.00 94.06 325 LEU A CA 1
ATOM 2582 C C . LEU A 1 325 ? 15.645 -22.167 -9.326 1.00 94.06 325 LEU A C 1
ATOM 2584 O O . LEU A 1 325 ? 15.705 -21.835 -8.143 1.00 94.06 325 LEU A O 1
ATOM 2588 N N . LEU A 1 326 ? 16.067 -21.372 -10.314 1.00 92.31 326 LEU A N 1
ATOM 2589 C CA . LEU A 1 326 ? 16.633 -20.044 -10.087 1.00 92.31 326 LEU A CA 1
ATOM 2590 C C . LEU A 1 326 ? 15.586 -19.082 -9.508 1.00 92.31 326 LEU A C 1
ATOM 2592 O O . LEU A 1 326 ? 15.857 -18.379 -8.530 1.00 92.31 326 LEU A O 1
ATOM 2596 N N . ILE A 1 327 ? 14.371 -19.078 -10.063 1.00 90.88 327 ILE A N 1
ATOM 2597 C CA . ILE A 1 327 ? 13.261 -18.269 -9.545 1.00 90.88 327 ILE A CA 1
ATOM 2598 C C . ILE A 1 327 ? 12.913 -18.697 -8.114 1.00 90.88 327 ILE A C 1
ATOM 2600 O O . ILE A 1 327 ? 12.802 -17.842 -7.238 1.00 90.88 327 ILE A O 1
ATOM 2604 N N . LEU A 1 328 ? 12.778 -19.997 -7.835 1.00 91.06 328 LEU A N 1
ATOM 2605 C CA . LEU A 1 328 ? 12.465 -20.485 -6.486 1.00 91.06 328 LEU A CA 1
ATOM 2606 C C . LEU A 1 328 ? 13.569 -20.145 -5.483 1.00 91.06 328 LEU A C 1
ATOM 2608 O O . LEU A 1 328 ? 13.277 -19.645 -4.400 1.00 91.06 328 LEU A O 1
ATOM 2612 N N . SER A 1 329 ? 14.832 -20.371 -5.852 1.00 92.62 329 SER A N 1
ATOM 2613 C CA . SER A 1 329 ? 15.982 -20.081 -4.994 1.00 92.62 329 SER A CA 1
ATOM 2614 C C . SER A 1 329 ? 16.030 -18.605 -4.601 1.00 92.62 329 SER A C 1
ATOM 2616 O O . SER A 1 329 ? 16.157 -18.287 -3.419 1.00 92.62 329 SER A O 1
ATOM 2618 N N . THR A 1 330 ? 15.856 -17.700 -5.566 1.00 89.44 330 THR A N 1
ATOM 2619 C CA . THR A 1 330 ? 15.899 -16.256 -5.297 1.00 89.44 330 THR A CA 1
ATOM 2620 C C . THR A 1 330 ? 14.698 -15.753 -4.505 1.00 89.44 330 THR A C 1
ATOM 2622 O O . THR A 1 330 ? 14.877 -14.940 -3.598 1.00 89.44 330 THR A O 1
ATOM 2625 N N . ASN A 1 331 ? 13.493 -16.271 -4.762 1.00 87.94 331 ASN A N 1
ATOM 2626 C CA . ASN A 1 331 ? 12.316 -15.929 -3.962 1.00 87.94 331 ASN A CA 1
ATOM 2627 C C . ASN A 1 331 ? 12.439 -16.433 -2.515 1.00 87.94 331 ASN A C 1
ATOM 2629 O O . ASN A 1 331 ? 12.184 -15.668 -1.586 1.00 87.94 331 ASN A O 1
ATOM 2633 N N . PHE A 1 332 ? 12.885 -17.676 -2.294 1.00 89.50 332 PHE A N 1
ATOM 2634 C CA . PHE A 1 332 ? 13.100 -18.189 -0.937 1.00 89.50 332 PHE A CA 1
ATOM 2635 C C . PHE A 1 332 ? 14.206 -17.440 -0.197 1.00 89.50 332 PHE A C 1
ATOM 2637 O O . PHE A 1 332 ? 14.056 -17.164 0.993 1.00 89.50 332 PHE A O 1
ATOM 2644 N N . LEU A 1 333 ? 15.280 -17.056 -0.892 1.00 90.44 333 LEU A N 1
ATOM 2645 C CA . LEU A 1 333 ? 16.324 -16.211 -0.318 1.00 90.44 333 LEU A CA 1
ATOM 2646 C C . LEU A 1 333 ? 15.755 -14.854 0.123 1.00 90.44 333 LEU A C 1
ATOM 2648 O O . LEU A 1 333 ? 16.002 -14.426 1.249 1.00 90.44 333 LEU A O 1
ATOM 2652 N N . GLY A 1 334 ? 14.962 -14.203 -0.734 1.00 85.62 334 GLY A N 1
ATOM 2653 C CA . GLY A 1 334 ? 14.333 -12.914 -0.440 1.00 85.62 334 GLY A CA 1
ATOM 2654 C C . GLY A 1 334 ? 13.385 -12.973 0.759 1.00 85.62 334 GLY A C 1
ATOM 2655 O O . GLY A 1 334 ? 13.527 -12.183 1.692 1.00 85.62 334 GLY A O 1
ATOM 2656 N N . VAL A 1 335 ? 12.466 -13.946 0.784 1.00 85.56 335 VAL A N 1
ATOM 2657 C CA . VAL A 1 335 ? 11.527 -14.139 1.905 1.00 85.56 335 VAL A CA 1
ATOM 2658 C C . VAL A 1 335 ? 12.269 -14.515 3.194 1.00 85.56 335 VAL A C 1
ATOM 2660 O O . VAL A 1 335 ? 11.929 -14.015 4.267 1.00 85.56 335 VAL A O 1
ATOM 2663 N N . GLY A 1 336 ? 13.321 -15.335 3.103 1.00 89.69 336 GLY A N 1
ATOM 2664 C CA . GLY A 1 336 ? 14.170 -15.685 4.242 1.00 89.69 336 GLY A CA 1
ATOM 2665 C C . GLY A 1 336 ? 14.868 -14.466 4.852 1.00 89.69 336 GLY A C 1
ATOM 2666 O O . GLY A 1 336 ? 14.811 -14.265 6.065 1.00 89.69 336 GLY A O 1
ATOM 2667 N N . LEU A 1 337 ? 15.465 -13.609 4.017 1.00 88.25 337 LEU A N 1
ATOM 2668 C CA . LEU A 1 337 ? 16.090 -12.358 4.461 1.00 88.25 337 LEU A CA 1
ATOM 2669 C C . LEU A 1 337 ? 15.067 -11.379 5.052 1.00 88.25 337 LEU A C 1
ATOM 2671 O O . LEU A 1 337 ? 15.324 -10.798 6.108 1.00 88.25 337 LEU A O 1
ATOM 2675 N N . ALA A 1 338 ? 13.893 -11.237 4.429 1.00 84.75 338 ALA A N 1
ATOM 2676 C CA . ALA A 1 338 ? 12.807 -10.407 4.950 1.00 84.75 338 ALA A CA 1
ATOM 2677 C C . ALA A 1 338 ? 12.354 -10.871 6.347 1.00 84.75 338 ALA A C 1
ATOM 2679 O O . ALA A 1 338 ? 12.142 -10.046 7.237 1.00 84.75 338 ALA A O 1
ATOM 2680 N N . GLY A 1 339 ? 12.290 -12.188 6.573 1.00 87.81 339 GLY A N 1
ATOM 2681 C CA . GLY A 1 339 ? 11.991 -12.770 7.882 1.00 87.81 339 GLY A CA 1
ATOM 2682 C C . GLY A 1 339 ? 12.989 -12.359 8.970 1.00 87.81 339 GLY A C 1
ATOM 2683 O O . GLY A 1 339 ? 12.578 -12.012 10.077 1.00 87.81 339 GLY A O 1
ATOM 2684 N N . ILE A 1 340 ? 14.288 -12.318 8.652 1.00 90.81 340 ILE A N 1
ATOM 2685 C CA . ILE A 1 340 ? 15.341 -11.871 9.584 1.00 90.81 340 ILE A CA 1
ATOM 2686 C C . ILE A 1 340 ? 15.223 -10.360 9.854 1.00 90.81 340 ILE A C 1
ATOM 2688 O O . ILE A 1 340 ? 15.415 -9.912 10.986 1.00 90.81 340 ILE A O 1
ATOM 2692 N N . MET A 1 341 ? 14.863 -9.570 8.837 1.00 88.06 341 MET A N 1
ATOM 2693 C CA . MET A 1 341 ? 14.731 -8.110 8.940 1.00 88.06 341 MET A CA 1
ATOM 2694 C C . MET A 1 341 ? 13.432 -7.639 9.615 1.00 88.06 341 MET A C 1
ATOM 2696 O O . MET A 1 341 ? 13.327 -6.464 9.965 1.00 88.06 341 MET A O 1
ATOM 2700 N N . ARG A 1 342 ? 12.462 -8.529 9.883 1.00 86.06 342 ARG A N 1
ATOM 2701 C CA . ARG A 1 342 ? 11.163 -8.192 10.507 1.00 86.06 342 ARG A CA 1
ATOM 2702 C C . ARG A 1 342 ? 11.296 -7.350 11.781 1.00 86.06 342 ARG A C 1
ATOM 2704 O O . ARG A 1 342 ? 10.509 -6.429 11.990 1.00 86.06 342 ARG A O 1
ATOM 2711 N N . LYS A 1 343 ? 12.313 -7.619 12.607 1.00 86.12 343 LYS A N 1
ATOM 2712 C CA . LYS A 1 343 ? 12.565 -6.856 13.841 1.00 86.12 343 LYS A CA 1
ATOM 2713 C C . LYS A 1 343 ? 12.874 -5.378 13.592 1.00 86.12 343 LYS A C 1
ATOM 2715 O O . LYS A 1 343 ? 12.556 -4.555 14.441 1.00 86.12 343 LYS A O 1
ATOM 2720 N N . PHE A 1 344 ? 13.473 -5.054 12.452 1.00 83.62 344 PHE A N 1
ATOM 2721 C CA . PHE A 1 344 ? 13.865 -3.693 12.095 1.00 83.62 344 PHE A CA 1
ATOM 2722 C C . PHE A 1 344 ? 12.848 -3.003 11.184 1.00 83.62 344 PHE A C 1
ATOM 2724 O O . PHE A 1 344 ? 12.741 -1.785 11.228 1.00 83.62 344 PHE A O 1
ATOM 2731 N N . SER A 1 345 ? 12.111 -3.761 10.366 1.00 78.06 345 SER A N 1
ATOM 2732 C CA . SER A 1 345 ? 11.212 -3.191 9.352 1.00 78.06 345 SER A CA 1
ATOM 2733 C C . SER A 1 345 ? 9.726 -3.224 9.719 1.00 78.06 345 SER A C 1
ATOM 2735 O O . SER A 1 345 ? 8.960 -2.476 9.122 1.00 78.06 345 SER A O 1
ATOM 2737 N N . ILE A 1 346 ? 9.303 -4.097 10.643 1.00 80.31 346 ILE A N 1
ATOM 2738 C CA . ILE A 1 346 ? 7.874 -4.337 10.932 1.00 80.31 346 ILE A CA 1
ATOM 2739 C C . ILE A 1 346 ? 7.515 -4.036 12.390 1.00 80.31 346 ILE A C 1
ATOM 2741 O O . ILE A 1 346 ? 6.482 -3.433 12.637 1.00 80.31 346 ILE A O 1
ATOM 2745 N N . TYR A 1 347 ? 8.322 -4.471 13.363 1.00 81.62 347 TYR A N 1
ATOM 2746 C CA . TYR A 1 347 ? 7.987 -4.273 14.782 1.00 81.62 347 TYR A CA 1
ATOM 2747 C C . TYR A 1 347 ? 8.138 -2.842 15.329 1.00 81.62 347 TYR A C 1
ATOM 2749 O O . TYR A 1 347 ? 7.456 -2.548 16.309 1.00 81.62 347 TYR A O 1
ATOM 2757 N N . PRO A 1 348 ? 8.988 -1.949 14.783 1.00 82.94 348 PRO A N 1
ATOM 2758 C CA . PRO A 1 348 ? 9.009 -0.565 15.245 1.00 82.94 348 PRO A CA 1
ATOM 2759 C C . PRO A 1 348 ? 7.682 0.141 14.936 1.00 82.94 348 PRO A C 1
ATOM 2761 O O . PRO A 1 348 ? 7.311 0.259 13.771 1.00 82.94 348 PRO A O 1
ATOM 2764 N N . VAL A 1 349 ? 7.009 0.662 15.968 1.00 75.81 349 VAL A N 1
ATOM 2765 C CA . VAL A 1 349 ? 5.696 1.332 15.852 1.00 75.81 349 VAL A CA 1
ATOM 2766 C C . VAL A 1 349 ? 5.770 2.588 14.974 1.00 75.81 349 VAL A C 1
ATOM 2768 O O . VAL A 1 349 ? 4.807 2.924 14.292 1.00 75.81 349 VAL A O 1
ATOM 2771 N N . LYS A 1 350 ? 6.948 3.222 14.898 1.00 80.31 350 LYS A N 1
ATOM 2772 C CA . LYS A 1 350 ? 7.193 4.410 14.064 1.00 80.31 350 LYS A CA 1
ATOM 2773 C C . LYS A 1 350 ? 7.315 4.146 12.562 1.00 80.31 350 LYS A C 1
ATOM 2775 O O . LYS A 1 350 ? 7.370 5.081 11.769 1.00 80.31 350 LYS A O 1
ATOM 2780 N N . ALA A 1 351 ? 7.456 2.887 12.149 1.00 81.12 351 ALA A N 1
ATOM 2781 C CA . ALA A 1 351 ? 7.686 2.549 10.748 1.00 81.12 351 ALA A CA 1
ATOM 2782 C C . ALA A 1 351 ? 6.357 2.498 9.978 1.00 81.12 351 ALA A C 1
ATOM 2784 O O . ALA A 1 351 ? 5.781 1.429 9.773 1.00 81.12 351 ALA A O 1
ATOM 2785 N N . VAL A 1 352 ? 5.875 3.661 9.534 1.00 81.62 352 VAL A N 1
ATOM 2786 C CA . VAL A 1 352 ? 4.688 3.757 8.673 1.00 81.62 352 VAL A CA 1
ATOM 2787 C C . VAL A 1 352 ? 5.061 3.450 7.223 1.00 81.62 352 VAL A C 1
ATOM 2789 O O . VAL A 1 352 ? 6.046 3.961 6.690 1.00 81.62 352 VAL A O 1
ATOM 2792 N N . TRP A 1 353 ? 4.238 2.635 6.560 1.00 84.88 353 TRP A N 1
ATOM 2793 C CA . TRP A 1 353 ? 4.383 2.279 5.147 1.00 84.88 353 TRP A CA 1
ATOM 2794 C C . TRP A 1 353 ? 3.196 2.840 4.343 1.00 84.88 353 TRP A C 1
ATOM 2796 O O . TRP A 1 353 ? 2.191 2.151 4.174 1.00 84.88 353 TRP A O 1
ATOM 2806 N N . PRO A 1 354 ? 3.268 4.075 3.810 1.00 82.56 354 PRO A N 1
ATOM 2807 C CA . PRO A 1 354 ? 2.129 4.703 3.129 1.00 82.56 354 PRO A CA 1
ATOM 2808 C C . PRO A 1 354 ? 1.614 3.900 1.931 1.00 82.56 354 PRO A C 1
ATOM 2810 O O . PRO A 1 354 ? 0.423 3.899 1.629 1.00 82.56 354 PRO A O 1
ATOM 2813 N N . SER A 1 355 ? 2.499 3.145 1.273 1.00 79.81 355 SER A N 1
ATOM 2814 C CA . SER A 1 355 ? 2.154 2.385 0.078 1.00 79.81 355 SER A CA 1
ATOM 2815 C C . SER A 1 355 ? 1.124 1.275 0.313 1.00 79.81 355 SER A C 1
ATOM 2817 O O . SER A 1 355 ? 0.394 0.930 -0.616 1.00 79.81 355 SER A O 1
ATOM 2819 N N . ILE A 1 356 ? 1.001 0.742 1.531 1.00 83.94 356 ILE A N 1
ATOM 2820 C CA . ILE A 1 356 ? 0.016 -0.308 1.833 1.00 83.94 356 ILE A CA 1
ATOM 2821 C C . ILE A 1 356 ? -1.347 0.255 2.262 1.00 83.94 356 ILE A C 1
ATOM 2823 O O . ILE A 1 356 ? -2.351 -0.448 2.136 1.00 83.94 356 ILE A O 1
ATOM 2827 N N . LEU A 1 357 ? -1.413 1.517 2.712 1.00 86.88 357 LEU A N 1
ATOM 2828 C CA . LEU A 1 357 ? -2.631 2.113 3.278 1.00 86.88 357 LEU A CA 1
ATOM 2829 C C . LEU A 1 357 ? -3.815 2.124 2.296 1.00 86.88 357 LEU A C 1
ATOM 2831 O O . LEU A 1 357 ? -4.898 1.699 2.703 1.00 86.88 357 LEU A O 1
ATOM 2835 N N . PRO A 1 358 ? -3.657 2.491 1.003 1.00 85.19 358 PRO A N 1
ATOM 2836 C CA . PRO A 1 358 ? -4.771 2.434 0.055 1.00 85.19 358 PRO A CA 1
ATOM 2837 C C . PRO A 1 358 ? -5.316 1.016 -0.144 1.00 85.19 358 PRO A C 1
ATOM 2839 O O . PRO A 1 358 ? -6.522 0.831 -0.293 1.00 85.19 358 PRO A O 1
ATOM 2842 N N . GLY A 1 359 ? -4.439 0.006 -0.120 1.00 84.38 359 GLY A N 1
ATOM 2843 C CA . GLY A 1 359 ? -4.842 -1.396 -0.227 1.00 84.38 359 GLY A CA 1
ATOM 2844 C C . GLY A 1 359 ? -5.644 -1.856 0.990 1.00 84.38 359 GLY A C 1
ATOM 2845 O O . GLY A 1 359 ? -6.647 -2.556 0.843 1.00 84.38 359 GLY A O 1
ATOM 2846 N N . ILE A 1 360 ? -5.252 -1.428 2.192 1.00 86.94 360 ILE A N 1
ATOM 2847 C CA . ILE A 1 360 ? -6.000 -1.713 3.423 1.00 86.94 360 ILE A CA 1
ATOM 2848 C C . ILE A 1 360 ? -7.364 -1.008 3.389 1.00 86.94 360 ILE A C 1
ATOM 2850 O O . ILE A 1 360 ? -8.389 -1.648 3.634 1.00 86.94 360 ILE A O 1
ATOM 2854 N N . ALA A 1 361 ? -7.391 0.271 3.000 1.00 85.38 361 ALA A N 1
ATOM 2855 C CA . ALA A 1 361 ? -8.612 1.067 2.875 1.00 85.38 361 ALA A CA 1
ATOM 2856 C C . ALA A 1 361 ? -9.623 0.430 1.913 1.00 85.38 361 ALA A C 1
ATOM 2858 O O . ALA A 1 361 ? -10.815 0.345 2.218 1.00 85.38 361 ALA A O 1
ATOM 2859 N N . LEU A 1 362 ? -9.149 -0.051 0.760 1.00 84.75 362 LEU A N 1
ATOM 2860 C CA . LEU A 1 362 ? -9.994 -0.705 -0.233 1.00 84.75 362 LEU A CA 1
ATOM 2861 C C . LEU A 1 362 ? -10.588 -2.010 0.309 1.00 84.75 362 LEU A C 1
ATOM 2863 O O . LEU A 1 362 ? -11.795 -2.210 0.207 1.00 84.75 362 LEU A O 1
ATOM 2867 N N . ASN A 1 363 ? -9.781 -2.862 0.948 1.00 85.31 363 ASN A N 1
ATOM 2868 C CA . ASN A 1 363 ? -10.279 -4.094 1.570 1.00 85.31 363 ASN A CA 1
ATOM 2869 C C . ASN A 1 363 ? -11.327 -3.815 2.655 1.00 85.31 363 ASN A C 1
ATOM 2871 O O . ASN A 1 363 ? -12.374 -4.462 2.671 1.00 85.31 363 ASN A O 1
ATOM 2875 N N . LYS A 1 364 ? -11.078 -2.821 3.517 1.00 81.75 364 LYS A N 1
ATOM 2876 C CA . LYS A 1 364 ? -12.039 -2.366 4.530 1.00 81.75 364 LYS A CA 1
ATOM 2877 C C . LYS A 1 364 ? -13.351 -1.917 3.878 1.00 81.75 364 LYS A C 1
ATOM 2879 O O . LYS A 1 364 ? -14.416 -2.355 4.302 1.00 81.75 364 LYS A O 1
ATOM 2884 N N . THR A 1 365 ? -13.278 -1.115 2.816 1.00 78.88 365 THR A N 1
ATOM 2885 C CA . THR A 1 365 ? -14.451 -0.564 2.110 1.00 78.88 365 THR A CA 1
ATOM 2886 C C . THR A 1 365 ? -15.270 -1.626 1.367 1.00 78.88 365 THR A C 1
ATOM 2888 O O . THR A 1 365 ? -16.489 -1.504 1.275 1.00 78.88 365 THR A O 1
ATOM 2891 N N . LEU A 1 366 ? -14.626 -2.665 0.825 1.00 79.56 366 LEU A N 1
ATOM 2892 C CA . LEU A 1 366 ? -15.314 -3.691 0.033 1.00 79.56 366 LEU A CA 1
ATOM 2893 C C . LEU A 1 366 ? -16.217 -4.601 0.879 1.00 79.56 366 LEU A C 1
ATOM 2895 O O . LEU A 1 366 ? -17.267 -5.021 0.398 1.00 79.56 366 LEU A O 1
ATOM 2899 N N . LEU A 1 367 ? -15.832 -4.891 2.125 1.00 76.19 367 LEU A N 1
ATOM 2900 C CA . LEU A 1 367 ? -16.536 -5.859 2.980 1.00 76.19 367 LEU A CA 1
ATOM 2901 C C . LEU A 1 367 ? -17.218 -5.253 4.201 1.00 76.19 367 LEU A C 1
ATOM 2903 O O . LEU A 1 367 ? -18.066 -5.911 4.798 1.00 76.19 367 LEU A O 1
ATOM 2907 N N . THR A 1 368 ? -16.870 -4.024 4.585 1.00 71.75 368 THR A N 1
ATOM 2908 C CA . THR A 1 368 ? -17.527 -3.364 5.715 1.00 71.75 368 THR A CA 1
ATOM 2909 C C . THR A 1 368 ? -18.707 -2.547 5.198 1.00 71.75 368 THR A C 1
ATOM 2911 O O . THR A 1 368 ? -18.499 -1.643 4.384 1.00 71.75 368 THR A O 1
ATOM 2914 N N . PRO A 1 369 ? -19.941 -2.797 5.664 1.00 65.94 369 PRO A N 1
ATOM 2915 C CA . PRO A 1 369 ? -21.059 -1.919 5.359 1.00 65.94 369 PRO A CA 1
ATOM 2916 C C . PRO A 1 369 ? -20.798 -0.539 5.979 1.00 65.94 369 PRO A C 1
ATOM 2918 O O . PRO A 1 369 ? -20.872 -0.361 7.193 1.00 65.94 369 PRO A O 1
ATOM 2921 N N . SER A 1 370 ? -20.457 0.450 5.150 1.00 64.19 370 SER A N 1
ATOM 2922 C CA . SER A 1 370 ? -20.277 1.827 5.613 1.00 64.19 370 SER A CA 1
ATOM 2923 C C . SER A 1 370 ? -21.625 2.424 6.011 1.00 64.19 370 SER A C 1
ATOM 2925 O O . SER A 1 370 ? -22.587 2.379 5.233 1.00 64.19 370 SER A O 1
ATOM 2927 N N . LYS A 1 371 ? -21.694 3.023 7.206 1.00 68.19 371 LYS A N 1
ATOM 2928 C CA . LYS A 1 371 ? -22.841 3.857 7.577 1.00 68.19 371 LYS A CA 1
ATOM 2929 C C . LYS A 1 371 ? -22.880 5.077 6.655 1.00 68.19 371 LYS A C 1
ATOM 2931 O O . LYS A 1 371 ? -21.874 5.490 6.082 1.00 68.19 371 LYS A O 1
ATOM 2936 N N . LYS A 1 372 ? -24.078 5.614 6.427 1.00 67.50 372 LYS A N 1
ATOM 2937 C CA . LYS A 1 372 ? -24.237 6.779 5.554 1.00 67.50 372 LYS A CA 1
ATOM 2938 C C . LYS A 1 372 ? -23.714 8.016 6.278 1.00 67.50 372 LYS A C 1
ATOM 2940 O O . LYS A 1 372 ? -24.209 8.350 7.350 1.00 67.50 372 LYS A O 1
ATOM 2945 N N . GLU A 1 373 ? -22.776 8.699 5.640 1.00 66.44 373 GLU A N 1
ATOM 2946 C CA . GLU A 1 373 ? -22.135 9.914 6.140 1.00 66.44 373 GLU A CA 1
ATOM 2947 C C . GLU A 1 373 ? -22.322 11.055 5.131 1.00 66.44 373 GLU A C 1
ATOM 2949 O O . GLU A 1 373 ? -22.420 10.827 3.919 1.00 66.44 373 GLU A O 1
ATOM 2954 N N . LYS A 1 374 ? -22.393 12.296 5.624 1.00 64.06 374 LYS A N 1
ATOM 2955 C CA . LYS A 1 374 ? -22.351 13.511 4.793 1.00 64.06 374 LYS A CA 1
ATOM 2956 C C . LYS A 1 374 ? -20.973 14.153 4.905 1.00 64.06 374 LYS A C 1
ATOM 2958 O O . LYS A 1 374 ? -20.728 14.939 5.811 1.00 64.06 374 LYS A O 1
ATOM 2963 N N . ILE A 1 375 ? -20.094 13.872 3.949 1.00 63.31 375 ILE A N 1
ATOM 2964 C CA . ILE A 1 375 ? -18.726 14.406 3.949 1.00 63.31 375 ILE A CA 1
ATOM 2965 C C . ILE A 1 375 ? -18.708 15.706 3.139 1.00 63.31 375 ILE A C 1
ATOM 2967 O O . ILE A 1 375 ? -18.932 15.686 1.931 1.00 63.31 375 ILE A O 1
ATOM 2971 N N . ASN A 1 376 ? -18.458 16.851 3.781 1.00 60.59 376 ASN A N 1
ATOM 2972 C CA . ASN A 1 376 ? -18.327 18.164 3.121 1.00 60.59 376 ASN A CA 1
ATOM 2973 C C . ASN A 1 376 ? -19.494 18.529 2.174 1.00 60.59 376 ASN A C 1
ATOM 2975 O O . ASN A 1 376 ? -19.294 19.130 1.119 1.00 60.59 376 ASN A O 1
ATOM 2979 N N . GLY A 1 377 ? -20.723 18.123 2.516 1.00 67.56 377 GLY A N 1
ATOM 2980 C CA . GLY A 1 377 ? -21.922 18.340 1.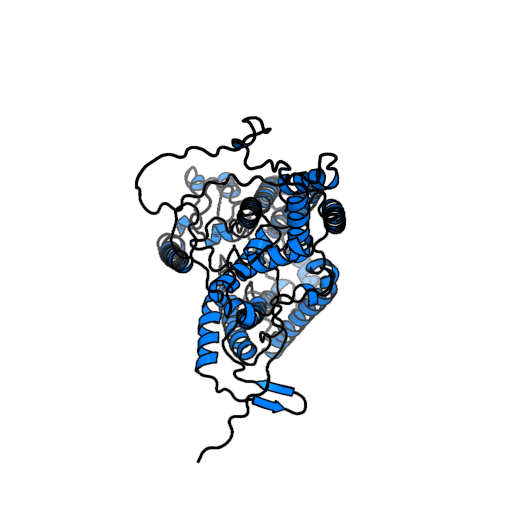691 1.00 67.56 377 GLY A CA 1
ATOM 2981 C C . GLY A 1 377 ? -22.107 17.347 0.533 1.00 67.56 377 GLY A C 1
ATOM 2982 O O . GLY A 1 377 ? -23.142 17.374 -0.135 1.00 67.56 377 GLY A O 1
ATOM 2983 N N . TRP A 1 378 ? -21.159 16.433 0.317 1.00 65.88 378 TRP A N 1
ATOM 2984 C CA . TRP A 1 378 ? -21.265 15.356 -0.661 1.00 65.88 378 TRP A CA 1
ATOM 2985 C C . TRP A 1 378 ? -21.947 14.132 -0.048 1.00 65.88 378 TRP A C 1
ATOM 2987 O O . TRP A 1 378 ? -21.699 13.745 1.090 1.00 65.88 378 TRP A O 1
ATOM 2997 N N . THR A 1 379 ? -22.820 13.505 -0.836 1.00 69.25 379 THR A N 1
ATOM 2998 C CA . THR A 1 379 ? -23.565 12.283 -0.471 1.00 69.25 379 THR A CA 1
ATOM 2999 C C . THR A 1 379 ? -23.283 11.126 -1.434 1.00 69.25 379 THR A C 1
ATOM 3001 O O . THR A 1 379 ? -23.990 10.116 -1.449 1.00 69.25 379 THR A O 1
ATOM 3004 N N . ILE A 1 380 ? -22.267 11.276 -2.291 1.00 76.94 380 ILE A N 1
ATOM 3005 C CA . ILE A 1 380 ? -21.881 10.245 -3.254 1.00 76.94 380 ILE A CA 1
ATOM 3006 C C . ILE A 1 380 ? -21.271 9.076 -2.480 1.00 76.94 380 ILE A C 1
ATOM 3008 O O . ILE A 1 380 ? -20.338 9.259 -1.706 1.00 76.94 380 ILE A O 1
ATOM 3012 N N . SER A 1 381 ? -21.784 7.864 -2.702 1.00 74.38 381 SER A N 1
ATOM 3013 C CA . SER A 1 381 ? -21.192 6.663 -2.113 1.00 74.38 381 SER A CA 1
ATOM 3014 C C . SER A 1 381 ? -19.818 6.370 -2.720 1.00 74.38 381 SER A C 1
ATOM 3016 O O . SER A 1 381 ? -19.600 6.605 -3.912 1.00 74.38 381 SER A O 1
ATOM 3018 N N . ALA A 1 382 ? -18.919 5.771 -1.933 1.00 73.19 382 ALA A N 1
ATOM 3019 C CA . ALA A 1 382 ? -17.577 5.387 -2.380 1.00 73.19 382 ALA A CA 1
ATOM 3020 C C . ALA A 1 382 ? -17.599 4.570 -3.688 1.00 73.19 382 ALA A C 1
ATOM 3022 O O . ALA A 1 382 ? -16.845 4.858 -4.613 1.00 73.19 382 ALA A O 1
ATOM 3023 N N . TYR A 1 383 ? -18.543 3.629 -3.822 1.00 75.25 383 TYR A N 1
ATOM 3024 C CA . TYR A 1 383 ? -18.736 2.845 -5.048 1.00 75.25 383 TYR A CA 1
ATOM 3025 C C . TYR A 1 383 ? -19.094 3.696 -6.274 1.00 75.25 383 TYR A C 1
ATOM 3027 O O . TYR A 1 383 ? -18.552 3.474 -7.356 1.00 75.25 383 TYR A O 1
ATOM 3035 N N . LYS A 1 384 ? -19.994 4.681 -6.136 1.00 81.06 384 LYS A N 1
ATOM 3036 C CA . LYS A 1 384 ? -20.356 5.565 -7.257 1.00 81.06 384 LYS A CA 1
ATOM 3037 C C . LYS A 1 384 ? -19.163 6.408 -7.685 1.00 81.06 384 LYS A C 1
ATOM 3039 O O . LYS A 1 384 ? -18.900 6.514 -8.879 1.00 81.06 384 LYS A O 1
ATOM 3044 N N . PHE A 1 385 ? -18.440 6.971 -6.719 1.00 83.44 385 PHE A N 1
ATOM 3045 C CA . PHE A 1 385 ? -17.224 7.728 -6.991 1.00 83.44 385 PHE A CA 1
ATOM 3046 C C . PHE A 1 385 ? -16.176 6.863 -7.706 1.00 83.44 385 PHE A C 1
ATOM 3048 O O . PHE A 1 385 ? -15.677 7.259 -8.758 1.00 83.44 385 PHE A O 1
ATOM 3055 N N . PHE A 1 386 ? -15.933 5.644 -7.210 1.00 81.19 386 PHE A N 1
ATOM 3056 C CA . PHE A 1 386 ? -15.018 4.680 -7.821 1.00 81.19 386 PHE A CA 1
ATOM 3057 C C . PHE A 1 386 ? -15.348 4.415 -9.293 1.00 81.19 386 PHE A C 1
ATOM 3059 O O . PHE A 1 386 ? -14.475 4.564 -10.142 1.00 81.19 386 PHE A O 1
ATOM 3066 N N . PHE A 1 387 ? -16.599 4.074 -9.626 1.00 83.44 387 PHE A N 1
ATOM 3067 C CA . PHE A 1 387 ? -16.960 3.763 -11.013 1.00 83.44 387 PHE A CA 1
ATOM 3068 C C . PHE A 1 387 ? -16.905 4.983 -11.940 1.00 83.44 387 PHE A C 1
ATOM 3070 O O . PHE A 1 387 ? -16.540 4.834 -13.106 1.00 83.44 387 PHE A O 1
ATOM 3077 N N . ILE A 1 388 ? -17.220 6.186 -11.445 1.00 89.88 388 ILE A N 1
ATOM 3078 C CA . ILE A 1 388 ? -17.068 7.426 -12.222 1.00 89.88 388 ILE A CA 1
ATOM 3079 C C . ILE A 1 388 ? -15.594 7.640 -12.581 1.00 89.88 388 ILE A C 1
ATOM 3081 O O . ILE A 1 388 ? -15.269 7.825 -13.753 1.00 89.88 388 ILE A O 1
ATOM 3085 N N . VAL A 1 389 ? -14.704 7.569 -11.587 1.00 89.50 389 VAL A N 1
ATOM 3086 C CA . VAL A 1 389 ? -13.259 7.747 -11.793 1.00 89.50 389 VAL A CA 1
ATOM 3087 C C . VAL A 1 389 ? -12.686 6.623 -12.656 1.00 89.50 389 VAL A C 1
ATOM 3089 O O . VAL A 1 389 ? -11.892 6.895 -13.551 1.00 89.50 389 VAL A O 1
ATOM 3092 N N . PHE A 1 390 ? -13.120 5.377 -12.453 1.00 87.38 390 PHE A N 1
ATOM 3093 C CA . PHE A 1 390 ? -12.714 4.227 -13.261 1.00 87.38 390 PHE A CA 1
ATOM 3094 C C . PHE A 1 390 ? -13.002 4.453 -14.747 1.00 87.38 390 PHE A C 1
ATOM 3096 O O . PHE A 1 390 ? -12.093 4.340 -15.566 1.00 87.38 390 PHE A O 1
ATOM 3103 N N . TRP A 1 391 ? -14.238 4.813 -15.104 1.00 92.19 391 TRP A N 1
ATOM 3104 C CA . TRP A 1 391 ? -14.604 5.028 -16.505 1.00 92.19 391 TRP A CA 1
ATOM 3105 C C . TRP A 1 391 ? -13.952 6.277 -17.096 1.00 92.19 391 TRP A C 1
ATOM 3107 O O . TRP A 1 391 ? -13.533 6.245 -18.252 1.00 92.19 391 TRP A O 1
ATOM 3117 N N . ALA A 1 392 ? -13.810 7.351 -16.315 1.00 93.69 392 ALA A N 1
ATOM 3118 C CA . ALA A 1 392 ? -13.091 8.545 -16.750 1.00 93.69 392 ALA A CA 1
ATOM 3119 C C . ALA A 1 392 ? -11.622 8.228 -17.075 1.00 93.69 392 ALA A C 1
ATOM 3121 O O . ALA A 1 392 ? -11.154 8.549 -18.167 1.00 93.69 392 ALA A O 1
ATOM 3122 N N . SER A 1 393 ? -10.920 7.532 -16.177 1.00 89.69 393 SER A N 1
ATOM 3123 C CA . SER A 1 393 ? -9.533 7.100 -16.378 1.00 89.69 393 SER A CA 1
ATOM 3124 C C . SER A 1 393 ? -9.402 6.086 -17.513 1.00 89.69 393 SER A C 1
ATOM 3126 O O . SER A 1 393 ? -8.478 6.193 -18.313 1.00 89.69 393 SER A O 1
ATOM 3128 N N . PHE A 1 394 ? -10.342 5.141 -17.632 1.00 90.12 394 PHE A N 1
ATOM 3129 C CA . PHE A 1 394 ? -10.379 4.172 -18.728 1.00 90.12 394 PHE A CA 1
ATOM 3130 C C . PHE A 1 394 ? -10.480 4.867 -20.085 1.00 90.12 394 PHE A C 1
ATOM 3132 O O . PHE A 1 394 ? -9.708 4.552 -20.981 1.00 90.12 394 PHE A O 1
ATOM 3139 N N . LEU A 1 395 ? -11.401 5.823 -20.243 1.00 93.19 395 LEU A N 1
ATOM 3140 C CA . LEU A 1 395 ? -11.564 6.567 -21.494 1.00 93.19 395 LEU A CA 1
ATOM 3141 C C . LEU A 1 395 ? -10.368 7.483 -21.765 1.00 93.19 395 LEU A C 1
ATOM 3143 O O . LEU A 1 395 ? -9.906 7.560 -22.903 1.00 93.19 395 LEU A O 1
ATOM 3147 N N . TYR A 1 396 ? -9.849 8.144 -20.726 1.00 91.75 396 TYR A N 1
ATOM 3148 C CA . TYR A 1 396 ? -8.699 9.029 -20.854 1.00 91.75 396 TYR A CA 1
ATOM 3149 C C . TYR A 1 396 ? -7.434 8.275 -21.255 1.00 91.75 396 TYR A C 1
ATOM 3151 O O . TYR A 1 396 ? -6.694 8.790 -22.079 1.00 91.75 396 TYR A O 1
ATOM 3159 N N . PHE A 1 397 ? -7.213 7.054 -20.759 1.00 88.25 397 PHE A N 1
ATOM 3160 C CA . PHE A 1 397 ? -6.038 6.232 -21.074 1.00 88.25 397 PHE A CA 1
ATOM 3161 C C . PHE A 1 397 ? -5.792 6.073 -22.585 1.00 88.25 397 PHE A C 1
ATOM 3163 O O . PHE A 1 397 ? -4.651 6.139 -23.035 1.00 88.25 397 PHE A O 1
ATOM 3170 N N . TRP A 1 398 ? -6.849 5.946 -23.394 1.00 90.06 398 TRP A N 1
ATOM 3171 C CA . TRP A 1 398 ? -6.724 5.822 -24.853 1.00 90.06 398 TRP A CA 1
ATOM 3172 C C . TRP A 1 398 ? -6.173 7.080 -25.527 1.00 90.06 398 TRP A C 1
ATOM 3174 O O . TRP A 1 398 ? -5.612 6.993 -26.621 1.00 90.06 398 TRP A O 1
ATOM 3184 N N . VAL A 1 399 ? -6.344 8.247 -24.904 1.00 92.81 399 VAL A N 1
ATOM 3185 C CA . VAL A 1 399 ? -5.962 9.533 -25.485 1.00 92.81 399 VAL A CA 1
ATOM 3186 C C . VAL A 1 399 ? -4.440 9.658 -25.602 1.00 92.81 399 VAL A C 1
ATOM 3188 O O . VAL A 1 399 ? -3.975 9.780 -26.735 1.00 92.81 399 VAL A O 1
ATOM 3191 N N . PRO A 1 400 ? -3.643 9.593 -24.518 1.00 90.19 400 PRO A N 1
ATOM 3192 C CA . PRO A 1 400 ? -2.198 9.658 -24.639 1.00 90.19 400 PRO A CA 1
ATOM 3193 C C . PRO A 1 400 ? -1.593 8.344 -25.154 1.00 90.19 400 PRO A C 1
ATOM 3195 O O . PRO A 1 400 ? -0.617 8.406 -25.883 1.00 90.19 400 PRO A O 1
ATOM 3198 N N . ASP A 1 401 ? -2.165 7.166 -24.878 1.00 83.38 401 ASP A N 1
ATOM 3199 C CA . ASP A 1 401 ? -1.485 5.896 -25.203 1.00 83.38 401 ASP A CA 1
ATOM 3200 C C . ASP A 1 401 ? -1.645 5.466 -26.676 1.00 83.38 401 ASP A C 1
ATOM 3202 O O . ASP A 1 401 ? -0.742 4.872 -27.275 1.00 83.38 401 ASP A O 1
ATOM 3206 N N . TYR A 1 402 ? -2.786 5.792 -27.293 1.00 86.44 402 TYR A N 1
ATOM 3207 C CA . TYR A 1 402 ? -3.117 5.325 -28.642 1.00 86.44 402 TYR A CA 1
ATOM 3208 C C . TYR A 1 402 ? -3.462 6.457 -29.611 1.00 86.44 402 TYR A C 1
ATOM 3210 O O . TYR A 1 402 ? -2.882 6.539 -30.692 1.00 86.44 402 TYR A O 1
ATOM 3218 N N . LEU A 1 403 ? -4.395 7.339 -29.244 1.00 92.25 403 LEU A N 1
ATOM 3219 C CA . LEU A 1 403 ? -4.920 8.353 -30.163 1.00 92.25 403 LEU A CA 1
ATOM 3220 C C . LEU A 1 403 ? -3.915 9.482 -30.429 1.00 92.25 403 LEU A C 1
ATOM 3222 O O . LEU A 1 403 ? -3.824 9.960 -31.559 1.00 92.25 403 LEU A O 1
ATOM 3226 N N . PHE A 1 404 ? -3.165 9.915 -29.410 1.00 91.88 404 PHE A N 1
ATOM 3227 C CA . PHE A 1 404 ? -2.178 10.983 -29.532 1.00 91.88 404 PHE A CA 1
ATOM 3228 C C . PHE A 1 404 ? -0.963 10.786 -28.609 1.00 91.88 404 PHE A C 1
ATOM 3230 O O . PHE A 1 404 ? -0.784 11.474 -27.605 1.00 91.88 404 PHE A O 1
ATOM 3237 N N . GLN A 1 405 ? -0.064 9.899 -29.036 1.00 88.44 405 GLN A N 1
ATOM 3238 C CA . GLN A 1 405 ? 1.157 9.499 -28.315 1.00 88.44 405 GLN A CA 1
ATOM 3239 C C . GLN A 1 405 ? 2.117 10.638 -27.954 1.00 88.44 405 GLN A C 1
ATOM 3241 O O . GLN A 1 405 ? 2.863 10.538 -26.980 1.00 88.44 405 GLN A O 1
ATOM 3246 N N . ALA A 1 406 ? 2.075 11.763 -28.673 1.00 87.69 406 ALA A N 1
ATOM 3247 C CA . ALA A 1 406 ? 2.893 12.924 -28.324 1.00 87.69 406 ALA A CA 1
ATOM 3248 C C . ALA A 1 406 ? 2.518 13.536 -26.959 1.00 87.69 406 ALA A C 1
ATOM 3250 O O . ALA A 1 406 ? 3.322 14.272 -26.391 1.00 87.69 406 ALA A O 1
ATOM 3251 N N . LEU A 1 407 ? 1.325 13.241 -26.426 1.00 89.94 407 LEU A N 1
ATOM 3252 C CA . LEU A 1 407 ? 0.914 13.652 -25.083 1.00 89.94 407 LEU A CA 1
ATOM 3253 C C . LEU A 1 407 ? 1.648 12.882 -23.978 1.00 89.94 407 LEU A C 1
ATOM 3255 O O . LEU A 1 407 ? 1.871 13.451 -22.908 1.00 89.94 407 LEU A O 1
ATOM 3259 N N . SER A 1 408 ? 2.060 11.634 -24.225 1.00 87.88 408 SER A N 1
ATOM 3260 C CA . SER A 1 408 ? 2.828 10.845 -23.252 1.00 87.88 408 SER A CA 1
ATOM 3261 C C . SER A 1 408 ? 4.247 11.380 -23.074 1.00 87.88 408 SER A C 1
ATOM 3263 O O . SER A 1 408 ? 4.734 11.457 -21.949 1.00 87.88 408 SER A O 1
ATOM 3265 N N . THR A 1 409 ? 4.895 11.827 -24.152 1.00 86.38 409 THR A N 1
ATOM 3266 C CA . THR A 1 409 ? 6.238 12.435 -24.120 1.00 86.38 409 THR A CA 1
ATOM 3267 C C . THR A 1 409 ? 6.195 13.880 -24.606 1.00 86.38 409 THR A C 1
ATOM 3269 O O . THR A 1 409 ? 6.865 14.249 -25.577 1.00 86.38 409 THR A O 1
ATOM 3272 N N . PHE A 1 410 ? 5.372 14.703 -23.959 1.00 89.75 410 PHE A N 1
ATOM 3273 C CA . PHE A 1 410 ? 5.152 16.076 -24.390 1.00 89.75 410 PHE A CA 1
ATOM 3274 C C . PHE A 1 410 ? 6.429 16.906 -24.225 1.00 89.75 410 PHE A C 1
ATOM 3276 O O . PHE A 1 410 ? 7.013 16.973 -23.145 1.00 89.75 410 PHE A O 1
ATOM 3283 N N . ASN A 1 411 ? 6.890 17.536 -25.309 1.00 89.12 411 ASN A N 1
ATOM 3284 C CA . ASN A 1 411 ? 8.142 18.290 -25.299 1.00 89.12 411 ASN A CA 1
ATOM 3285 C C . ASN A 1 411 ? 8.136 19.503 -26.227 1.00 89.12 411 ASN A C 1
ATOM 3287 O O . ASN A 1 411 ? 8.854 19.571 -27.230 1.00 89.12 411 ASN A O 1
ATOM 3291 N N . TRP A 1 412 ? 7.334 20.490 -25.857 1.00 90.19 412 TRP A N 1
ATOM 3292 C CA . TRP A 1 412 ? 7.180 21.720 -26.623 1.00 90.19 412 TRP A CA 1
ATOM 3293 C C . TRP A 1 412 ? 8.480 22.538 -26.751 1.00 90.19 412 TRP A C 1
ATOM 3295 O O . TRP A 1 412 ? 8.657 23.260 -27.730 1.00 90.19 412 TRP A O 1
ATOM 3305 N N . MET A 1 413 ? 9.419 22.423 -25.805 1.00 90.62 413 MET A N 1
ATOM 3306 C CA . MET A 1 413 ? 10.642 23.238 -25.809 1.00 90.62 413 MET A CA 1
ATOM 3307 C C . MET A 1 413 ? 11.584 22.897 -26.957 1.00 90.62 413 MET A C 1
ATOM 3309 O O . MET A 1 413 ? 12.188 23.793 -27.545 1.00 90.62 413 MET A O 1
ATOM 3313 N N . THR A 1 414 ? 11.660 21.625 -27.346 1.00 89.12 414 THR A N 1
ATOM 3314 C CA . THR A 1 414 ? 12.461 21.220 -28.511 1.00 89.12 414 THR A CA 1
ATOM 3315 C C . THR A 1 414 ? 11.930 21.789 -29.828 1.00 89.12 414 THR A C 1
ATOM 3317 O O . THR A 1 414 ? 12.702 21.950 -30.772 1.00 89.12 414 THR A O 1
ATOM 3320 N N . TRP A 1 415 ? 10.657 22.198 -29.891 1.00 89.44 415 TRP A N 1
ATOM 3321 C CA . TRP A 1 415 ? 10.074 22.833 -31.079 1.00 89.44 415 TRP A CA 1
ATOM 3322 C C . TRP A 1 415 ? 10.580 24.260 -31.303 1.00 89.44 415 TRP A C 1
ATOM 3324 O O . TRP A 1 415 ? 10.556 24.737 -32.435 1.00 89.44 415 TRP A O 1
ATOM 3334 N N . ILE A 1 416 ? 11.090 24.926 -30.259 1.00 91.94 416 ILE A N 1
ATOM 3335 C CA . ILE A 1 416 ? 11.665 26.277 -30.365 1.00 91.94 416 ILE A CA 1
ATOM 3336 C C . ILE A 1 416 ? 12.868 26.266 -31.316 1.00 91.94 416 ILE A C 1
ATOM 3338 O O . ILE A 1 416 ? 13.041 27.179 -32.124 1.00 91.94 416 ILE A O 1
ATOM 3342 N N . LYS A 1 417 ? 13.715 25.231 -31.225 1.00 92.50 417 LYS A N 1
ATOM 3343 C CA . LYS A 1 417 ? 14.854 25.042 -32.129 1.00 92.50 417 LYS A CA 1
ATOM 3344 C C . LYS A 1 417 ? 15.195 23.552 -32.293 1.00 92.50 417 LYS A C 1
ATOM 3346 O O . LYS A 1 417 ? 16.116 23.065 -31.634 1.00 92.50 417 LYS A O 1
ATOM 3351 N N . PRO A 1 418 ? 14.525 22.839 -33.213 1.00 87.88 418 PRO A N 1
ATOM 3352 C CA . PRO A 1 418 ? 14.603 21.377 -33.306 1.00 87.88 418 PRO A CA 1
ATOM 3353 C C . PRO A 1 418 ? 15.983 20.841 -33.708 1.00 87.88 418 PRO A C 1
ATOM 3355 O O . PRO A 1 418 ? 16.307 19.697 -33.420 1.00 87.88 418 PRO A O 1
ATOM 3358 N N . THR A 1 419 ? 16.825 21.657 -34.347 1.00 91.69 419 THR A N 1
ATOM 3359 C CA . THR A 1 419 ? 18.173 21.259 -34.788 1.00 91.69 419 THR A CA 1
ATOM 3360 C C . THR A 1 419 ? 19.269 21.526 -33.753 1.00 91.69 419 THR A C 1
ATOM 3362 O O . THR A 1 419 ? 20.442 21.265 -34.014 1.00 91.69 419 THR A O 1
ATOM 3365 N N . ASN A 1 420 ? 18.932 22.082 -32.586 1.00 92.62 420 ASN A N 1
ATOM 3366 C CA . ASN A 1 420 ? 19.918 22.413 -31.563 1.00 92.62 420 ASN A CA 1
ATOM 3367 C C . ASN A 1 420 ? 20.163 21.223 -30.628 1.00 92.62 420 ASN A C 1
ATOM 3369 O O . ASN A 1 420 ? 19.316 20.902 -29.795 1.00 92.62 420 ASN A O 1
ATOM 3373 N N . LEU A 1 421 ? 21.359 20.634 -30.726 1.00 88.81 421 LEU A N 1
ATOM 3374 C CA . LEU A 1 421 ? 21.785 19.521 -29.879 1.00 88.81 421 LEU A CA 1
ATOM 3375 C C . LEU A 1 421 ? 21.714 19.863 -28.386 1.00 88.81 421 LEU A C 1
ATOM 3377 O O . LEU A 1 421 ? 21.134 19.103 -27.625 1.00 88.81 421 LEU A O 1
ATOM 3381 N N . ASN A 1 422 ? 22.236 21.017 -27.963 1.00 90.75 422 ASN A N 1
ATOM 3382 C CA . ASN A 1 422 ? 22.263 21.394 -26.545 1.00 90.75 422 ASN A CA 1
ATOM 3383 C C . ASN A 1 422 ? 20.846 21.561 -25.978 1.00 90.75 422 ASN A C 1
ATOM 3385 O O . ASN A 1 422 ? 20.588 21.200 -24.832 1.00 90.75 422 ASN A O 1
ATOM 3389 N N . LEU A 1 423 ? 19.915 22.069 -26.793 1.00 91.19 423 LEU A N 1
ATOM 3390 C CA . LEU A 1 423 ? 18.507 22.171 -26.408 1.00 91.19 423 LEU A CA 1
ATOM 3391 C C . LEU A 1 423 ? 17.879 20.781 -26.254 1.00 91.19 423 LEU A C 1
ATOM 3393 O O . LEU A 1 423 ? 17.218 20.524 -25.248 1.00 91.19 423 LEU A O 1
ATOM 3397 N N . ALA A 1 424 ? 18.115 19.881 -27.211 1.00 90.19 424 ALA A N 1
ATOM 3398 C CA . ALA A 1 424 ? 17.611 18.510 -27.174 1.00 90.19 424 ALA A CA 1
ATOM 3399 C C . ALA A 1 424 ? 18.206 17.696 -26.011 1.00 90.19 424 ALA A C 1
ATOM 3401 O O . ALA A 1 424 ? 17.482 16.981 -25.331 1.00 90.19 424 ALA A O 1
ATOM 3402 N N . VAL A 1 425 ? 19.496 17.858 -25.721 1.00 89.88 425 VAL A N 1
ATOM 3403 C CA . VAL A 1 425 ? 20.190 17.200 -24.603 1.00 89.88 425 VAL A CA 1
ATOM 3404 C C . VAL A 1 425 ? 19.589 17.613 -23.258 1.00 89.88 425 VAL A C 1
ATOM 3406 O O . VAL A 1 425 ? 19.354 16.765 -22.401 1.00 89.88 425 VAL A O 1
ATOM 3409 N N . VAL A 1 426 ? 19.294 18.903 -23.070 1.00 91.31 426 VAL A N 1
ATOM 3410 C CA . VAL A 1 426 ? 18.770 19.426 -21.798 1.00 91.31 426 VAL A CA 1
ATOM 3411 C C . VAL A 1 426 ? 17.272 19.156 -21.628 1.00 91.31 426 VAL A C 1
ATOM 3413 O O . VAL A 1 426 ? 16.841 18.695 -20.574 1.00 91.31 426 VAL A O 1
ATOM 3416 N N . THR A 1 427 ? 16.474 19.447 -22.656 1.00 91.38 427 THR A N 1
ATOM 3417 C CA . THR A 1 427 ? 15.000 19.464 -22.563 1.00 91.38 427 THR A CA 1
ATOM 3418 C C . THR A 1 427 ? 14.330 18.243 -23.191 1.00 91.38 427 THR A C 1
ATOM 3420 O O . THR A 1 427 ? 13.134 18.038 -23.025 1.00 91.38 427 THR A O 1
ATOM 3423 N N . GLY A 1 428 ? 15.074 17.410 -23.922 1.00 88.31 428 GLY A N 1
ATOM 3424 C CA . GLY A 1 428 ? 14.578 16.216 -24.608 1.00 88.31 428 GLY A CA 1
ATOM 3425 C C . GLY A 1 428 ? 13.916 15.203 -23.674 1.00 88.31 428 GLY A C 1
ATOM 3426 O O . GLY A 1 428 ? 14.596 14.668 -22.807 1.00 88.31 428 GLY A O 1
ATOM 3427 N N . SER A 1 429 ? 12.635 14.879 -23.887 1.00 83.38 429 SER A N 1
ATOM 3428 C CA . SER A 1 429 ? 11.940 13.784 -23.182 1.00 83.38 429 SER A CA 1
ATOM 3429 C C . SER A 1 429 ? 12.424 12.386 -23.591 1.00 83.38 429 SER A C 1
ATOM 3431 O O . SER A 1 429 ? 12.296 11.446 -22.817 1.00 83.38 429 SER A O 1
ATOM 3433 N N . VAL A 1 430 ? 12.989 12.240 -24.796 1.00 80.62 430 VAL A N 1
ATOM 3434 C CA . VAL A 1 430 ? 13.600 10.996 -25.291 1.00 80.62 430 VAL A CA 1
ATOM 3435 C C . VAL A 1 430 ? 15.056 11.288 -25.634 1.00 80.62 430 VAL A C 1
ATOM 3437 O O . VAL A 1 430 ? 15.334 12.216 -26.390 1.00 80.62 430 VAL A O 1
ATOM 3440 N N . GLY A 1 431 ? 15.987 10.536 -25.046 1.00 79.56 431 GLY A N 1
ATOM 3441 C CA . GLY A 1 431 ? 17.429 10.708 -25.260 1.00 79.56 431 GLY A CA 1
ATOM 3442 C C . GLY A 1 431 ? 18.058 11.939 -24.590 1.00 79.56 431 GLY A C 1
ATOM 3443 O O . GLY A 1 431 ? 19.282 12.021 -24.528 1.00 79.56 431 GLY A O 1
ATOM 3444 N N . GLY A 1 432 ? 17.254 12.872 -24.072 1.00 86.44 432 GLY A N 1
ATOM 3445 C CA . GLY A 1 432 ? 17.689 14.020 -23.272 1.00 86.44 432 GLY A CA 1
ATOM 3446 C C . GLY A 1 432 ? 17.412 13.839 -21.777 1.00 86.44 432 GLY A C 1
ATOM 3447 O O . GLY A 1 432 ? 16.957 12.784 -21.329 1.00 86.44 432 GLY A O 1
ATOM 3448 N N . LEU A 1 433 ? 17.695 14.880 -20.994 1.00 86.25 433 LEU A N 1
ATOM 3449 C CA . LEU A 1 433 ? 17.495 14.886 -19.540 1.00 86.25 433 LEU A CA 1
ATOM 3450 C C . LEU A 1 433 ? 16.075 15.261 -19.094 1.00 86.25 433 LEU A C 1
ATOM 3452 O O . LEU A 1 433 ? 15.786 15.202 -17.902 1.00 86.25 433 LEU A O 1
ATOM 3456 N N . GLY A 1 434 ? 15.192 15.634 -20.023 1.00 86.62 434 GLY A N 1
ATOM 3457 C CA . GLY A 1 434 ? 13.775 15.843 -19.735 1.00 86.62 434 GLY A CA 1
ATOM 3458 C C . GLY A 1 434 ? 13.454 17.052 -18.855 1.00 86.62 434 GLY A C 1
ATOM 3459 O O . GLY A 1 434 ? 12.402 17.050 -18.219 1.00 86.62 434 GLY A O 1
ATOM 3460 N N . LEU A 1 435 ? 14.310 18.086 -18.805 1.00 89.12 435 LEU A N 1
ATOM 3461 C CA . LEU A 1 435 ? 13.950 19.337 -18.133 1.00 89.12 435 LEU A CA 1
ATOM 3462 C C . LEU A 1 435 ? 12.744 19.939 -18.856 1.00 89.12 435 LEU A C 1
ATOM 3464 O O . LEU A 1 435 ? 12.911 20.511 -19.931 1.00 89.12 435 LEU A O 1
ATOM 3468 N N . ASN A 1 436 ? 11.550 19.781 -18.282 1.00 88.44 436 ASN A N 1
ATOM 3469 C CA . ASN A 1 436 ? 10.296 20.290 -18.819 1.00 88.44 436 ASN A CA 1
ATOM 3470 C C . ASN A 1 436 ? 9.263 20.562 -17.714 1.00 88.44 436 ASN A C 1
ATOM 3472 O O . ASN A 1 436 ? 8.930 19.635 -16.980 1.00 88.44 436 ASN A O 1
ATOM 3476 N N . PRO A 1 437 ? 8.720 21.797 -17.608 1.00 86.69 437 PRO A N 1
ATOM 3477 C CA . PRO A 1 437 ? 7.651 22.107 -16.657 1.00 86.69 437 PRO A CA 1
ATOM 3478 C C . PRO A 1 437 ? 6.379 21.271 -16.848 1.00 86.69 437 PRO A C 1
ATOM 3480 O O . PRO A 1 437 ? 5.684 20.992 -15.878 1.00 86.69 437 PRO A O 1
ATOM 3483 N N . ILE A 1 438 ? 6.063 20.883 -18.088 1.00 88.00 438 ILE A N 1
ATOM 3484 C CA . ILE A 1 438 ? 4.897 20.053 -18.424 1.00 88.00 438 ILE A CA 1
ATOM 3485 C C . ILE A 1 438 ? 5.394 18.886 -19.292 1.00 88.00 438 ILE A C 1
ATOM 3487 O O . ILE A 1 438 ? 5.364 18.982 -20.522 1.00 88.00 438 ILE A O 1
ATOM 3491 N N . PRO A 1 439 ? 5.934 17.817 -18.677 1.00 85.94 439 PRO A N 1
ATOM 3492 C CA . PRO A 1 439 ? 6.621 16.744 -19.399 1.00 85.94 439 PRO A CA 1
ATOM 3493 C C . PRO A 1 439 ? 5.678 15.704 -20.016 1.00 85.94 439 PRO A C 1
ATOM 3495 O O . PRO A 1 439 ? 6.055 15.018 -20.965 1.00 85.94 439 PRO A O 1
ATOM 3498 N N . THR A 1 440 ? 4.468 15.554 -19.477 1.00 89.00 440 THR A N 1
ATOM 3499 C CA . THR A 1 440 ? 3.523 14.517 -19.897 1.00 89.00 440 THR A CA 1
ATOM 3500 C C . THR A 1 440 ? 2.094 14.871 -19.495 1.00 89.00 440 THR A C 1
ATOM 3502 O O . THR A 1 440 ? 1.874 15.547 -18.490 1.00 89.00 440 THR A O 1
ATOM 3505 N N . PHE A 1 441 ? 1.131 14.385 -20.272 1.00 90.06 441 PHE A N 1
ATOM 3506 C CA . PHE A 1 441 ? -0.286 14.327 -19.910 1.00 90.06 441 PHE A CA 1
ATOM 3507 C C . PHE A 1 441 ? -0.747 12.882 -19.661 1.00 90.06 441 PHE A C 1
ATOM 3509 O O . PHE A 1 441 ? -1.935 12.630 -19.474 1.00 90.06 441 PHE A O 1
ATOM 3516 N N . ASP A 1 442 ? 0.176 11.922 -19.667 1.00 88.50 442 ASP A N 1
ATOM 3517 C CA . ASP A 1 442 ? -0.094 10.513 -19.411 1.00 88.50 442 ASP A CA 1
ATOM 3518 C C . ASP A 1 442 ? 0.106 10.196 -17.929 1.00 88.50 442 ASP A C 1
ATOM 3520 O O . ASP A 1 442 ? 1.194 10.364 -17.369 1.00 88.50 442 ASP A O 1
ATOM 3524 N N . TRP A 1 443 ? -0.958 9.709 -17.290 1.00 84.75 443 TRP A N 1
ATOM 3525 C CA . TRP A 1 443 ? -0.925 9.349 -15.878 1.00 84.75 443 TRP A CA 1
ATOM 3526 C C . TRP A 1 443 ? 0.112 8.263 -15.572 1.00 84.75 443 TRP A C 1
ATOM 3528 O O . TRP A 1 443 ? 0.724 8.299 -14.506 1.00 84.75 443 TRP A O 1
ATOM 3538 N N . ASN A 1 444 ? 0.365 7.323 -16.488 1.00 81.44 444 ASN A N 1
ATOM 3539 C CA . ASN A 1 444 ? 1.340 6.253 -16.261 1.00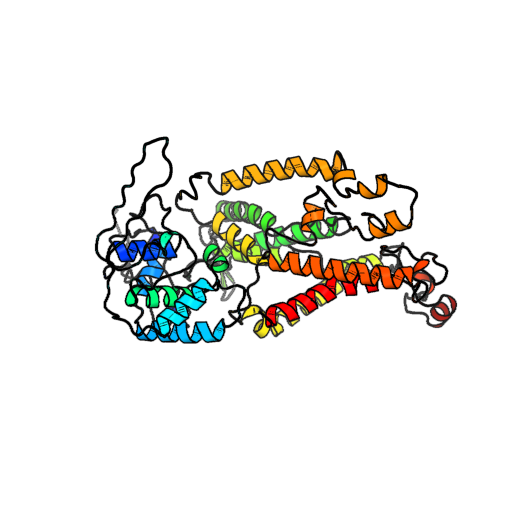 81.44 444 ASN A CA 1
ATOM 3540 C C . ASN A 1 444 ? 2.767 6.805 -16.199 1.00 81.44 444 ASN A C 1
ATOM 3542 O O . ASN A 1 444 ? 3.525 6.438 -15.307 1.00 81.44 444 ASN A O 1
ATOM 3546 N N . TYR A 1 445 ? 3.109 7.740 -17.090 1.00 81.62 445 TYR A N 1
ATOM 3547 C CA . TYR A 1 445 ? 4.398 8.438 -17.059 1.00 81.62 445 TYR A CA 1
ATOM 3548 C C . TYR A 1 445 ? 4.528 9.371 -15.852 1.00 81.62 445 TYR A C 1
ATOM 3550 O O . TYR A 1 445 ? 5.606 9.495 -15.278 1.00 81.62 445 TYR A O 1
ATOM 3558 N N . PHE A 1 446 ? 3.443 10.039 -15.457 1.00 80.94 446 PHE A N 1
ATOM 3559 C CA . PHE A 1 446 ? 3.464 10.941 -14.306 1.00 80.94 446 PHE A CA 1
ATOM 3560 C C . PHE A 1 446 ? 3.608 10.183 -12.977 1.00 80.94 446 PHE A C 1
ATOM 3562 O O . PHE A 1 446 ? 4.381 10.569 -12.099 1.00 80.94 446 PHE A O 1
ATOM 3569 N N . SER A 1 447 ? 2.874 9.080 -12.825 1.00 79.25 447 SER A N 1
ATOM 3570 C CA . SER A 1 447 ? 2.826 8.307 -11.582 1.00 79.25 447 SER A CA 1
ATOM 3571 C C . SER A 1 447 ? 4.004 7.343 -11.406 1.00 79.25 447 SER A C 1
ATOM 3573 O O . SER A 1 447 ? 4.260 6.953 -10.269 1.00 79.25 447 SER A O 1
ATOM 3575 N N . SER A 1 448 ? 4.758 7.006 -12.464 1.00 74.00 448 SER A N 1
ATOM 3576 C CA . SER A 1 448 ? 5.830 5.996 -12.412 1.00 74.00 448 SER A CA 1
ATOM 3577 C C . SER A 1 448 ? 6.972 6.319 -11.446 1.00 74.00 448 SER A C 1
ATOM 3579 O O . SER A 1 448 ? 7.628 5.398 -10.970 1.00 74.00 448 SER A O 1
ATOM 3581 N N . LEU A 1 449 ? 7.235 7.602 -11.168 1.00 68.19 449 LEU A N 1
ATOM 3582 C CA . LEU A 1 449 ? 8.329 8.030 -10.282 1.00 68.19 449 LEU A CA 1
ATOM 3583 C C . LEU A 1 449 ? 7.855 8.721 -9.000 1.00 68.19 449 LEU A C 1
ATOM 3585 O O . LEU A 1 449 ? 8.547 8.653 -7.990 1.00 68.19 449 LEU A O 1
ATOM 3589 N N . LEU A 1 450 ? 6.706 9.402 -9.032 1.00 73.69 450 LEU A N 1
ATOM 3590 C CA . LEU A 1 450 ? 6.284 10.282 -7.937 1.00 73.69 450 LEU A CA 1
ATOM 3591 C C . LEU A 1 450 ? 5.141 9.715 -7.089 1.00 73.69 450 LEU A C 1
ATOM 3593 O O . LEU A 1 450 ? 5.018 10.107 -5.937 1.00 73.69 450 LEU A O 1
ATOM 3597 N N . GLN A 1 451 ? 4.295 8.832 -7.638 1.00 77.44 451 GLN A N 1
ATOM 3598 C CA . GLN A 1 451 ? 3.133 8.241 -6.945 1.00 77.44 451 GLN A CA 1
ATOM 3599 C C . GLN A 1 451 ? 2.351 9.214 -6.017 1.00 77.44 451 GLN A C 1
ATOM 3601 O O . GLN A 1 451 ? 2.039 8.870 -4.874 1.00 77.44 451 GLN A O 1
ATOM 3606 N N . PRO A 1 452 ? 1.988 10.430 -6.472 1.00 73.25 452 PRO A N 1
ATOM 3607 C CA . PRO A 1 452 ? 1.642 11.549 -5.584 1.00 73.25 452 PRO A CA 1
ATOM 3608 C C . PRO A 1 452 ? 0.331 11.390 -4.799 1.00 73.25 452 PRO A C 1
ATOM 3610 O O . PRO A 1 452 ? 0.065 12.181 -3.903 1.00 73.25 452 PRO A O 1
ATOM 3613 N N . LEU A 1 453 ? -0.502 10.400 -5.137 1.00 80.19 453 LEU A N 1
ATOM 3614 C CA . LEU A 1 453 ? -1.742 10.093 -4.409 1.00 80.19 453 LEU A CA 1
ATOM 3615 C C . LEU A 1 453 ? -1.542 9.086 -3.267 1.00 80.19 453 LEU A C 1
ATOM 3617 O O . LEU A 1 453 ? -2.448 8.891 -2.464 1.00 80.19 453 LEU A O 1
ATOM 3621 N N . GLN A 1 454 ? -0.401 8.399 -3.238 1.00 78.50 454 GLN A N 1
ATOM 3622 C CA . GLN A 1 454 ? -0.134 7.291 -2.320 1.00 78.50 454 GLN A CA 1
ATOM 3623 C C . GLN A 1 454 ? 0.930 7.645 -1.285 1.00 78.50 454 GLN A C 1
ATOM 3625 O O . GLN A 1 454 ? 0.862 7.169 -0.155 1.00 78.50 454 GLN A O 1
ATOM 3630 N N . VAL A 1 455 ? 1.920 8.457 -1.665 1.00 80.19 455 VAL A N 1
ATOM 3631 C CA . VAL A 1 455 ? 3.000 8.873 -0.769 1.00 80.19 455 VAL A CA 1
ATOM 3632 C C . VAL A 1 455 ? 2.819 10.327 -0.317 1.00 80.19 455 VAL A C 1
ATOM 3634 O O . VAL A 1 455 ? 2.339 11.146 -1.102 1.00 80.19 455 VAL A O 1
ATOM 3637 N N . PRO A 1 456 ? 3.222 10.675 0.920 1.00 80.06 456 PRO A N 1
ATOM 3638 C CA . PRO A 1 456 ? 3.137 12.043 1.426 1.00 80.06 456 PRO A CA 1
ATOM 3639 C C . PRO A 1 456 ? 3.877 13.051 0.544 1.00 80.06 456 PRO A C 1
ATOM 3641 O O . PRO A 1 456 ? 4.9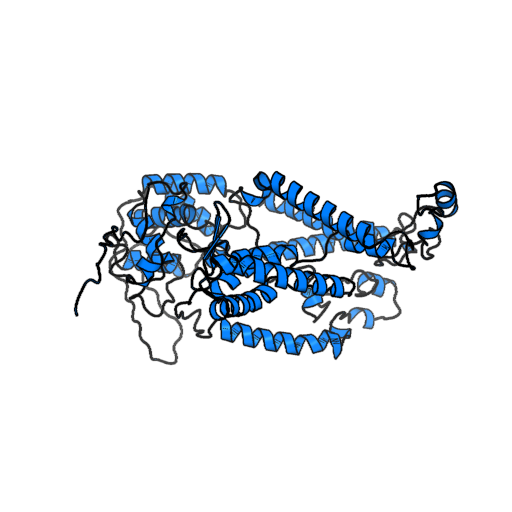22 12.729 -0.017 1.00 80.06 456 PRO A O 1
ATOM 3644 N N . PHE A 1 457 ? 3.388 14.293 0.490 1.00 80.81 457 PHE A N 1
ATOM 3645 C CA . PHE A 1 457 ? 3.877 15.345 -0.414 1.00 80.81 457 PHE A CA 1
ATOM 3646 C C . PHE A 1 457 ? 5.382 15.641 -0.308 1.00 80.81 457 PHE A C 1
ATOM 3648 O O . PHE A 1 457 ? 6.036 15.900 -1.321 1.00 80.81 457 PHE A O 1
ATOM 3655 N N . TYR A 1 458 ? 5.960 15.561 0.894 1.00 78.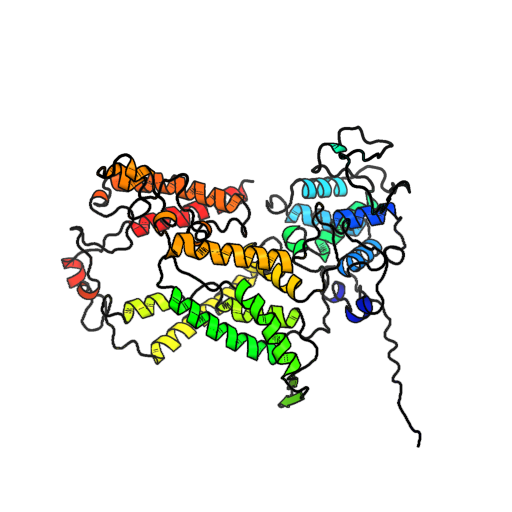19 458 TYR A N 1
ATOM 3656 C CA . TYR A 1 458 ? 7.390 15.811 1.089 1.00 78.19 458 TYR A CA 1
ATOM 3657 C C . TYR A 1 458 ? 8.269 14.806 0.324 1.00 78.19 458 TYR A C 1
ATOM 3659 O O . TYR A 1 458 ? 9.371 15.149 -0.102 1.00 78.19 458 TYR A O 1
ATOM 3667 N N . ASN A 1 459 ? 7.791 13.577 0.101 1.00 78.50 459 ASN A N 1
ATOM 3668 C CA . ASN A 1 459 ? 8.569 12.532 -0.558 1.00 78.50 459 ASN A CA 1
ATOM 3669 C C . ASN A 1 459 ? 8.763 12.812 -2.068 1.00 78.50 459 ASN A C 1
ATOM 3671 O O . ASN A 1 459 ? 9.913 12.844 -2.519 1.00 78.50 459 ASN A O 1
ATOM 3675 N N . PRO A 1 460 ? 7.714 13.107 -2.866 1.00 80.94 460 PRO A N 1
ATOM 3676 C CA . PRO A 1 460 ? 7.869 13.597 -4.234 1.00 80.94 460 PRO A CA 1
ATOM 3677 C C . PRO A 1 460 ? 8.728 14.858 -4.334 1.00 80.94 460 PRO A C 1
ATOM 3679 O O . PRO A 1 460 ? 9.561 14.946 -5.231 1.00 80.94 460 PRO A O 1
ATOM 3682 N N . VAL A 1 461 ? 8.582 15.813 -3.407 1.00 83.56 461 VAL A N 1
ATOM 3683 C CA . VAL A 1 461 ? 9.397 17.041 -3.399 1.00 83.56 461 VAL A CA 1
ATOM 3684 C C . VAL A 1 461 ? 10.880 16.717 -3.214 1.00 83.56 461 VAL A C 1
ATOM 3686 O O . VAL A 1 461 ? 11.705 17.186 -3.997 1.00 83.56 461 VAL A O 1
ATOM 3689 N N . ASN A 1 462 ? 11.227 15.862 -2.249 1.00 81.31 462 ASN A N 1
ATOM 3690 C CA . ASN A 1 462 ? 12.605 15.414 -2.037 1.00 81.31 462 ASN A CA 1
ATOM 3691 C C . ASN A 1 462 ? 13.168 14.691 -3.268 1.00 81.31 462 ASN A C 1
ATOM 3693 O O . ASN A 1 462 ? 14.314 14.933 -3.657 1.00 81.31 462 ASN A O 1
ATOM 3697 N N . ASN A 1 463 ? 12.354 13.852 -3.918 1.00 78.94 463 ASN A N 1
ATOM 3698 C CA . ASN A 1 463 ? 12.720 13.203 -5.176 1.00 78.94 463 ASN A CA 1
ATOM 3699 C C . ASN A 1 463 ? 13.003 14.223 -6.282 1.00 78.94 463 ASN A C 1
ATOM 3701 O O . ASN A 1 463 ? 14.048 14.144 -6.923 1.00 78.94 463 ASN A O 1
ATOM 3705 N N . ILE A 1 464 ? 12.140 15.226 -6.457 1.00 83.19 464 ILE A N 1
ATOM 3706 C CA . ILE A 1 464 ? 12.322 16.291 -7.451 1.00 83.19 464 ILE A CA 1
ATOM 3707 C C . ILE A 1 464 ? 13.586 17.113 -7.163 1.00 83.19 464 ILE A C 1
ATOM 3709 O O . ILE A 1 464 ? 14.341 17.400 -8.090 1.00 83.19 464 ILE A O 1
ATOM 3713 N N . ILE A 1 465 ? 13.867 17.454 -5.900 1.00 84.88 465 ILE A N 1
ATOM 3714 C CA . ILE A 1 465 ? 15.097 18.169 -5.518 1.00 84.88 465 ILE A CA 1
ATOM 3715 C C . ILE A 1 465 ? 16.331 17.326 -5.856 1.00 84.88 465 ILE A C 1
ATOM 3717 O O . ILE A 1 465 ? 17.269 17.824 -6.480 1.00 84.88 465 ILE A O 1
ATOM 3721 N N . GLY A 1 466 ? 16.329 16.040 -5.495 1.00 81.69 466 GLY A N 1
ATOM 3722 C CA . GLY A 1 466 ? 17.425 15.131 -5.821 1.00 81.69 466 GLY A CA 1
ATOM 3723 C C . GLY A 1 466 ? 17.613 14.958 -7.333 1.00 81.69 466 GLY A C 1
ATOM 3724 O O . GLY A 1 466 ? 18.743 15.017 -7.815 1.00 81.69 466 GLY A O 1
ATOM 3725 N N . MET A 1 467 ? 16.521 14.849 -8.096 1.00 80.94 467 MET A N 1
ATOM 3726 C CA . MET A 1 467 ? 16.540 14.835 -9.563 1.00 80.94 467 MET A CA 1
ATOM 3727 C C . MET A 1 467 ? 17.117 16.131 -10.142 1.00 80.94 467 MET A C 1
ATOM 3729 O O . MET A 1 467 ? 17.928 16.080 -11.064 1.00 80.94 467 MET A O 1
ATOM 3733 N N . PHE A 1 468 ? 16.743 17.288 -9.594 1.00 85.81 468 PHE A N 1
ATOM 3734 C CA . PHE A 1 468 ? 17.220 18.595 -10.043 1.00 85.81 468 PHE A CA 1
ATOM 3735 C C . PHE A 1 468 ? 18.719 18.788 -9.779 1.00 85.81 468 PHE A C 1
ATOM 3737 O O . PHE A 1 468 ? 19.443 19.290 -10.638 1.00 85.81 468 PHE A O 1
ATOM 3744 N N . LEU A 1 469 ? 19.220 18.331 -8.629 1.00 85.88 469 LEU A N 1
ATOM 3745 C CA . LEU A 1 469 ? 20.657 18.324 -8.336 1.00 85.88 469 LEU A CA 1
ATOM 3746 C C . LEU A 1 469 ? 21.409 17.334 -9.237 1.00 85.88 469 LEU A C 1
ATOM 3748 O O . LEU A 1 469 ? 22.419 17.694 -9.847 1.00 85.88 469 LEU A O 1
ATOM 3752 N N . GLY A 1 470 ? 20.888 16.111 -9.374 1.00 83.25 470 GLY A N 1
ATOM 3753 C CA . GLY A 1 470 ? 21.445 15.082 -10.251 1.00 83.25 470 GLY A CA 1
ATOM 3754 C C . GLY A 1 470 ? 21.544 15.553 -11.704 1.00 83.25 470 GLY A C 1
ATOM 3755 O O . GLY A 1 470 ? 22.573 15.340 -12.346 1.00 83.25 470 GLY A O 1
ATOM 3756 N N . PHE A 1 471 ? 20.530 16.275 -12.189 1.00 86.38 471 PHE A N 1
ATOM 3757 C CA . PHE A 1 471 ? 20.500 16.901 -13.510 1.00 86.38 471 PHE A CA 1
ATOM 3758 C C . PHE A 1 471 ? 21.733 17.785 -13.770 1.00 86.38 471 PHE A C 1
ATOM 3760 O O . PHE A 1 471 ? 22.415 17.592 -14.780 1.00 86.38 471 PHE A O 1
ATOM 3767 N N . PHE A 1 472 ? 22.089 18.698 -12.856 1.00 88.38 472 PHE A N 1
ATOM 3768 C CA . PHE A 1 472 ? 23.273 19.552 -13.038 1.00 88.38 472 PHE A CA 1
ATOM 3769 C C . PHE A 1 472 ? 24.579 18.769 -12.991 1.00 88.38 472 PHE A C 1
ATOM 3771 O O . PHE A 1 472 ? 25.502 19.069 -13.750 1.00 88.38 472 PHE A O 1
ATOM 3778 N N . CYS A 1 473 ? 24.668 17.751 -12.136 1.00 86.38 473 CYS A N 1
ATOM 3779 C CA . CYS A 1 473 ? 25.854 16.908 -12.087 1.00 86.38 473 CYS A CA 1
ATOM 3780 C C . CYS A 1 473 ? 26.056 16.130 -13.393 1.00 86.38 473 CYS A C 1
ATOM 3782 O O . CYS A 1 473 ? 27.180 16.066 -13.891 1.00 86.38 473 CYS A O 1
ATOM 3784 N N . ILE A 1 474 ? 24.984 15.580 -13.973 1.00 85.25 474 ILE A N 1
ATOM 3785 C CA . ILE A 1 474 ? 25.049 14.861 -15.251 1.00 85.25 474 ILE A CA 1
ATOM 3786 C C . ILE A 1 474 ? 25.491 15.805 -16.371 1.00 85.25 474 ILE A C 1
ATOM 3788 O O . ILE A 1 474 ? 26.389 15.456 -17.137 1.00 85.25 474 ILE A O 1
ATOM 3792 N N . LEU A 1 475 ? 24.936 17.021 -16.429 1.00 88.75 475 LEU A N 1
ATOM 3793 C CA . LEU A 1 475 ? 25.393 18.039 -17.376 1.00 88.75 475 LEU A CA 1
ATOM 3794 C C . LEU A 1 475 ? 26.871 18.386 -17.179 1.00 88.75 475 LEU A C 1
ATOM 3796 O O . LEU A 1 475 ? 27.606 18.477 -18.159 1.00 88.75 475 LEU A O 1
ATOM 3800 N N . GLY A 1 476 ? 27.320 18.542 -15.931 1.00 88.31 476 GLY A N 1
ATOM 3801 C CA . GLY A 1 476 ? 28.719 18.813 -15.609 1.00 88.31 476 GLY A CA 1
ATOM 3802 C C . GLY A 1 476 ? 29.658 17.717 -16.115 1.00 88.31 476 GLY A C 1
ATOM 3803 O O . GLY A 1 476 ? 30.655 18.017 -16.769 1.00 88.31 476 GLY A O 1
ATOM 3804 N N . VAL A 1 477 ? 29.326 16.445 -15.882 1.00 86.38 477 VAL A N 1
ATOM 3805 C CA . VAL A 1 477 ? 30.112 15.290 -16.355 1.00 86.38 477 VAL A CA 1
ATOM 3806 C C . VAL A 1 477 ? 30.121 15.212 -17.884 1.00 86.38 477 VAL A C 1
ATOM 3808 O O . VAL A 1 477 ? 31.189 15.066 -18.476 1.00 86.38 477 VAL A O 1
ATOM 3811 N N . TRP A 1 478 ? 28.955 15.358 -18.520 1.00 87.12 478 TRP A N 1
ATOM 3812 C CA . TRP A 1 478 ? 28.809 15.216 -19.969 1.00 87.12 478 TRP A CA 1
ATOM 3813 C C . TRP A 1 478 ? 29.508 16.349 -20.736 1.00 87.12 478 TRP A C 1
ATOM 3815 O O . TRP A 1 478 ? 30.313 16.082 -21.626 1.00 87.12 478 TRP A O 1
ATOM 3825 N N . TYR A 1 479 ? 29.297 17.613 -20.344 1.00 89.19 479 TYR A N 1
ATOM 3826 C CA . TYR A 1 479 ? 29.948 18.760 -20.993 1.00 89.19 479 TYR A CA 1
ATOM 3827 C C . TYR A 1 479 ? 31.442 18.885 -20.665 1.00 89.19 479 TYR A C 1
ATOM 3829 O O . TYR A 1 479 ? 32.197 19.385 -21.496 1.00 89.19 479 TYR A O 1
ATOM 3837 N N . SER A 1 480 ? 31.899 18.415 -19.496 1.00 88.25 480 SER A N 1
ATOM 3838 C CA . SER A 1 480 ? 33.343 18.305 -19.211 1.00 88.25 480 SER A CA 1
ATOM 3839 C C . SER A 1 480 ? 34.011 17.140 -19.945 1.00 88.25 480 SER A C 1
ATOM 3841 O O . SER A 1 480 ? 35.232 16.992 -19.876 1.00 88.25 480 SER A O 1
ATOM 3843 N N . ASN A 1 481 ? 33.225 16.323 -20.657 1.00 85.19 481 ASN A N 1
ATOM 3844 C CA . ASN A 1 481 ? 33.668 15.131 -21.365 1.00 85.19 481 ASN A CA 1
ATOM 3845 C C . ASN A 1 481 ? 34.494 14.186 -20.476 1.00 85.19 481 ASN A C 1
ATOM 3847 O O . ASN A 1 481 ? 35.468 13.562 -20.913 1.00 85.19 481 ASN A O 1
ATOM 3851 N N . TYR A 1 482 ? 34.129 14.096 -19.197 1.00 82.50 482 TYR A N 1
ATOM 3852 C CA . TYR A 1 482 ? 34.839 13.249 -18.253 1.00 82.50 482 TYR A CA 1
ATOM 3853 C C . TYR A 1 482 ? 34.715 11.790 -18.699 1.00 82.50 482 TYR A C 1
ATOM 3855 O O . TYR A 1 482 ? 33.604 11.295 -18.879 1.00 82.50 482 TYR A O 1
ATOM 3863 N N . LYS A 1 483 ? 35.849 11.110 -18.908 1.00 77.31 483 LYS A N 1
ATOM 3864 C CA . LYS A 1 483 ? 35.915 9.740 -19.450 1.00 77.31 483 LYS A CA 1
ATOM 3865 C C . LYS A 1 483 ? 35.121 9.550 -20.754 1.00 77.31 483 LYS A C 1
ATOM 3867 O O . LYS A 1 483 ? 34.400 8.567 -20.892 1.00 77.31 483 LYS A O 1
ATOM 3872 N N . TRP A 1 484 ? 35.261 10.475 -21.707 1.00 76.81 484 TRP A N 1
ATOM 3873 C CA . TRP A 1 484 ? 34.681 10.357 -23.058 1.00 76.81 484 TRP A CA 1
ATOM 3874 C C . TRP A 1 484 ? 33.143 10.343 -23.100 1.00 76.81 484 TRP A C 1
ATOM 3876 O O . TRP A 1 484 ? 32.541 9.974 -24.106 1.00 76.81 484 TRP A O 1
ATOM 3886 N N . THR A 1 485 ? 32.495 10.786 -22.022 1.00 81.00 485 THR A N 1
ATOM 3887 C CA . THR A 1 485 ? 31.031 10.817 -21.900 1.00 81.00 485 THR A CA 1
ATOM 3888 C C . THR A 1 485 ? 30.350 11.737 -22.911 1.00 81.00 485 THR A C 1
ATOM 3890 O O . THR A 1 485 ? 29.229 11.448 -23.316 1.00 81.00 485 THR A O 1
ATOM 3893 N N . GLY A 1 486 ? 31.022 12.788 -23.385 1.00 79.31 486 GLY A N 1
ATOM 3894 C CA . GLY A 1 486 ? 30.478 13.713 -24.384 1.00 79.31 486 GLY A CA 1
ATOM 3895 C C . GLY A 1 486 ? 30.272 13.089 -25.770 1.00 79.31 486 GLY A C 1
ATOM 3896 O O . GLY A 1 486 ? 29.569 13.664 -26.596 1.00 79.31 486 GLY A O 1
ATOM 3897 N N . TYR A 1 487 ? 30.855 11.913 -26.027 1.00 79.19 487 TYR A N 1
ATOM 3898 C CA . TYR A 1 487 ? 30.661 11.155 -27.271 1.00 79.19 487 TYR A CA 1
ATOM 3899 C C . TYR A 1 487 ? 29.517 10.138 -27.189 1.00 79.19 487 TYR A C 1
ATOM 3901 O O . TYR A 1 487 ? 29.155 9.534 -28.196 1.00 79.19 487 TYR A O 1
ATOM 3909 N N . LEU A 1 488 ? 28.946 9.943 -26.000 1.00 83.12 488 LEU A N 1
ATOM 3910 C CA . LEU A 1 488 ? 27.859 9.004 -25.757 1.00 83.12 488 LEU A CA 1
ATOM 3911 C C . LEU A 1 488 ? 26.523 9.755 -25.637 1.00 83.12 488 LEU A C 1
ATOM 3913 O O . LEU A 1 488 ? 26.499 10.902 -25.169 1.00 83.12 488 LEU A O 1
ATOM 3917 N N . PRO A 1 489 ? 25.393 9.124 -26.006 1.00 83.75 489 PRO A N 1
ATOM 3918 C CA . PRO A 1 489 ? 24.078 9.689 -25.727 1.00 83.75 489 PRO A CA 1
ATOM 3919 C C . PRO A 1 489 ? 23.909 9.963 -24.228 1.00 83.75 489 PRO A C 1
ATOM 3921 O O . PRO A 1 489 ? 24.209 9.106 -23.395 1.00 83.75 489 PRO A O 1
ATOM 3924 N N . ILE A 1 490 ? 23.430 11.164 -23.882 1.00 82.94 490 ILE A N 1
ATOM 3925 C CA . ILE A 1 490 ? 23.357 11.605 -22.480 1.00 82.94 490 ILE A CA 1
ATOM 3926 C C . ILE A 1 490 ? 22.397 10.747 -21.641 1.00 82.94 490 ILE A C 1
ATOM 3928 O O . ILE A 1 490 ? 22.594 10.594 -20.437 1.00 82.94 490 ILE A O 1
ATOM 3932 N N . ASN A 1 491 ? 21.372 10.176 -22.279 1.00 81.62 491 ASN A N 1
ATOM 3933 C CA . ASN A 1 491 ? 20.373 9.327 -21.648 1.00 81.62 491 ASN A CA 1
ATOM 3934 C C . ASN A 1 491 ? 19.998 8.155 -22.576 1.00 81.62 491 ASN A C 1
ATOM 3936 O O . ASN A 1 491 ? 19.055 8.245 -23.359 1.00 81.62 491 ASN A O 1
ATOM 3940 N N . ASP A 1 492 ? 20.766 7.064 -22.504 1.00 79.38 492 ASP A N 1
ATOM 3941 C CA . ASP A 1 492 ? 20.535 5.803 -23.227 1.00 79.38 492 ASP A CA 1
ATOM 3942 C C . ASP A 1 492 ? 20.911 4.617 -22.322 1.00 79.38 492 ASP A C 1
ATOM 3944 O O . ASP A 1 492 ? 21.799 4.722 -21.475 1.00 79.38 492 ASP A O 1
ATOM 3948 N N . ASN A 1 493 ? 20.217 3.485 -22.464 1.00 74.94 493 ASN A N 1
ATOM 3949 C CA . ASN A 1 493 ? 20.448 2.269 -21.673 1.00 74.94 493 ASN A CA 1
ATOM 3950 C C . ASN A 1 493 ? 21.468 1.297 -22.268 1.00 74.94 493 ASN A C 1
ATOM 3952 O O . ASN A 1 493 ? 21.698 0.225 -21.709 1.00 74.94 493 ASN A O 1
ATOM 3956 N N . GLY A 1 494 ? 22.084 1.689 -23.367 1.00 79.38 494 GLY A N 1
ATOM 3957 C CA . GLY A 1 494 ? 23.108 0.965 -24.071 1.00 79.38 494 GLY A CA 1
ATOM 3958 C C . GLY A 1 494 ? 24.412 0.768 -23.339 1.00 79.38 494 GLY A C 1
ATOM 3959 O O . GLY A 1 494 ? 24.838 1.583 -22.515 1.00 79.38 494 GLY A O 1
ATOM 3960 N N . LEU A 1 495 ? 25.097 -0.280 -23.780 1.00 82.56 495 LEU A N 1
ATOM 3961 C CA . LEU A 1 495 ? 26.526 -0.450 -23.600 1.00 82.56 495 LEU A CA 1
ATOM 3962 C C . LEU A 1 495 ? 27.232 -0.021 -24.885 1.00 82.56 495 LEU A C 1
ATOM 3964 O O . LEU A 1 495 ? 26.807 -0.391 -25.985 1.00 82.56 495 LEU A O 1
ATOM 3968 N N . TYR A 1 496 ? 28.302 0.750 -24.732 1.00 84.00 496 TYR A N 1
ATOM 3969 C CA . TYR A 1 496 ? 29.094 1.264 -25.840 1.00 84.00 496 TYR A CA 1
ATOM 3970 C C . TYR A 1 496 ? 30.567 0.901 -25.688 1.00 84.00 496 TYR A C 1
ATOM 3972 O O . TYR A 1 496 ? 31.075 0.776 -24.575 1.00 84.00 496 TYR A O 1
ATOM 3980 N N . THR A 1 497 ? 31.267 0.732 -26.801 1.00 81.88 497 THR A N 1
ATOM 3981 C CA . THR A 1 497 ? 32.731 0.674 -26.824 1.00 81.88 497 THR A CA 1
ATOM 3982 C C . THR A 1 497 ? 33.315 2.067 -26.568 1.00 81.88 497 THR A C 1
ATOM 3984 O O . THR A 1 497 ? 32.618 3.085 -26.607 1.00 81.88 497 THR A O 1
ATOM 3987 N N . ASN A 1 498 ? 34.626 2.138 -26.352 1.00 75.12 498 ASN A N 1
ATOM 3988 C CA . ASN A 1 498 ? 35.361 3.406 -26.287 1.00 75.12 498 ASN A CA 1
ATOM 3989 C C . ASN A 1 498 ? 35.303 4.227 -27.598 1.00 75.12 498 ASN A C 1
ATOM 3991 O O . ASN A 1 498 ? 35.632 5.412 -27.579 1.00 75.12 498 ASN A O 1
ATOM 3995 N N . THR A 1 499 ? 34.879 3.625 -28.715 1.00 77.19 499 THR A N 1
ATOM 3996 C CA . THR A 1 499 ? 34.657 4.283 -30.013 1.00 77.19 499 THR A CA 1
ATOM 3997 C C . THR A 1 499 ? 33.217 4.771 -30.214 1.00 77.19 499 THR A C 1
ATOM 3999 O O . THR A 1 499 ? 32.934 5.410 -31.224 1.00 77.19 499 THR A O 1
ATOM 4002 N N . GLY A 1 500 ? 32.311 4.515 -29.259 1.00 75.94 500 GLY A N 1
ATOM 4003 C CA . GLY A 1 500 ? 30.898 4.903 -29.342 1.00 75.94 500 GLY A CA 1
ATOM 4004 C C . GLY A 1 500 ? 30.016 3.931 -30.137 1.00 75.94 500 GLY A C 1
ATOM 4005 O O . GLY A 1 500 ? 28.845 4.223 -30.377 1.00 75.94 500 GLY A O 1
ATOM 4006 N N . GLU A 1 501 ? 30.542 2.768 -30.526 1.00 83.94 501 GLU A N 1
ATOM 4007 C CA . GLU A 1 501 ? 29.771 1.697 -31.166 1.00 83.94 501 GLU A CA 1
ATOM 4008 C C . GLU A 1 501 ? 29.045 0.843 -30.118 1.00 83.94 501 GLU A C 1
ATOM 4010 O O . GLU A 1 501 ? 29.424 0.827 -28.948 1.00 83.94 501 GLU A O 1
ATOM 4015 N N . ARG A 1 502 ? 27.979 0.129 -30.506 1.00 84.31 502 ARG A N 1
ATOM 4016 C CA . ARG A 1 502 ? 27.248 -0.754 -29.579 1.00 84.31 502 ARG A CA 1
ATOM 4017 C C . ARG A 1 502 ? 28.159 -1.898 -29.120 1.00 84.31 502 ARG A C 1
ATOM 4019 O O . ARG A 1 502 ? 28.752 -2.594 -29.937 1.00 84.31 502 ARG A O 1
ATOM 4026 N N . TYR A 1 503 ? 28.235 -2.104 -27.809 1.00 85.06 503 TYR A N 1
ATOM 4027 C CA . TYR A 1 503 ? 29.070 -3.141 -27.210 1.00 85.06 503 TYR A CA 1
ATOM 4028 C C . TYR A 1 503 ? 28.394 -4.512 -27.315 1.00 85.06 503 TYR A C 1
ATOM 4030 O O . TYR A 1 503 ? 27.314 -4.716 -26.755 1.00 85.06 503 TYR A O 1
ATOM 4038 N N . SER A 1 504 ? 29.033 -5.460 -28.002 1.00 85.50 504 SER A N 1
ATOM 4039 C CA . SER A 1 504 ? 28.537 -6.836 -28.099 1.00 85.50 504 SER A CA 1
ATOM 4040 C C . SER A 1 504 ? 29.026 -7.663 -26.916 1.00 85.50 504 SER A C 1
ATOM 4042 O O . SER A 1 504 ? 30.218 -7.932 -26.791 1.00 85.50 504 SER A O 1
ATOM 4044 N N . VAL A 1 505 ? 28.111 -8.104 -26.055 1.00 82.25 505 VAL A N 1
ATOM 4045 C CA . VAL A 1 505 ? 28.462 -8.875 -24.849 1.00 82.25 505 VAL A CA 1
ATOM 4046 C C . VAL A 1 505 ? 29.046 -10.249 -25.203 1.00 82.25 505 VAL A C 1
ATOM 4048 O O . VAL A 1 505 ? 29.972 -10.713 -24.543 1.00 82.25 505 VAL A O 1
ATOM 4051 N N . THR A 1 506 ? 28.596 -10.854 -26.307 1.00 83.25 506 THR A N 1
ATOM 4052 C CA . THR A 1 506 ? 29.159 -12.102 -26.857 1.00 83.25 506 THR A CA 1
ATOM 4053 C C . THR A 1 506 ? 30.631 -11.991 -27.243 1.00 83.25 506 THR A C 1
ATOM 4055 O O . THR A 1 506 ? 31.328 -12.999 -27.328 1.00 83.25 506 THR A O 1
ATOM 4058 N N . ALA A 1 507 ? 31.128 -10.775 -27.477 1.00 84.38 507 ALA A N 1
ATOM 4059 C CA . ALA A 1 507 ? 32.493 -10.569 -27.928 1.00 84.38 507 ALA A CA 1
ATOM 4060 C C . ALA A 1 507 ? 33.522 -10.706 -26.794 1.00 84.38 507 ALA A C 1
ATOM 4062 O O . ALA A 1 507 ? 34.695 -10.896 -27.083 1.00 84.38 507 ALA A O 1
ATOM 4063 N N . VAL A 1 508 ? 33.095 -10.674 -25.525 1.00 85.31 508 VAL A N 1
ATOM 4064 C CA . VAL A 1 508 ? 33.967 -10.807 -24.337 1.00 85.31 508 VAL A CA 1
ATOM 4065 C C . VAL A 1 508 ? 33.705 -12.067 -23.517 1.00 85.31 508 VAL A C 1
ATOM 4067 O O . VAL A 1 508 ? 34.157 -12.188 -22.378 1.00 85.31 508 VAL A O 1
ATOM 4070 N N . VAL A 1 509 ? 32.964 -13.012 -24.090 1.00 85.88 509 VAL A N 1
ATOM 4071 C CA . VAL A 1 509 ? 32.735 -14.325 -23.490 1.00 85.88 509 VAL A CA 1
ATOM 4072 C C . VAL A 1 509 ? 33.258 -15.434 -24.396 1.00 85.88 509 VAL A C 1
ATOM 4074 O O . VAL A 1 509 ? 33.433 -15.262 -25.611 1.00 85.88 509 VAL A O 1
ATOM 4077 N N . ASP A 1 510 ? 33.583 -16.570 -23.798 1.00 84.19 510 ASP A N 1
ATOM 4078 C CA . ASP A 1 510 ? 33.971 -17.776 -24.515 1.00 84.19 510 ASP A CA 1
ATOM 4079 C C . ASP A 1 510 ? 32.742 -18.564 -25.012 1.00 84.19 510 ASP A C 1
ATOM 4081 O O . ASP A 1 510 ? 31.595 -18.129 -24.914 1.00 84.19 510 ASP A O 1
ATOM 4085 N N . LYS A 1 511 ? 32.992 -19.737 -25.601 1.00 80.81 511 LYS A N 1
ATOM 4086 C CA . LYS A 1 511 ? 31.952 -20.642 -26.122 1.00 80.81 511 LYS A CA 1
ATOM 4087 C C . LYS A 1 511 ? 31.010 -21.198 -25.042 1.00 80.81 511 LYS A C 1
ATOM 4089 O O . LYS A 1 511 ? 29.947 -21.704 -25.387 1.00 80.81 511 LYS A O 1
ATOM 4094 N N . ASP A 1 512 ? 31.421 -21.137 -23.778 1.00 81.00 512 ASP A N 1
ATOM 4095 C CA . ASP A 1 512 ? 30.675 -21.613 -22.616 1.00 81.00 512 ASP A CA 1
ATOM 4096 C C . ASP A 1 512 ? 30.011 -20.430 -21.873 1.00 81.00 512 ASP A C 1
ATOM 4098 O O . ASP A 1 512 ? 29.464 -20.589 -20.779 1.00 81.00 512 ASP A O 1
ATOM 4102 N N . SER A 1 513 ? 30.023 -19.239 -22.490 1.00 80.31 513 SER A N 1
ATOM 4103 C CA . SER A 1 513 ? 29.511 -17.973 -21.957 1.00 80.31 513 SER A CA 1
ATOM 4104 C C . SER A 1 513 ? 30.182 -17.536 -20.653 1.00 80.31 513 SER A C 1
ATOM 4106 O O . SER A 1 513 ? 29.596 -16.799 -19.854 1.00 80.31 513 SER A O 1
ATOM 4108 N N . LEU A 1 514 ? 31.424 -17.977 -20.440 1.00 85.44 514 LEU A N 1
ATOM 4109 C CA . LEU A 1 514 ? 32.283 -17.525 -19.356 1.00 85.44 514 LEU A CA 1
ATOM 4110 C C . LEU A 1 514 ? 33.093 -16.312 -19.804 1.00 85.44 514 LEU A C 1
ATOM 4112 O O . LEU A 1 514 ? 33.372 -16.118 -20.984 1.00 85.44 514 LEU A O 1
ATOM 4116 N N . PHE A 1 515 ? 33.455 -15.472 -18.841 1.00 88.00 515 PHE A N 1
ATOM 4117 C CA . PHE A 1 515 ? 34.208 -14.252 -19.103 1.00 88.00 515 PHE A CA 1
ATOM 4118 C C . PHE A 1 515 ? 35.606 -14.562 -19.655 1.00 88.00 515 PHE A C 1
ATOM 4120 O O . PHE A 1 515 ? 36.394 -15.249 -19.003 1.00 88.00 515 PHE A O 1
ATOM 4127 N N . ASP A 1 516 ? 35.914 -14.008 -20.828 1.00 89.50 516 ASP A N 1
ATOM 4128 C CA . ASP A 1 516 ? 37.199 -14.162 -21.504 1.00 89.50 516 ASP A CA 1
ATOM 4129 C C . ASP A 1 516 ? 38.036 -12.887 -21.333 1.00 89.50 516 ASP A C 1
ATOM 4131 O O . ASP A 1 516 ? 37.747 -11.829 -21.900 1.00 89.50 516 ASP A O 1
ATOM 4135 N N . VAL A 1 517 ? 39.086 -12.996 -20.517 1.00 90.31 517 VAL A N 1
ATOM 4136 C CA . VAL A 1 517 ? 39.956 -11.870 -20.153 1.00 90.31 517 VAL A CA 1
ATOM 4137 C C . VAL A 1 517 ? 40.751 -11.355 -21.355 1.00 90.31 517 VAL A C 1
ATOM 4139 O O . VAL A 1 517 ? 40.999 -10.153 -21.446 1.00 90.31 517 VAL A O 1
ATOM 4142 N N . GLU A 1 518 ? 41.158 -12.231 -22.276 1.00 90.75 518 GLU A N 1
ATOM 4143 C CA . GLU A 1 518 ? 41.964 -11.839 -23.435 1.00 90.75 518 GLU A CA 1
ATOM 4144 C C . GLU A 1 518 ? 41.117 -11.014 -24.402 1.00 90.75 518 GLU A C 1
ATOM 4146 O O . GLU A 1 518 ? 41.476 -9.875 -24.708 1.00 90.75 518 GLU A O 1
ATOM 4151 N N . LYS A 1 519 ? 39.928 -11.513 -24.761 1.00 86.50 519 LYS A N 1
ATOM 4152 C CA . LYS A 1 519 ? 38.977 -10.768 -25.602 1.00 86.50 519 LYS A CA 1
ATOM 4153 C C . LYS A 1 519 ? 38.539 -9.450 -24.965 1.00 86.50 519 LYS A C 1
ATOM 4155 O O . LYS A 1 519 ? 38.401 -8.434 -25.646 1.00 86.50 519 LYS A O 1
ATOM 4160 N N . TYR A 1 520 ? 38.336 -9.445 -23.648 1.00 87.56 520 TYR A N 1
ATOM 4161 C CA . TYR A 1 520 ? 38.011 -8.226 -22.913 1.00 87.56 520 TYR A CA 1
ATOM 4162 C C . TYR A 1 520 ? 39.129 -7.184 -22.985 1.00 87.56 520 TYR A C 1
ATOM 4164 O O . TYR A 1 520 ? 38.845 -5.998 -23.137 1.00 87.56 520 TYR A O 1
ATOM 4172 N N . ASN A 1 521 ? 40.394 -7.597 -22.901 1.00 88.19 521 ASN A N 1
ATOM 4173 C CA . ASN A 1 521 ? 41.521 -6.672 -23.014 1.00 88.19 521 ASN A CA 1
ATOM 4174 C C . ASN A 1 521 ? 41.674 -6.104 -24.434 1.00 88.19 521 ASN A C 1
ATOM 4176 O O . ASN A 1 521 ? 42.129 -4.971 -24.577 1.00 88.19 521 ASN A O 1
ATOM 4180 N N . GLU A 1 522 ? 41.279 -6.855 -25.466 1.00 86.19 522 GLU A N 1
ATOM 4181 C CA . GLU A 1 522 ? 41.288 -6.392 -26.861 1.00 86.19 522 GLU A CA 1
ATOM 4182 C C . GLU A 1 522 ? 40.181 -5.370 -27.152 1.00 86.19 522 GLU A C 1
ATOM 4184 O O . GLU A 1 522 ? 40.432 -4.334 -27.767 1.00 86.19 522 GLU A O 1
ATOM 4189 N N . ILE A 1 523 ? 38.956 -5.647 -26.700 1.00 83.50 523 ILE A N 1
ATOM 4190 C CA . ILE A 1 523 ? 37.775 -4.801 -26.951 1.00 83.50 523 ILE A CA 1
ATOM 4191 C C . ILE A 1 523 ? 37.707 -3.627 -25.965 1.00 83.50 523 ILE A C 1
ATOM 4193 O O . ILE A 1 523 ? 37.213 -2.543 -26.287 1.00 83.50 523 ILE A O 1
ATOM 4197 N N . GLY A 1 524 ? 38.220 -3.835 -24.757 1.00 83.12 524 GLY A N 1
ATOM 4198 C CA . GLY A 1 524 ? 38.182 -2.887 -23.660 1.00 83.12 524 GLY A CA 1
ATOM 4199 C C . GLY A 1 524 ? 36.870 -2.904 -22.861 1.00 83.12 524 GLY A C 1
ATOM 4200 O O . GLY A 1 524 ? 35.922 -3.639 -23.166 1.00 83.12 524 GLY A O 1
ATOM 4201 N N . PRO A 1 525 ? 36.805 -2.080 -21.800 1.00 81.94 525 PRO A N 1
ATOM 4202 C CA . PRO A 1 525 ? 35.645 -1.995 -20.921 1.00 81.94 525 PRO A CA 1
ATOM 4203 C C . PRO A 1 525 ? 34.415 -1.397 -21.627 1.00 81.94 525 PRO A C 1
ATOM 4205 O O . PRO A 1 525 ? 34.554 -0.422 -22.376 1.00 81.94 525 PRO A O 1
ATOM 4208 N N . PRO A 1 526 ? 33.197 -1.888 -21.329 1.00 81.62 526 PRO A N 1
ATOM 4209 C CA . PRO A 1 526 ? 31.975 -1.234 -21.775 1.00 81.62 526 PRO A CA 1
ATOM 4210 C C . PRO A 1 526 ? 31.807 0.127 -21.086 1.00 81.62 526 PRO A C 1
ATOM 4212 O O . PRO A 1 526 ? 32.010 0.277 -19.880 1.00 81.62 526 PRO A O 1
ATOM 4215 N N . SER A 1 527 ? 31.399 1.127 -21.860 1.00 74.75 527 SER A N 1
ATOM 4216 C CA . SER A 1 527 ? 31.128 2.495 -21.423 1.00 74.75 527 SER A CA 1
ATOM 4217 C C . SER A 1 527 ? 29.623 2.774 -21.448 1.00 74.75 527 SER A C 1
ATOM 4219 O O . SER A 1 527 ? 28.940 2.479 -22.427 1.00 74.75 527 SER A O 1
ATOM 4221 N N . THR A 1 528 ? 29.084 3.344 -20.366 1.00 73.81 528 THR A N 1
ATOM 4222 C CA . THR A 1 528 ? 27.672 3.755 -20.278 1.00 73.81 528 THR A CA 1
ATOM 4223 C C . THR A 1 528 ? 27.506 4.946 -19.331 1.00 73.81 528 THR A C 1
ATOM 4225 O O . THR A 1 528 ? 28.100 4.975 -18.251 1.00 73.81 528 THR A O 1
ATOM 4228 N N . LEU A 1 529 ? 26.684 5.932 -19.712 1.00 68.25 529 LEU A N 1
ATOM 4229 C CA . LEU A 1 529 ? 26.310 7.045 -18.825 1.00 68.25 529 LEU A CA 1
ATOM 4230 C C . LEU A 1 529 ? 25.188 6.680 -17.850 1.00 68.25 529 LEU A C 1
ATOM 4232 O O . LEU A 1 529 ? 25.040 7.336 -16.816 1.00 68.25 529 LEU A O 1
ATOM 4236 N N . ARG A 1 530 ? 24.412 5.626 -18.130 1.00 63.72 530 ARG A N 1
ATOM 4237 C CA . ARG A 1 530 ? 23.217 5.301 -17.341 1.00 63.72 530 ARG A CA 1
ATOM 4238 C C . ARG A 1 530 ? 23.533 4.900 -15.905 1.00 63.72 530 ARG A C 1
ATOM 4240 O O . ARG A 1 530 ? 22.713 5.140 -15.031 1.00 63.72 530 ARG A O 1
ATOM 4247 N N . LEU A 1 531 ? 24.715 4.346 -15.631 1.00 59.12 531 LEU A N 1
ATOM 4248 C CA . LEU A 1 531 ? 25.131 4.002 -14.264 1.00 59.12 531 LEU A CA 1
ATOM 4249 C C . LEU A 1 531 ? 25.347 5.245 -13.392 1.00 59.12 531 LEU A C 1
ATOM 4251 O O . LEU A 1 531 ? 24.951 5.256 -12.228 1.00 59.12 531 LEU A O 1
ATOM 4255 N N . ILE A 1 532 ? 25.910 6.310 -13.969 1.00 62.03 532 ILE A N 1
ATOM 4256 C CA . ILE A 1 532 ? 26.041 7.609 -13.299 1.00 62.03 532 ILE A CA 1
ATOM 4257 C C . ILE A 1 532 ? 24.645 8.207 -13.102 1.00 62.03 532 ILE A C 1
ATOM 4259 O O . ILE A 1 532 ? 24.325 8.677 -12.017 1.00 62.03 532 ILE A O 1
ATOM 4263 N N . TRP A 1 533 ? 23.781 8.111 -14.113 1.00 61.94 533 TRP A N 1
ATOM 4264 C CA . TRP A 1 533 ? 22.399 8.582 -14.036 1.00 61.94 533 TRP A CA 1
ATOM 4265 C C . TRP A 1 533 ? 21.594 7.873 -12.933 1.00 61.94 533 TRP A C 1
ATOM 4267 O O . TRP A 1 533 ? 20.998 8.530 -12.089 1.00 61.94 533 TRP A O 1
ATOM 4277 N N . LEU A 1 534 ? 21.628 6.538 -12.870 1.00 60.88 534 LEU A N 1
ATOM 4278 C CA . LEU A 1 534 ? 20.935 5.740 -11.850 1.00 60.88 534 LEU A CA 1
ATOM 4279 C C . LEU A 1 534 ? 21.427 6.068 -10.437 1.00 60.88 534 LEU A C 1
ATOM 4281 O O . LEU A 1 534 ? 20.613 6.272 -9.540 1.00 60.88 534 LEU A O 1
ATOM 4285 N N . PHE A 1 535 ? 22.742 6.186 -10.244 1.00 61.84 535 PHE A N 1
ATOM 4286 C CA . PHE A 1 535 ? 23.303 6.549 -8.944 1.00 61.84 535 PHE A CA 1
ATOM 4287 C C . PHE A 1 535 ? 22.889 7.967 -8.516 1.00 61.84 535 PHE A C 1
ATOM 4289 O O . PHE A 1 535 ? 22.494 8.185 -7.373 1.00 61.84 535 PHE A O 1
ATOM 4296 N N . MET A 1 536 ? 22.922 8.931 -9.439 1.00 63.69 536 MET A N 1
ATOM 4297 C CA . MET A 1 536 ? 22.625 10.335 -9.137 1.00 63.69 536 MET A CA 1
ATOM 4298 C C . MET A 1 536 ? 21.124 10.626 -9.026 1.00 63.69 536 MET A C 1
ATOM 4300 O O . MET A 1 536 ? 20.737 11.530 -8.296 1.00 63.69 536 MET A O 1
ATOM 4304 N N . VAL A 1 537 ? 20.273 9.865 -9.717 1.00 60.75 537 VAL A N 1
ATOM 4305 C CA . VAL A 1 537 ? 18.820 10.077 -9.707 1.00 60.75 537 VAL A CA 1
ATOM 4306 C C . VAL A 1 537 ? 18.102 9.225 -8.665 1.00 60.75 537 VAL A C 1
ATOM 4308 O O . VAL A 1 537 ? 17.078 9.665 -8.172 1.00 60.75 537 VAL A O 1
ATOM 4311 N N . HIS A 1 538 ? 18.599 8.039 -8.296 1.00 61.19 538 HIS A N 1
ATOM 4312 C CA . HIS A 1 538 ? 17.905 7.175 -7.322 1.00 61.19 538 HIS A CA 1
ATOM 4313 C C . HIS A 1 538 ? 18.565 7.199 -5.936 1.00 61.19 538 HIS A C 1
ATOM 4315 O O . HIS A 1 538 ? 17.877 7.299 -4.917 1.00 61.19 538 HIS A O 1
ATOM 4321 N N . SER A 1 539 ? 19.899 7.160 -5.863 1.00 64.44 539 SER A N 1
ATOM 4322 C CA . SER A 1 539 ? 20.601 7.108 -4.572 1.00 64.44 539 SER A CA 1
ATOM 4323 C C . SER A 1 539 ? 20.648 8.472 -3.887 1.00 64.44 539 SER A C 1
ATOM 4325 O O . SER A 1 539 ? 20.506 8.560 -2.673 1.00 64.44 539 SER A O 1
ATOM 4327 N N . LEU A 1 540 ? 20.821 9.548 -4.655 1.00 66.88 540 LEU A N 1
ATOM 4328 C CA . LEU A 1 540 ? 20.973 10.908 -4.133 1.00 66.88 540 LEU A CA 1
ATOM 4329 C C . LEU A 1 540 ? 19.701 11.435 -3.445 1.00 66.88 540 LEU A C 1
ATOM 4331 O O . LEU A 1 540 ? 19.818 11.878 -2.303 1.00 66.88 540 LEU A O 1
ATOM 4335 N N . PRO A 1 541 ? 18.487 11.315 -4.025 1.00 64.44 541 PRO A N 1
ATOM 4336 C CA . PRO A 1 541 ? 17.272 11.657 -3.293 1.00 64.44 541 PRO A CA 1
ATOM 4337 C C . PRO A 1 541 ? 17.033 10.755 -2.080 1.00 64.44 541 PRO A C 1
ATOM 4339 O O . PRO A 1 541 ? 16.575 11.245 -1.057 1.00 64.44 541 PRO A O 1
ATOM 4342 N N . SER A 1 542 ? 17.398 9.470 -2.144 1.00 63.66 542 SER A N 1
ATOM 4343 C CA . SER A 1 542 ? 17.286 8.551 -0.998 1.00 63.66 542 SER A CA 1
ATOM 4344 C C . SER A 1 542 ? 18.199 8.967 0.167 1.00 63.66 542 SER A C 1
ATOM 4346 O O . SER A 1 542 ? 17.783 8.981 1.328 1.00 63.66 542 SER A O 1
ATOM 4348 N N . ILE A 1 543 ? 19.438 9.368 -0.137 1.00 66.19 543 ILE A N 1
ATOM 4349 C CA . ILE A 1 543 ? 20.403 9.894 0.839 1.00 66.19 543 ILE A CA 1
ATOM 4350 C C . ILE A 1 543 ? 19.903 11.221 1.417 1.00 66.19 543 ILE A C 1
ATOM 4352 O O . ILE A 1 543 ? 19.901 11.388 2.635 1.00 66.19 543 ILE A O 1
ATOM 4356 N N . LEU A 1 544 ? 19.438 12.143 0.567 1.00 64.25 544 LEU A N 1
ATOM 4357 C CA . LEU A 1 544 ? 18.892 13.430 1.003 1.00 64.25 544 LEU A CA 1
ATOM 4358 C C . LEU A 1 544 ? 17.647 13.231 1.867 1.00 64.25 544 LEU A C 1
ATOM 4360 O O . LEU A 1 544 ? 17.567 13.810 2.941 1.00 64.25 544 LEU A O 1
ATOM 4364 N N . SER A 1 545 ? 16.731 12.347 1.470 1.00 59.53 545 SER A N 1
ATOM 4365 C CA . SER A 1 545 ? 15.556 11.993 2.265 1.00 59.53 545 SER A CA 1
ATOM 4366 C C . SER A 1 545 ? 15.956 11.495 3.650 1.00 59.53 545 SER A C 1
ATOM 4368 O O . SER A 1 545 ? 15.379 11.944 4.631 1.00 59.53 545 SER A O 1
ATOM 4370 N N . THR A 1 546 ? 16.971 10.631 3.752 1.00 59.38 546 THR A N 1
ATOM 4371 C CA . THR A 1 546 ? 17.475 10.100 5.035 1.00 59.38 546 THR A CA 1
ATOM 4372 C C . THR A 1 546 ? 18.152 11.170 5.901 1.00 59.38 546 THR A C 1
ATOM 4374 O O . THR A 1 546 ? 18.086 11.108 7.127 1.00 59.38 546 THR A O 1
ATOM 4377 N N . LEU A 1 547 ? 18.825 12.143 5.282 1.00 53.72 547 LEU A N 1
ATOM 4378 C CA . LEU A 1 547 ? 19.472 13.250 5.988 1.00 53.72 547 LEU A CA 1
ATOM 4379 C C . LEU A 1 547 ? 18.450 14.287 6.468 1.00 53.72 547 LEU A C 1
ATOM 4381 O O . LEU A 1 547 ? 18.546 14.734 7.607 1.00 53.72 547 LEU A O 1
ATOM 4385 N N . PHE A 1 548 ? 17.458 14.617 5.637 1.00 52.22 548 PHE A N 1
ATOM 4386 C CA . PHE A 1 548 ? 16.445 15.627 5.943 1.00 52.22 548 PHE A CA 1
ATOM 4387 C C . PHE A 1 548 ? 15.360 15.127 6.904 1.00 52.22 548 PHE A C 1
ATOM 4389 O O . PHE A 1 548 ? 14.922 15.898 7.748 1.00 52.22 548 PHE A O 1
ATOM 4396 N N . THR A 1 549 ? 14.982 13.842 6.863 1.00 48.28 549 THR A N 1
ATOM 4397 C CA . THR A 1 549 ? 14.045 13.256 7.856 1.00 48.28 549 THR A CA 1
ATOM 4398 C C . THR A 1 549 ? 14.645 13.079 9.250 1.00 48.28 549 THR A C 1
ATOM 4400 O O . THR A 1 549 ? 13.912 12.786 10.182 1.00 48.28 549 THR A O 1
ATOM 4403 N N . LYS A 1 550 ? 15.964 13.238 9.419 1.00 37.16 550 LYS A N 1
ATOM 4404 C CA . LYS A 1 550 ? 16.612 13.264 10.742 1.00 37.16 550 LYS A CA 1
ATOM 4405 C C . LYS A 1 550 ? 16.895 14.676 11.261 1.00 37.16 550 LYS A C 1
ATOM 4407 O O . LYS A 1 550 ? 17.367 14.803 12.387 1.00 37.16 550 LYS A O 1
ATOM 4412 N N . SER A 1 551 ? 16.721 15.704 10.428 1.00 30.17 551 SER A N 1
ATOM 4413 C CA . SER A 1 551 ? 17.084 17.093 10.746 1.00 30.17 551 SER A CA 1
ATOM 4414 C C . SER A 1 551 ? 15.889 18.026 10.948 1.00 30.17 551 SER A C 1
ATOM 4416 O O . SER A 1 551 ? 16.101 19.198 11.250 1.00 30.17 551 SER A O 1
ATOM 4418 N N . VAL A 1 552 ? 14.676 17.524 10.730 1.00 33.50 552 VAL A N 1
ATOM 4419 C CA . VAL A 1 552 ? 13.405 18.115 11.171 1.00 33.50 552 VAL A CA 1
ATOM 4420 C C . VAL A 1 552 ? 12.946 17.274 12.350 1.00 33.50 552 VAL A C 1
ATOM 4422 O O . VAL A 1 552 ? 12.524 17.876 13.357 1.00 33.50 552 VAL A O 1
#

Secondary structure (DSSP, 8-state):
---------------SB---S-TTSGGGGBB-HHHHHHSPPPTTTS-TTS-HHHHHHHHHHTT-TTBS-SSS--HHHHHHHHHHHH--HHHHHHHHHHHHHHTTT-TTS-HHHHHHHHHHHS--S-S-----S---------------------SS--GGGGS-TT----S-HHHHHHHHHHHHHHT-S-HHHHHHS-S-B-TTS--S-HHHHHHHHHHHHHHHHHHHHHTTSSS-----HHHHHHHHHHHHHHHHHHS---EEEETTEEEES--SS--HHHHHHHHHHHHTTTT---TTHHHHHHHH-TTTT--TT--HHHHHHHHHHHHHHHHHHHHHHHHHHTS-TT---GGGHHHHHHHHHHHS-PPPB-BTTB---HHHHHHHHHHHHHHHHHIIIII-GGGTT--GGGGTSTT-HHHHHHH-SSSS----SS--S-HHHHHHHH-TTTS-THHHHHHHHHHHHHHHHHHHHHHTTGGGGGGS-SS----B-TTSSBP-GGGGB-TTS-B-HHHHHHH---B-SHHHHHIIIIIHHHHHHHHHTTT-

Organism: NCBI:txid5486